Protein AF-A0A2K3LWK9-F1 (afdb_monomer_lite)

InterPro domains:
  IPR002182 NB-ARC [PF00931] (1-143)
  IPR027417 P-loop containing nucleoside triphosphate hydrolase [G3DSA:3.40.50.300] (1-126)
  IPR027417 P-loop containing nucleoside triphosphate hydrolase [SSF52540] (1-230)
  IPR036388 Winged helix-like DNA-binding domain superfamily [G3DSA:1.10.10.10] (213-301)
  IPR042197 Apoptotic protease-activating factors, helical domain [G3DSA:1.10.8.430] (129-212)
  IPR050905 Plant disease resistance NBS-LRR [PTHR33463] (1-406)

Organism: Trifolium pratense (NCBI:txid57577)

Foldseek 3Di:
DPQLCPVVVVVVVCVVCDPPVAPFEFADEQAPPGPLVRLLVRLCVSLVHDQDDPDLLSSLCSLLVSVLVQPPVPHAYEYEYEADDAADDNSSNNHDDPVRPNRYDYHYDYPDVVRCVSVPPPDDDDRDAADLVRLLVLLCVQQDPLCVDPLNVVLSSLLSVLLVRRNRLSNLLSLLNRVPNDSVVSVVSNVQSVVQQPDDDDRVLSSSLSSLVSSLVSPPDPLLLVLLLVQLLDGAFDFAALVVSLLVCVLVVVDPPPPDSPVSSVVSVVSQVSCVSSVQWADDPDPRTIHGHVSSSVSSQVVCCVDQNNEEEDAADVVLVPDPQARHAEYRYNYEPPHDDDADDAHQNYAYYAYEYQAEEHDLRRCQNHANHRYYHYENYAYEDPVSVPPRYPSHNGYHYYNYHYPPVPPDD

pLDDT: mean 83.7, std 12.39, range [33.97, 97.0]

Radius of gyration: 23.69 Å; chains: 1; bounding box: 58×63×58 Å

Secondary structure (DSSP, 8-state):
--SSSHHHHHHHHHHHHBTTTBSEEEEEE--SS--HHHHHHHHHHHHT------SHHHHHHHHHHHHHHHTTTT--EEEEEEEE-S---HHHHTPPPGGG-SSEEEEEEES-HHHHHHTT-SS----PPPPHHHHHHHHHHHH-GGGGSTTTHHHHHHHHHHTTT-HHHHHHHHHHTTT---HHHHHHHHHHHHHTTSSSS-HHHHHHHHHHHHHHHH-SSHHHHHHHHHHHTSPTT--EEHHHHHHHHHHTT-S--TT-HHHHHHHHHHHHHHHHHTTSSEE-SSTTEEE--HHHHHHHHHHHHHSTT-EEEES-SHHHHTS--TT--EEEEE--SS----S--B-TT--EEEEEEEEEEPPTTTTTB-TT-SEEEEEEEEE--HHHHHTT-S---EEEEES-EEGGGSS--

Structure (mmCIF, N/CA/C/O backbone):
data_AF-A0A2K3LWK9-F1
#
_entry.id   AF-A0A2K3LWK9-F1
#
loop_
_atom_site.group_PDB
_atom_site.id
_atom_site.type_symbol
_atom_site.label_atom_id
_atom_site.label_alt_id
_atom_site.label_comp_id
_atom_site.label_asym_id
_atom_site.label_entity_id
_atom_site.label_seq_id
_atom_site.pdbx_PDB_ins_code
_atom_site.Cartn_x
_atom_site.Cartn_y
_atom_site.Cartn_z
_atom_site.occupancy
_atom_site.B_iso_or_equiv
_atom_site.auth_seq_id
_atom_site.auth_comp_id
_atom_site.auth_asym_id
_atom_site.auth_atom_id
_atom_site.pdbx_PDB_model_num
ATOM 1 N N . MET A 1 1 ? -1.362 -14.222 8.255 1.00 72.50 1 MET A N 1
ATOM 2 C CA . MET A 1 1 ? -0.648 -13.994 6.971 1.00 72.50 1 MET A CA 1
ATOM 3 C C . MET A 1 1 ? -1.150 -12.719 6.285 1.00 72.50 1 MET A C 1
ATOM 5 O O . MET A 1 1 ? -2.296 -12.318 6.502 1.00 72.50 1 MET A O 1
ATOM 9 N N . GLY A 1 2 ? -0.296 -12.047 5.510 1.00 78.75 2 GLY A N 1
ATOM 10 C CA . GLY A 1 2 ? -0.672 -10.905 4.665 1.00 78.75 2 GLY A CA 1
ATOM 11 C C . GLY A 1 2 ? -1.259 -11.348 3.313 1.00 78.75 2 GLY A C 1
ATOM 12 O O . GLY A 1 2 ? -0.990 -12.458 2.872 1.00 78.75 2 GLY A O 1
ATOM 13 N N . GLY A 1 3 ? -2.094 -10.520 2.674 1.00 82.12 3 GLY A N 1
ATOM 14 C CA . GLY A 1 3 ? -2.646 -10.801 1.335 1.00 82.12 3 GLY A CA 1
ATOM 15 C C . GLY A 1 3 ? -3.801 -11.816 1.259 1.00 82.12 3 GLY A C 1
ATOM 16 O O . GLY A 1 3 ? -4.312 -12.065 0.171 1.00 82.12 3 GLY A O 1
ATOM 17 N N . VAL A 1 4 ? -4.248 -12.373 2.394 1.00 88.44 4 VAL A N 1
ATOM 18 C CA . VAL A 1 4 ? -5.369 -13.344 2.477 1.00 88.44 4 VAL A CA 1
ATOM 19 C C . VAL A 1 4 ? -6.769 -12.711 2.424 1.00 88.44 4 VAL A C 1
ATOM 21 O O . VAL A 1 4 ? -7.762 -13.413 2.528 1.00 88.44 4 VAL A O 1
ATOM 24 N N . GLY A 1 5 ? -6.876 -11.384 2.295 1.00 90.81 5 GLY A N 1
ATOM 25 C CA . GLY A 1 5 ? -8.174 -10.703 2.157 1.00 90.81 5 GLY A CA 1
ATOM 26 C C . GLY A 1 5 ? -8.871 -10.289 3.462 1.00 90.81 5 GLY A C 1
ATOM 27 O O . GLY A 1 5 ? -10.059 -9.990 3.431 1.00 90.81 5 GLY A O 1
ATOM 28 N N . LYS A 1 6 ? -8.160 -10.209 4.600 1.00 91.81 6 LYS A N 1
ATOM 29 C CA . LYS A 1 6 ? -8.734 -9.774 5.899 1.00 91.81 6 LYS A CA 1
ATOM 30 C C . LYS A 1 6 ? -9.444 -8.416 5.807 1.00 91.81 6 LYS A C 1
ATOM 32 O O . LYS A 1 6 ? -10.615 -8.319 6.153 1.00 91.81 6 LYS A O 1
ATOM 37 N N . THR A 1 7 ? -8.757 -7.400 5.285 1.00 91.50 7 THR A N 1
ATOM 38 C CA . THR A 1 7 ? -9.312 -6.055 5.069 1.00 91.50 7 THR A CA 1
ATOM 39 C C . THR A 1 7 ? -10.538 -6.092 4.158 1.00 91.50 7 THR A C 1
ATOM 41 O O . THR A 1 7 ? -11.540 -5.447 4.451 1.00 91.50 7 THR A O 1
ATOM 44 N N . THR A 1 8 ? -10.501 -6.879 3.077 1.00 92.88 8 THR A N 1
ATOM 45 C CA . THR A 1 8 ? -11.638 -7.043 2.157 1.00 92.88 8 THR A CA 1
ATOM 46 C C . THR A 1 8 ? -12.847 -7.649 2.866 1.00 92.88 8 THR A C 1
ATOM 48 O O . THR A 1 8 ? -13.944 -7.111 2.759 1.00 92.88 8 THR A O 1
ATOM 51 N N . LEU A 1 9 ? -12.644 -8.714 3.647 1.00 95.00 9 LEU A N 1
ATOM 52 C CA . LEU A 1 9 ? -13.708 -9.369 4.406 1.00 95.00 9 LEU A CA 1
ATOM 53 C C . LEU A 1 9 ? -14.345 -8.415 5.423 1.00 95.00 9 LEU A C 1
ATOM 55 O O . LEU A 1 9 ? -15.565 -8.370 5.557 1.00 95.00 9 LEU A O 1
ATOM 59 N N . VAL A 1 10 ? -13.524 -7.619 6.110 1.00 95.44 10 VAL A N 1
ATOM 60 C CA . VAL A 1 10 ? -13.999 -6.611 7.062 1.00 95.44 10 VAL A CA 1
ATOM 61 C C . VAL A 1 10 ? -14.776 -5.500 6.362 1.00 95.44 10 VAL A C 1
ATOM 63 O O . VAL A 1 10 ? -15.841 -5.126 6.841 1.00 95.44 10 VAL A O 1
ATOM 66 N N . LYS A 1 11 ? -14.316 -5.011 5.205 1.00 94.00 11 LYS A N 1
ATOM 67 C CA . LYS A 1 11 ? -15.063 -4.018 4.417 1.00 94.00 11 LYS A CA 1
ATOM 68 C C . LYS A 1 11 ? -16.426 -4.545 3.970 1.00 94.00 11 LYS A C 1
ATOM 70 O O . LYS A 1 11 ? -17.409 -3.815 4.063 1.00 94.00 11 LYS A O 1
ATOM 75 N N . GLU A 1 12 ? -16.507 -5.800 3.527 1.00 94.69 12 GLU A N 1
ATOM 76 C CA . GLU A 1 12 ? -17.796 -6.424 3.209 1.00 94.69 12 GLU A CA 1
ATOM 77 C C . GLU A 1 12 ? -18.673 -6.561 4.459 1.00 94.69 12 GLU A C 1
ATOM 79 O O . GLU A 1 12 ? -19.830 -6.152 4.430 1.00 94.69 12 GLU A O 1
ATOM 84 N N . LEU A 1 13 ? -18.122 -7.025 5.587 1.00 94.12 13 LEU A N 1
ATOM 85 C CA . LEU A 1 13 ? -18.843 -7.104 6.862 1.00 94.12 13 LEU A CA 1
ATOM 86 C C . LEU A 1 13 ? -19.443 -5.751 7.265 1.00 94.12 13 LEU A C 1
ATOM 88 O O . LEU A 1 13 ? -20.614 -5.704 7.639 1.00 94.12 13 LEU A O 1
ATOM 92 N N . ILE A 1 14 ? -18.673 -4.662 7.168 1.00 94.75 14 ILE A N 1
ATOM 93 C CA . ILE A 1 14 ? -19.134 -3.307 7.504 1.00 94.75 14 ILE A CA 1
ATOM 94 C C . ILE A 1 14 ? -20.405 -2.965 6.719 1.00 94.75 14 ILE A C 1
ATOM 96 O O . ILE A 1 14 ? -21.402 -2.601 7.338 1.00 94.75 14 ILE A O 1
ATOM 100 N N . LYS A 1 15 ? -20.438 -3.212 5.401 1.00 93.06 15 LYS A N 1
ATOM 101 C CA . LYS A 1 15 ? -21.635 -2.985 4.565 1.00 93.06 15 LYS A CA 1
ATOM 102 C C . LYS A 1 15 ? -22.866 -3.764 5.044 1.00 93.06 15 LYS A C 1
ATOM 104 O O . LYS A 1 15 ? -23.999 -3.323 4.848 1.00 93.06 15 LYS A O 1
ATOM 109 N N . PHE A 1 16 ? -22.673 -4.941 5.642 1.00 92.31 16 PHE A N 1
ATOM 110 C CA . PHE A 1 16 ? -23.774 -5.753 6.162 1.00 92.31 16 PHE A CA 1
ATOM 111 C C . PHE A 1 16 ? -24.275 -5.290 7.529 1.00 92.31 16 PHE A C 1
ATOM 113 O O . PHE A 1 16 ? -25.474 -5.420 7.783 1.00 92.31 16 PHE A O 1
ATOM 120 N N . VAL A 1 17 ? -23.395 -4.790 8.400 1.00 93.00 17 VAL A N 1
ATOM 121 C CA . VAL A 1 17 ? -23.720 -4.499 9.809 1.00 93.00 17 VAL A CA 1
ATOM 122 C C . VAL A 1 17 ? -24.032 -3.028 10.080 1.00 93.00 17 VAL A C 1
ATOM 124 O O . VAL A 1 17 ? -24.760 -2.728 11.031 1.00 93.00 17 VAL A O 1
ATOM 127 N N . GLU A 1 18 ? -23.505 -2.122 9.262 1.00 91.31 18 GLU A N 1
ATOM 128 C CA . GLU A 1 18 ? -23.712 -0.681 9.381 1.00 91.31 18 GLU A CA 1
ATOM 129 C C . GLU A 1 18 ? -25.191 -0.317 9.183 1.00 91.31 18 GLU A C 1
ATOM 131 O O . GLU A 1 18 ? -25.867 -0.843 8.295 1.00 91.31 18 GLU A O 1
ATOM 136 N N . ASN A 1 19 ? -25.717 0.551 10.053 1.00 86.81 19 ASN A N 1
ATOM 137 C CA . ASN A 1 19 ? -27.125 0.967 10.112 1.00 86.81 19 ASN A CA 1
ATOM 138 C C . ASN A 1 19 ? -28.137 -0.176 10.332 1.00 86.81 19 ASN A C 1
ATOM 140 O O . ASN A 1 19 ? -29.342 0.021 10.168 1.00 86.81 19 ASN A O 1
ATOM 144 N N . LYS A 1 20 ? -27.670 -1.378 10.698 1.00 89.56 20 LYS A N 1
ATOM 145 C CA . LYS A 1 20 ? -28.525 -2.536 11.013 1.00 89.56 20 LYS A CA 1
ATOM 146 C C . LYS A 1 20 ? -28.251 -3.084 12.405 1.00 89.56 20 LYS A C 1
ATOM 148 O O . LYS A 1 20 ? -29.162 -3.214 13.215 1.00 89.56 20 LYS A O 1
ATOM 153 N N . LEU A 1 21 ? -26.993 -3.432 12.672 1.00 90.81 21 LEU A N 1
ATOM 154 C CA . LEU A 1 21 ? -26.540 -3.943 13.967 1.00 90.81 21 LEU A CA 1
ATOM 155 C C . LEU A 1 21 ? -25.808 -2.877 14.779 1.00 90.81 21 LEU A C 1
ATOM 157 O O . LEU A 1 21 ? -25.835 -2.946 16.008 1.00 90.81 21 LEU A O 1
ATOM 161 N N . PHE A 1 22 ? -25.175 -1.921 14.096 1.00 91.75 22 PHE A N 1
ATOM 162 C CA . PHE A 1 22 ? -24.445 -0.808 14.691 1.00 91.75 22 PHE A CA 1
ATOM 163 C C . PHE A 1 22 ? -24.931 0.515 14.105 1.00 91.75 22 PHE A C 1
ATOM 165 O O . PHE A 1 22 ? -25.069 0.640 12.888 1.00 91.75 22 PHE A O 1
ATOM 172 N N . ASP A 1 23 ? -25.160 1.494 14.977 1.00 90.81 23 ASP A N 1
ATOM 173 C CA . ASP A 1 23 ? -25.580 2.851 14.615 1.00 90.81 23 ASP A CA 1
ATOM 174 C C . ASP A 1 23 ? -24.402 3.690 14.106 1.00 90.81 23 ASP A C 1
ATOM 176 O O . ASP A 1 23 ? -24.577 4.628 13.334 1.00 90.81 23 ASP A O 1
ATOM 180 N N . LYS A 1 24 ? -23.187 3.365 14.562 1.00 91.19 24 LYS A N 1
ATOM 181 C CA . LYS A 1 24 ? -21.942 4.021 14.158 1.00 91.19 24 LYS A CA 1
ATOM 182 C C . LYS A 1 24 ? -20.875 2.973 13.888 1.00 91.19 24 LYS A C 1
ATOM 184 O O . LYS A 1 24 ? -20.636 2.105 14.729 1.00 91.19 24 LYS A O 1
ATOM 189 N N . VAL A 1 25 ? -20.211 3.079 12.742 1.00 93.75 25 VAL A N 1
ATOM 190 C CA . VAL A 1 25 ? -19.080 2.225 12.378 1.00 93.75 25 VAL A CA 1
ATOM 191 C C . VAL A 1 25 ? -17.921 3.109 11.946 1.00 93.75 25 VAL A C 1
ATOM 193 O O . VAL A 1 25 ? -18.083 3.981 11.100 1.00 93.75 25 VAL A O 1
ATOM 196 N N . VAL A 1 26 ? -16.746 2.880 12.526 1.00 93.81 26 VAL A N 1
ATOM 197 C CA . VAL A 1 26 ? -15.500 3.528 12.108 1.00 93.81 26 VAL A CA 1
ATOM 198 C C . VAL A 1 26 ? -14.455 2.471 11.821 1.00 93.81 26 VAL A C 1
ATOM 200 O O . VAL A 1 26 ? -14.308 1.520 12.584 1.00 93.81 26 VAL A O 1
ATOM 203 N N . MET A 1 27 ? -13.720 2.649 10.728 1.00 94.31 27 MET A N 1
ATOM 204 C CA . MET A 1 27 ? -12.575 1.821 10.376 1.00 94.31 27 MET A CA 1
ATOM 205 C C . MET A 1 27 ? -11.331 2.690 10.292 1.00 94.31 27 MET A C 1
ATOM 207 O O . MET A 1 27 ? -11.271 3.590 9.460 1.00 94.31 27 MET A O 1
ATOM 211 N N . ALA A 1 28 ? -10.356 2.396 11.148 1.00 91.81 28 ALA A N 1
ATOM 212 C CA . ALA A 1 28 ? -9.064 3.058 11.178 1.00 91.81 28 ALA A CA 1
ATOM 213 C C . ALA A 1 28 ? -7.952 2.074 10.822 1.00 91.81 28 ALA A C 1
ATOM 215 O O . ALA A 1 28 ? -7.907 0.964 11.350 1.00 91.81 28 ALA A O 1
ATOM 216 N N . VAL A 1 29 ? -7.054 2.485 9.928 1.00 86.38 29 VAL A N 1
ATOM 217 C CA . VAL A 1 29 ? -5.875 1.696 9.545 1.00 86.38 29 VAL A CA 1
ATOM 218 C C . VAL A 1 29 ? -4.759 1.937 10.557 1.00 86.38 29 VAL A C 1
ATOM 220 O O . VAL A 1 29 ? -4.450 3.082 10.893 1.00 86.38 29 VAL A O 1
ATOM 223 N N . VAL A 1 30 ? -4.156 0.854 11.031 1.00 83.88 30 VAL A N 1
ATOM 224 C CA . VAL A 1 30 ? -3.032 0.837 11.961 1.00 83.88 30 VAL A CA 1
ATOM 225 C C . VAL A 1 30 ? -1.795 0.404 11.184 1.00 83.88 30 VAL A C 1
ATOM 227 O O . VAL A 1 30 ? -1.702 -0.723 10.722 1.00 83.88 30 VAL A O 1
ATOM 230 N N . SER A 1 31 ? -0.830 1.304 11.030 1.00 73.69 31 SER A N 1
ATOM 231 C CA . SER A 1 31 ? 0.463 0.983 10.423 1.00 73.69 31 SER A CA 1
ATOM 232 C C . SER A 1 31 ? 1.422 0.368 11.450 1.00 73.69 31 SER A C 1
ATOM 234 O O . SER A 1 31 ? 1.163 0.384 12.657 1.00 73.69 31 SER A O 1
ATOM 236 N N . GLN A 1 32 ? 2.573 -0.137 10.990 1.00 69.12 32 GLN A N 1
ATOM 237 C CA . GLN A 1 32 ? 3.617 -0.674 11.873 1.00 69.12 32 GLN A CA 1
ATOM 238 C C . GLN A 1 32 ? 4.113 0.350 12.910 1.00 69.12 32 GLN A C 1
ATOM 240 O O . GLN A 1 32 ? 4.456 -0.024 14.030 1.00 69.12 32 GLN A O 1
ATOM 245 N N . ASN A 1 33 ? 4.103 1.635 12.541 1.00 70.00 33 ASN A N 1
ATOM 246 C CA . ASN A 1 33 ? 4.344 2.776 13.422 1.00 70.00 33 ASN A CA 1
ATOM 247 C C . ASN A 1 33 ? 3.032 3.567 13.578 1.00 70.00 33 ASN A C 1
ATOM 249 O O . ASN A 1 33 ? 2.791 4.474 12.775 1.00 70.00 33 ASN A O 1
ATOM 253 N N . PRO A 1 34 ? 2.174 3.231 14.563 1.00 75.38 34 PRO A N 1
ATOM 254 C CA . PRO A 1 34 ? 0.822 3.771 14.641 1.00 75.38 34 PRO A CA 1
ATOM 255 C C . PRO A 1 34 ? 0.792 5.298 14.778 1.00 75.38 34 PRO A C 1
ATOM 257 O O . PRO A 1 34 ? 1.310 5.862 15.744 1.00 75.38 34 PRO A O 1
ATOM 260 N N . ASP A 1 35 ? 0.106 5.972 13.853 1.00 82.88 35 ASP A N 1
ATOM 261 C CA . ASP A 1 35 ? -0.252 7.384 14.005 1.00 82.88 35 ASP A CA 1
ATOM 262 C C . ASP A 1 35 ? -1.515 7.497 14.869 1.00 82.88 35 ASP A C 1
ATOM 264 O O . ASP A 1 35 ? -2.646 7.551 14.375 1.00 82.88 35 ASP A O 1
ATOM 268 N N . TYR A 1 36 ? -1.315 7.522 16.190 1.00 89.62 36 TYR A N 1
ATOM 269 C CA . TYR A 1 36 ? -2.411 7.651 17.150 1.00 89.62 36 TYR A CA 1
ATOM 270 C C . TYR A 1 36 ? -3.268 8.892 16.898 1.00 89.62 36 TYR A C 1
ATOM 272 O O . TYR A 1 36 ? -4.484 8.821 17.057 1.00 89.62 36 TYR A O 1
ATOM 280 N N . LYS A 1 37 ? -2.680 10.018 16.472 1.00 90.19 37 LYS A N 1
ATOM 281 C CA . LYS A 1 37 ? -3.454 11.243 16.231 1.00 90.19 37 LYS A CA 1
ATOM 282 C C . LYS A 1 37 ? -4.413 11.056 15.063 1.00 90.19 37 LYS A C 1
ATOM 284 O O . LYS A 1 37 ? -5.571 11.456 15.182 1.00 90.19 37 LYS A O 1
ATOM 289 N N . ASN A 1 38 ? -3.961 10.428 13.979 1.00 88.00 38 ASN A N 1
ATOM 290 C CA . ASN A 1 38 ? -4.813 10.119 12.834 1.00 88.00 38 ASN A CA 1
ATOM 291 C C . ASN A 1 38 ? -5.940 9.141 13.206 1.00 88.00 38 ASN A C 1
ATOM 293 O O . ASN A 1 38 ? -7.103 9.414 12.913 1.00 88.00 38 ASN A O 1
ATOM 297 N N . ILE A 1 39 ? -5.618 8.058 13.925 1.00 91.88 39 ILE A N 1
ATOM 298 C CA . ILE A 1 39 ? -6.615 7.086 14.409 1.00 91.88 39 ILE A CA 1
ATOM 299 C C . ILE A 1 39 ? -7.677 7.793 15.267 1.00 91.88 39 ILE A C 1
ATOM 301 O O . ILE A 1 39 ? -8.876 7.643 15.039 1.00 91.88 39 ILE A O 1
ATOM 305 N N . GLN A 1 40 ? -7.243 8.625 16.215 1.00 95.62 40 GLN A N 1
ATOM 306 C CA . GLN A 1 40 ? -8.132 9.404 17.076 1.00 95.62 40 GLN A CA 1
ATOM 307 C C . GLN A 1 40 ? -9.014 10.379 16.298 1.00 95.62 40 GLN A C 1
ATOM 309 O O . GLN A 1 40 ? -10.182 10.518 16.644 1.00 95.62 40 GLN A O 1
ATOM 314 N N . SER A 1 41 ? -8.482 11.056 15.272 1.00 92.94 41 SER A N 1
ATOM 315 C CA . SER A 1 41 ? -9.281 11.957 14.431 1.00 92.94 41 SER A CA 1
ATOM 316 C C . SER A 1 41 ? -10.424 11.195 13.761 1.00 92.94 41 SER A C 1
ATOM 318 O O . SER A 1 41 ? -11.570 11.612 13.867 1.00 92.94 41 SER A O 1
ATOM 320 N N . GLN A 1 42 ? -10.139 10.033 13.164 1.00 93.19 42 GLN A N 1
ATOM 321 C CA . GLN A 1 42 ? -11.154 9.219 12.484 1.00 93.19 42 GLN A CA 1
ATOM 322 C C . GLN A 1 42 ? -12.243 8.730 13.449 1.00 93.19 42 GLN A C 1
ATOM 324 O O . GLN A 1 42 ? -13.434 8.777 13.136 1.00 93.19 42 GLN A O 1
ATOM 329 N N . ILE A 1 43 ? -11.847 8.295 14.650 1.00 93.62 43 ILE A N 1
ATOM 330 C CA . ILE A 1 43 ? -12.797 7.892 15.692 1.00 93.62 43 ILE A CA 1
ATOM 331 C C . ILE A 1 43 ? -13.626 9.098 16.155 1.00 93.62 43 ILE A C 1
ATOM 333 O O . ILE A 1 43 ? -14.850 9.000 16.240 1.00 93.62 43 ILE A O 1
ATOM 337 N N . ALA A 1 44 ? -12.997 10.242 16.430 1.00 93.94 44 ALA A N 1
ATOM 338 C CA . ALA A 1 44 ? -13.683 11.448 16.883 1.00 93.94 44 ALA A CA 1
ATOM 339 C C . ALA A 1 44 ? -14.701 11.959 15.851 1.00 93.94 44 ALA A C 1
ATOM 341 O O . ALA A 1 44 ? -15.842 12.244 16.224 1.00 93.94 44 ALA A O 1
ATOM 342 N N . ASP A 1 45 ? -14.340 11.969 14.566 1.00 92.94 45 ASP A N 1
ATOM 343 C CA . ASP A 1 45 ? -15.229 12.350 13.465 1.00 92.94 45 ASP A CA 1
ATOM 344 C C . ASP A 1 45 ? -16.466 11.440 13.412 1.00 92.94 45 ASP A C 1
ATOM 346 O O . ASP A 1 45 ? -17.600 11.925 13.385 1.00 92.94 45 ASP A O 1
ATOM 350 N N . CYS A 1 46 ? -16.282 10.118 13.521 1.00 90.56 46 CYS A N 1
ATOM 351 C CA . CYS A 1 46 ? -17.394 9.165 13.586 1.00 90.56 46 CYS A CA 1
ATOM 352 C C . CYS A 1 46 ? -18.320 9.412 14.793 1.00 90.56 46 CYS A C 1
ATOM 354 O O . CYS A 1 46 ? -19.543 9.222 14.719 1.00 90.56 46 CYS A O 1
ATOM 356 N N . LEU A 1 47 ? -17.761 9.836 15.927 1.00 89.94 47 LEU A N 1
ATOM 357 C CA . LEU A 1 47 ? -18.518 10.142 17.143 1.00 89.94 47 LEU A CA 1
ATOM 358 C C . LEU A 1 47 ? -19.133 11.554 17.138 1.00 89.94 47 LEU A C 1
ATOM 360 O O . LEU A 1 47 ? -19.950 11.855 18.018 1.00 89.94 47 LEU A O 1
ATOM 364 N N . GLY A 1 48 ? -18.812 12.388 16.142 1.00 90.69 48 GLY A N 1
ATOM 365 C CA . GLY A 1 48 ? -19.219 13.793 16.076 1.00 90.69 48 GLY A CA 1
ATOM 366 C C . GLY A 1 48 ? -18.572 14.639 17.176 1.00 90.69 48 GLY A C 1
ATOM 367 O O . GLY A 1 48 ? -19.232 15.498 17.758 1.00 90.69 48 GLY A O 1
ATOM 368 N N . LEU A 1 49 ? -17.320 14.337 17.524 1.00 93.56 49 LEU A N 1
ATOM 369 C CA . LEU A 1 49 ? -16.555 14.985 18.586 1.00 93.56 49 LEU A CA 1
ATOM 370 C C . LEU A 1 49 ? -15.469 15.883 17.988 1.00 93.56 49 LEU A C 1
ATOM 372 O O . LEU A 1 49 ? -14.622 15.421 17.234 1.00 93.56 49 LEU A O 1
ATOM 376 N N . SER A 1 50 ? -15.435 17.151 18.396 1.00 94.44 50 SER A N 1
ATOM 377 C CA . SER A 1 50 ? -14.290 18.027 18.129 1.00 94.44 50 SER A CA 1
ATOM 378 C C . SER A 1 50 ? -13.268 17.907 19.256 1.00 94.44 50 SER A C 1
ATOM 380 O O . SER A 1 50 ? -13.558 18.288 20.392 1.00 94.44 50 SER A O 1
ATOM 382 N N . LEU A 1 51 ? -12.083 17.387 18.933 1.00 93.62 51 LEU A N 1
ATOM 383 C CA . LEU A 1 51 ? -10.989 17.217 19.889 1.00 93.62 51 LEU A CA 1
ATOM 384 C C . LEU A 1 51 ? -10.368 18.569 20.251 1.00 93.62 51 LEU A C 1
ATOM 386 O O . LEU A 1 51 ? -10.033 19.356 19.366 1.00 93.62 51 LEU A O 1
ATOM 390 N N . LYS A 1 52 ? -10.216 18.836 21.550 1.00 93.25 52 LYS A N 1
ATOM 391 C CA . LYS A 1 52 ? -9.647 20.090 22.072 1.00 93.25 52 LYS A CA 1
ATOM 392 C C . LYS A 1 52 ? -8.181 19.944 22.460 1.00 93.25 52 LYS A C 1
ATOM 394 O O . LYS A 1 52 ? -7.435 20.919 22.410 1.00 93.25 52 LYS A O 1
ATOM 399 N N . SER A 1 53 ? -7.776 18.755 22.896 1.00 91.56 53 SER A N 1
ATOM 400 C CA . SER A 1 53 ? -6.391 18.474 23.256 1.00 91.56 53 SER A CA 1
ATOM 401 C C . SER A 1 53 ? -5.508 18.200 22.035 1.00 91.56 53 SER A C 1
ATOM 403 O O . SER A 1 53 ? -5.918 17.555 21.072 1.00 91.56 53 SER A O 1
ATOM 405 N N . GLU A 1 54 ? -4.248 18.625 22.123 1.00 89.25 54 GLU A N 1
ATOM 406 C CA . GLU A 1 54 ? -3.207 18.328 21.131 1.00 89.25 54 GLU A CA 1
ATOM 407 C C . GLU A 1 54 ? -2.371 17.085 21.478 1.00 89.25 54 GLU A C 1
ATOM 409 O O . GLU A 1 54 ? -1.701 16.523 20.603 1.00 89.25 54 GLU A O 1
ATOM 414 N N . SER A 1 55 ? -2.390 16.642 22.744 1.00 92.94 55 SER A N 1
ATOM 415 C CA . SER A 1 55 ? -1.642 15.456 23.175 1.00 92.94 55 SER A CA 1
ATOM 416 C C . SER A 1 55 ? -2.420 14.180 22.869 1.00 92.94 55 SER A C 1
ATOM 418 O O . SER A 1 55 ? -3.654 14.167 22.884 1.00 92.94 55 SER A O 1
ATOM 420 N N . VAL A 1 56 ? -1.697 13.088 22.611 1.00 93.38 56 VAL A N 1
ATOM 421 C CA . VAL A 1 56 ? -2.306 11.782 22.330 1.00 93.38 56 VAL A CA 1
ATOM 422 C C . VAL A 1 56 ? -3.170 11.339 23.514 1.00 93.38 56 VAL A C 1
ATOM 424 O O . VAL A 1 56 ? -4.328 10.984 23.337 1.00 93.38 56 VAL A O 1
ATOM 427 N N . GLU A 1 57 ? -2.680 11.445 24.743 1.00 95.19 57 GLU A N 1
ATOM 428 C CA . GLU A 1 57 ? -3.413 11.009 25.934 1.00 95.19 57 GLU A CA 1
ATOM 429 C C . GLU A 1 57 ? -4.649 11.870 26.210 1.00 95.19 57 GLU A C 1
ATOM 431 O O . GLU A 1 57 ? -5.669 11.364 26.677 1.00 95.19 57 GLU A O 1
ATOM 436 N N . GLY A 1 58 ? -4.574 13.178 25.947 1.00 95.06 58 GLY A N 1
ATOM 437 C CA . GLY A 1 58 ? -5.709 14.081 26.116 1.00 95.06 58 GLY A CA 1
ATOM 438 C C . GLY A 1 58 ? -6.827 13.778 25.126 1.00 95.06 58 GLY A C 1
ATOM 439 O O . GLY A 1 58 ? -7.973 13.610 25.541 1.00 95.06 58 GLY A O 1
ATOM 440 N N . ARG A 1 59 ? -6.477 13.611 23.846 1.00 96.25 59 ARG A N 1
ATOM 441 C CA . ARG A 1 59 ? -7.414 13.215 22.783 1.00 96.25 59 ARG A CA 1
ATOM 442 C C . ARG A 1 59 ? -8.072 11.870 23.091 1.00 96.25 59 ARG A C 1
ATOM 444 O O . ARG A 1 59 ? -9.292 11.757 23.011 1.00 96.25 59 ARG A O 1
ATOM 451 N N . GLY A 1 60 ? -7.290 10.883 23.530 1.00 95.12 60 GLY A N 1
ATOM 452 C CA . GLY A 1 60 ? -7.802 9.574 23.942 1.00 95.12 60 GLY A CA 1
ATOM 453 C C . GLY A 1 60 ? -8.832 9.665 25.075 1.00 95.12 60 GLY A C 1
ATOM 454 O O . GLY A 1 60 ? -9.917 9.092 24.973 1.00 95.12 60 GLY A O 1
ATOM 455 N N . ARG A 1 61 ? -8.561 10.466 26.119 1.00 94.62 61 ARG A N 1
ATOM 456 C CA . ARG A 1 61 ? -9.517 10.693 27.223 1.00 94.62 61 ARG A CA 1
ATOM 457 C C . ARG A 1 61 ? -10.824 11.341 26.763 1.00 94.62 61 ARG A C 1
ATOM 459 O O . ARG A 1 61 ? -11.885 10.942 27.240 1.00 94.62 61 ARG A O 1
ATOM 466 N N . GLU A 1 62 ? -10.761 12.317 25.858 1.00 95.38 62 GLU A N 1
ATOM 467 C CA . GLU A 1 62 ? -11.955 12.971 25.300 1.00 95.38 62 GLU A CA 1
ATOM 468 C C . GLU A 1 62 ? -12.828 11.977 24.518 1.00 95.38 62 GLU A C 1
ATOM 470 O O . GLU A 1 62 ? -14.046 11.943 24.706 1.00 95.38 62 GLU A O 1
ATOM 475 N N . ILE A 1 63 ? -12.211 11.111 23.707 1.00 94.31 63 ILE A N 1
ATOM 476 C CA . ILE A 1 63 ? -12.917 10.060 22.960 1.00 94.31 63 ILE A CA 1
ATOM 477 C C . ILE A 1 63 ? -13.566 9.056 23.915 1.00 94.31 63 ILE A C 1
ATOM 479 O O . ILE A 1 63 ? -14.746 8.744 23.759 1.00 94.31 63 ILE A O 1
ATOM 483 N N . ILE A 1 64 ? -12.842 8.591 24.938 1.00 91.38 64 ILE A N 1
ATOM 484 C CA . ILE A 1 64 ? -13.381 7.656 25.940 1.00 91.38 64 ILE A CA 1
ATOM 485 C C . ILE A 1 64 ? -14.587 8.264 26.653 1.00 91.38 64 ILE A C 1
ATOM 487 O O . ILE A 1 64 ? -15.592 7.582 26.857 1.00 91.38 64 ILE A O 1
ATOM 491 N N . GLN A 1 65 ? -14.503 9.540 27.032 1.00 90.06 65 GLN A N 1
ATOM 492 C CA . GLN A 1 65 ? -15.609 10.243 27.673 1.00 90.06 65 GLN A CA 1
ATOM 493 C C . GLN A 1 65 ? -16.830 10.307 26.748 1.00 90.06 65 GLN A C 1
ATOM 495 O O . GLN A 1 65 ? -17.935 9.966 27.168 1.00 90.06 65 GLN A O 1
ATOM 500 N N . ARG A 1 66 ? -16.623 10.635 25.469 1.00 89.81 66 ARG A N 1
ATOM 501 C CA . ARG A 1 66 ? -17.693 10.652 24.468 1.00 89.81 66 ARG A CA 1
ATOM 502 C C . ARG A 1 66 ? -18.311 9.271 24.246 1.00 89.81 66 ARG A C 1
ATOM 504 O O . ARG A 1 66 ? -19.529 9.169 24.139 1.00 89.81 66 ARG A O 1
ATOM 511 N N . MET A 1 67 ? -17.504 8.210 24.196 1.00 87.50 67 MET A N 1
ATOM 512 C CA . MET A 1 67 ? -18.011 6.838 24.082 1.00 87.50 67 MET A CA 1
ATOM 513 C C . MET A 1 67 ? -18.879 6.458 25.284 1.00 87.50 67 MET A C 1
ATOM 515 O O . MET A 1 67 ? -19.940 5.880 25.087 1.00 87.50 67 MET A O 1
ATOM 519 N N . LYS A 1 68 ? -18.490 6.840 26.509 1.00 84.62 68 LYS A N 1
ATOM 520 C CA . LYS A 1 68 ? -19.295 6.602 27.723 1.00 84.62 68 LYS A CA 1
ATOM 521 C C . LYS A 1 68 ? -20.625 7.355 27.719 1.00 84.62 68 LYS A C 1
ATOM 523 O O . LYS A 1 68 ? -21.616 6.826 28.198 1.00 84.62 68 LYS A O 1
ATOM 528 N N . GLU A 1 69 ? -20.655 8.576 27.189 1.00 82.75 69 GLU A N 1
ATOM 529 C CA . GLU A 1 69 ? -21.897 9.350 27.039 1.00 82.75 69 GLU A CA 1
ATOM 530 C C . GLU A 1 69 ? -22.858 8.726 26.021 1.00 82.75 69 GLU A C 1
ATOM 532 O O . GLU A 1 69 ? -24.071 8.841 26.170 1.00 82.75 69 GLU A O 1
ATOM 537 N N . ILE A 1 70 ? -22.313 8.097 24.974 1.00 79.50 70 ILE A N 1
ATOM 538 C CA . ILE A 1 70 ? -23.080 7.410 23.927 1.00 79.50 70 ILE A CA 1
ATOM 539 C C . ILE A 1 70 ? -23.504 6.004 24.371 1.00 79.50 70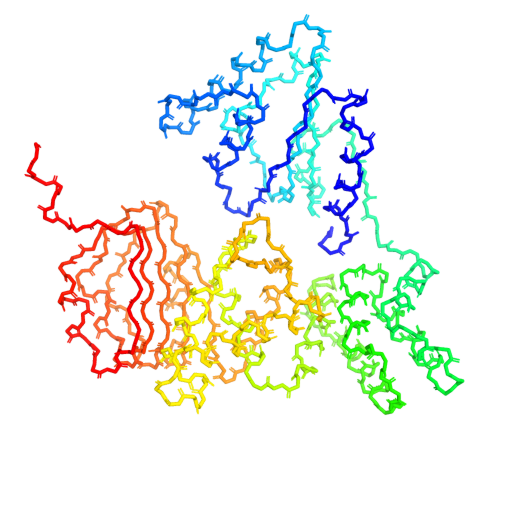 ILE A C 1
ATOM 541 O O . ILE A 1 70 ? -24.518 5.503 23.892 1.00 79.50 70 ILE A O 1
ATOM 545 N N . ASP A 1 71 ? -22.771 5.379 25.296 1.00 71.06 71 ASP A N 1
ATOM 546 C CA . ASP A 1 71 ? -23.101 4.083 25.907 1.00 71.06 71 ASP A CA 1
ATOM 547 C C . ASP A 1 71 ? -24.255 4.216 26.927 1.00 71.06 71 ASP A C 1
ATOM 549 O O . ASP A 1 71 ? -24.208 3.725 28.052 1.00 71.06 71 ASP A O 1
ATOM 553 N N . ASP A 1 72 ? -25.330 4.893 26.512 1.00 67.38 72 ASP A N 1
ATOM 554 C CA . ASP A 1 72 ? -26.599 5.078 27.224 1.00 67.38 72 ASP A CA 1
ATOM 555 C C . ASP A 1 72 ? -27.499 3.823 27.188 1.00 67.38 72 ASP A C 1
ATOM 557 O O . ASP A 1 72 ? -28.653 3.845 27.627 1.00 67.38 72 ASP A O 1
ATOM 561 N N . GLY A 1 73 ? -26.971 2.716 26.656 1.00 66.38 73 GLY A N 1
ATOM 562 C CA . GLY A 1 73 ? -27.668 1.450 26.455 1.00 66.38 73 GLY A CA 1
ATOM 563 C C . GLY A 1 73 ? -28.402 1.325 25.115 1.00 66.38 73 GLY A C 1
ATOM 564 O O . GLY A 1 73 ? -29.003 0.275 24.872 1.00 66.38 73 GLY A O 1
ATOM 565 N N . LYS A 1 74 ? -28.384 2.352 24.251 1.00 73.94 74 LYS A N 1
ATOM 566 C CA . LYS A 1 74 ? -29.111 2.347 22.969 1.00 73.94 74 LYS A CA 1
ATOM 567 C C . LYS A 1 74 ? -28.197 2.412 21.756 1.00 73.94 74 LYS A C 1
ATOM 569 O O . LYS A 1 74 ? -28.417 1.645 20.823 1.00 73.94 74 LYS A O 1
ATOM 574 N N . THR A 1 75 ? -27.197 3.290 21.770 1.00 84.62 75 THR A N 1
ATOM 575 C CA . THR A 1 75 ? -26.356 3.520 20.586 1.00 84.62 75 THR A CA 1
ATOM 576 C C . THR A 1 75 ? -25.219 2.509 20.511 1.00 84.62 75 THR A C 1
ATOM 578 O O . THR A 1 75 ? -24.342 2.472 21.372 1.00 84.62 75 THR A O 1
ATOM 581 N N . LYS A 1 76 ? -25.201 1.702 19.453 1.00 88.75 76 LYS A N 1
ATOM 582 C CA . LYS A 1 76 ? -24.198 0.668 19.214 1.00 88.75 76 LYS A CA 1
ATOM 583 C C . LYS A 1 76 ? -23.084 1.173 18.311 1.00 88.75 76 LYS A C 1
ATOM 585 O O . LYS A 1 76 ? -23.331 1.578 17.176 1.00 88.75 76 LYS A O 1
ATOM 590 N N . VAL A 1 77 ? -21.848 1.083 18.792 1.00 90.25 77 VAL A N 1
ATOM 591 C CA . VAL A 1 77 ? -20.654 1.544 18.073 1.00 90.25 77 VAL A CA 1
ATOM 592 C C . VAL A 1 77 ? -19.752 0.358 17.740 1.00 90.25 77 VAL A C 1
ATOM 594 O O . VAL A 1 77 ? -19.425 -0.443 18.616 1.00 90.25 77 VAL A O 1
ATOM 597 N N . LEU A 1 78 ? -19.326 0.253 16.483 1.00 93.19 78 LEU A N 1
ATOM 598 C CA . LEU A 1 78 ? -18.276 -0.665 16.049 1.00 93.19 78 LEU A CA 1
ATOM 599 C C . LEU A 1 78 ? -17.022 0.130 15.689 1.00 93.19 78 LEU A C 1
ATOM 601 O O . LEU A 1 78 ? -17.040 0.939 14.763 1.00 93.19 78 LEU A O 1
ATOM 605 N N . VAL A 1 79 ? -15.927 -0.137 16.396 1.00 93.81 79 VAL A N 1
ATOM 606 C CA . VAL A 1 79 ? -14.600 0.375 16.046 1.00 93.81 79 VAL A CA 1
ATOM 607 C C . VAL A 1 79 ? -13.797 -0.749 15.411 1.00 93.81 79 VAL A C 1
ATOM 609 O O . VAL A 1 79 ? -13.575 -1.790 16.029 1.00 93.81 79 VAL A O 1
ATOM 612 N N . VAL A 1 80 ? -13.364 -0.538 14.175 1.00 95.56 80 VAL A N 1
ATOM 613 C CA . VAL A 1 80 ? -12.509 -1.451 13.425 1.00 95.56 80 VAL A CA 1
ATOM 614 C C . VAL A 1 80 ? -11.090 -0.889 13.392 1.00 95.56 80 VAL A C 1
ATOM 616 O O . VAL A 1 80 ? -10.879 0.210 12.888 1.00 95.56 80 VAL A O 1
ATOM 619 N N . LEU A 1 81 ? -10.120 -1.647 13.901 1.00 93.69 81 LEU A N 1
ATOM 620 C CA . LEU A 1 81 ? -8.689 -1.347 13.796 1.00 93.69 81 LEU A CA 1
ATOM 621 C C . LEU A 1 81 ? -8.044 -2.307 12.788 1.00 93.69 81 LEU A C 1
ATOM 623 O O . LEU A 1 81 ? -7.835 -3.485 13.080 1.00 93.69 81 LEU A O 1
ATOM 627 N N . ASP A 1 82 ? -7.781 -1.835 11.577 1.00 92.50 82 ASP A N 1
ATOM 628 C CA . ASP A 1 82 ? -7.253 -2.670 10.498 1.00 92.50 82 ASP A CA 1
ATOM 629 C C . ASP A 1 82 ? -5.721 -2.740 10.520 1.00 92.50 82 ASP A C 1
ATOM 631 O O . ASP A 1 82 ? -5.064 -1.732 10.735 1.00 92.50 82 ASP A O 1
ATOM 635 N N . ASP A 1 83 ? -5.177 -3.929 10.274 1.00 86.94 83 ASP A N 1
ATOM 636 C CA . ASP A 1 83 ? -3.749 -4.269 10.183 1.00 86.94 83 ASP A CA 1
ATOM 637 C C . ASP A 1 83 ? -2.905 -3.990 11.442 1.00 86.94 83 ASP A C 1
ATOM 639 O O . ASP A 1 83 ? -1.787 -3.508 11.376 1.00 86.94 83 ASP A O 1
ATOM 643 N N . VAL A 1 84 ? -3.390 -4.367 12.627 1.00 86.50 84 VAL A N 1
ATOM 644 C CA . VAL A 1 84 ? -2.650 -4.211 13.891 1.00 86.50 84 VAL A CA 1
ATOM 645 C C . VAL A 1 84 ? -1.357 -5.045 13.908 1.00 86.50 84 VAL A C 1
ATOM 647 O O . VAL A 1 84 ? -1.385 -6.283 13.842 1.00 86.50 84 VAL A O 1
ATOM 650 N N . TRP A 1 85 ? -0.221 -4.358 14.066 1.00 79.44 85 TRP A N 1
ATOM 651 C CA . TRP A 1 85 ? 1.130 -4.940 14.075 1.00 79.44 85 TRP A CA 1
ATOM 652 C C . TRP A 1 85 ? 1.662 -5.299 15.464 1.00 79.44 85 TRP A C 1
ATOM 654 O O . TRP A 1 85 ? 2.454 -6.234 15.585 1.00 79.44 85 TRP A O 1
ATOM 664 N N . SER A 1 86 ? 1.245 -4.565 16.492 1.00 80.44 86 SER A N 1
ATOM 665 C CA . SER A 1 86 ? 1.688 -4.722 17.878 1.00 80.44 86 SER A CA 1
ATOM 666 C C . SER A 1 86 ? 0.577 -4.329 18.851 1.00 80.44 86 SER A C 1
ATOM 668 O O . SER A 1 86 ? -0.423 -3.723 18.460 1.00 80.44 86 SER A O 1
ATOM 670 N N . GLU A 1 87 ? 0.742 -4.691 20.123 1.00 85.38 87 GLU A N 1
ATOM 671 C CA . GLU A 1 87 ? -0.166 -4.277 21.193 1.00 85.38 87 GLU A CA 1
ATOM 672 C C . GLU A 1 87 ? -0.316 -2.747 21.247 1.00 85.38 87 GLU A C 1
ATOM 674 O O . GLU A 1 87 ? 0.662 -2.006 21.370 1.00 85.38 87 GLU A O 1
ATOM 679 N N . LEU A 1 88 ? -1.563 -2.283 21.156 1.00 87.44 88 LEU A N 1
ATOM 680 C CA . LEU A 1 88 ? -1.914 -0.869 21.208 1.00 87.44 88 LEU A CA 1
ATOM 681 C C . LEU A 1 88 ? -2.312 -0.464 22.623 1.00 87.44 88 LEU A C 1
ATOM 683 O O . LEU A 1 88 ? -3.021 -1.187 23.323 1.00 87.44 88 LEU A O 1
ATOM 687 N N . ASN A 1 89 ? -1.954 0.760 23.005 1.00 89.19 89 ASN A N 1
ATOM 688 C CA . ASN A 1 89 ? -2.477 1.360 24.222 1.00 89.19 89 ASN A CA 1
ATOM 689 C C . ASN A 1 89 ? -3.913 1.862 23.978 1.00 89.19 89 ASN A C 1
ATOM 691 O O . ASN A 1 89 ? -4.127 2.836 23.258 1.00 89.19 89 ASN A O 1
ATOM 695 N N . PHE A 1 90 ? -4.907 1.202 24.577 1.00 89.94 90 PHE A N 1
ATOM 696 C CA . PHE A 1 90 ? -6.324 1.528 24.365 1.00 89.94 90 PHE A CA 1
ATOM 697 C C . PHE A 1 90 ? -6.689 2.924 24.870 1.00 89.94 90 PHE A C 1
ATOM 699 O O . PHE A 1 90 ? -7.467 3.611 24.209 1.00 89.94 90 PHE A O 1
ATOM 706 N N . ASP A 1 91 ? -6.077 3.382 25.966 1.00 90.19 91 ASP A N 1
ATOM 707 C CA . ASP A 1 91 ? -6.297 4.737 26.477 1.00 90.19 91 ASP A CA 1
ATOM 708 C C . ASP A 1 91 ? -5.807 5.786 25.478 1.00 90.19 91 ASP A C 1
ATOM 710 O O . ASP A 1 91 ? -6.442 6.825 25.297 1.00 90.19 91 ASP A O 1
ATOM 714 N N . TRP A 1 92 ? -4.700 5.498 24.788 1.00 92.75 92 TRP A N 1
ATOM 715 C CA . TRP A 1 92 ? -4.180 6.360 23.730 1.00 92.75 92 TRP A CA 1
ATOM 716 C C . TRP A 1 92 ? -5.041 6.298 22.477 1.00 92.75 92 TRP A C 1
ATOM 718 O O . TRP A 1 92 ? -5.262 7.325 21.860 1.00 92.75 92 TRP A O 1
ATOM 728 N N . VAL A 1 93 ? -5.579 5.144 22.090 1.00 92.56 93 VAL A N 1
ATOM 729 C CA . VAL A 1 93 ? -6.502 5.074 20.940 1.00 92.56 93 VAL A CA 1
ATOM 730 C C . VAL A 1 93 ? -7.823 5.797 21.238 1.00 92.56 93 VAL A C 1
ATOM 732 O O . VAL A 1 93 ? -8.430 6.374 20.338 1.00 92.56 93 VAL A O 1
ATOM 735 N N . GLY A 1 94 ? -8.251 5.807 22.501 1.00 90.38 94 GLY A N 1
ATOM 736 C CA . GLY A 1 94 ? -9.551 6.322 22.919 1.00 90.38 94 GLY A CA 1
ATOM 737 C C . GLY A 1 94 ? -10.606 5.225 23.079 1.00 90.38 94 GLY A C 1
ATOM 738 O O . GLY A 1 94 ? -11.791 5.468 22.867 1.00 90.38 94 GLY A O 1
ATOM 739 N N . LEU A 1 95 ? -10.191 4.008 23.432 1.00 88.81 95 LEU A N 1
ATOM 740 C CA . LEU A 1 95 ? -11.073 2.862 23.631 1.00 88.81 95 LEU A CA 1
ATOM 741 C C . LEU A 1 95 ? -11.318 2.625 25.129 1.00 88.81 95 LEU A C 1
ATOM 743 O O . LEU A 1 95 ? -10.357 2.543 25.893 1.00 88.81 95 LEU A O 1
ATOM 747 N N . PRO A 1 96 ? -12.580 2.496 25.580 1.00 78.38 96 PRO A N 1
ATOM 748 C CA . PRO A 1 96 ? -12.890 2.286 26.990 1.00 78.38 96 PRO A CA 1
ATOM 749 C C . PRO A 1 96 ? -12.404 0.917 27.478 1.00 78.38 96 PRO A C 1
ATOM 751 O O . PRO A 1 96 ? -12.322 -0.044 26.710 1.00 78.38 96 PRO A O 1
ATOM 754 N N . SER A 1 97 ? -12.149 0.805 28.784 1.00 71.12 97 SER A N 1
ATOM 755 C CA . SER A 1 97 ? -11.804 -0.469 29.417 1.00 71.12 97 SER A CA 1
ATOM 756 C C . SER A 1 97 ? -12.916 -1.515 29.249 1.00 71.12 97 SER A C 1
ATOM 758 O O . SER A 1 97 ? -14.106 -1.201 29.165 1.00 71.12 97 SER A O 1
ATOM 760 N N . ARG A 1 98 ? -12.508 -2.786 29.193 1.00 64.12 98 ARG A N 1
ATOM 761 C CA . ARG A 1 98 ? -13.344 -3.934 28.795 1.00 64.12 98 ARG A CA 1
ATOM 762 C C . ARG A 1 98 ? -14.586 -4.149 29.656 1.00 64.12 98 ARG A C 1
ATOM 764 O O . ARG A 1 98 ? -15.593 -4.626 29.146 1.00 64.12 98 ARG A O 1
ATOM 771 N N . ASP A 1 99 ? -14.524 -3.769 30.927 1.00 59.66 99 ASP A N 1
ATOM 772 C CA . ASP A 1 99 ? -15.598 -4.010 31.896 1.00 59.66 99 ASP A CA 1
ATOM 773 C C . ASP A 1 99 ? -16.813 -3.085 31.700 1.00 59.66 99 ASP A C 1
ATOM 775 O O . ASP A 1 99 ? -17.863 -3.303 32.299 1.00 59.66 99 ASP A O 1
ATOM 779 N N . ASN A 1 100 ? -16.697 -2.080 30.822 1.00 56.31 100 ASN A N 1
ATOM 780 C CA . ASN A 1 100 ? -17.696 -1.030 30.621 1.00 56.31 100 ASN A CA 1
ATOM 781 C C . ASN A 1 100 ? -18.272 -0.981 29.193 1.00 56.31 100 ASN A C 1
ATOM 783 O O . ASN A 1 100 ? -18.733 0.072 28.782 1.00 56.31 100 ASN A O 1
ATOM 787 N N . GLN A 1 101 ? -18.225 -2.065 28.408 1.00 61.16 101 GLN A N 1
ATOM 788 C CA . GLN A 1 101 ? -18.627 -2.036 26.990 1.00 61.16 101 GLN A CA 1
ATOM 789 C C . GLN A 1 101 ? -19.941 -2.787 26.726 1.00 61.16 101 GLN A C 1
ATOM 791 O O . GLN A 1 101 ? -19.931 -3.899 26.190 1.00 61.16 101 GLN A O 1
ATOM 796 N N . LYS A 1 102 ? -21.094 -2.199 27.078 1.00 65.88 102 LYS A N 1
ATOM 797 C CA . LYS A 1 102 ? -22.391 -2.829 26.751 1.00 65.88 102 LYS A CA 1
ATOM 798 C C . LYS A 1 102 ? -22.783 -2.611 25.290 1.00 65.88 102 LYS A C 1
ATOM 800 O O . LYS A 1 102 ? -23.252 -3.560 24.658 1.00 65.88 102 LYS A O 1
ATOM 805 N N . CYS A 1 103 ? -22.550 -1.419 24.736 1.00 71.12 103 CYS A N 1
ATOM 806 C CA . CYS A 1 103 ? -22.947 -1.090 23.362 1.00 71.12 103 CYS A CA 1
ATOM 807 C C . CYS A 1 103 ? -21.775 -0.835 22.399 1.00 71.12 103 CYS A C 1
ATOM 809 O O . CYS A 1 103 ? -22.007 -0.568 21.224 1.00 71.12 103 CYS A O 1
ATOM 811 N N . SER A 1 104 ? -20.522 -0.986 22.835 1.00 83.31 104 SER A N 1
ATOM 812 C CA . SER A 1 104 ? -19.348 -0.860 21.956 1.00 83.31 104 SER A CA 1
ATOM 813 C C . SER A 1 104 ? -18.722 -2.217 21.631 1.00 83.31 104 SER A C 1
ATOM 815 O O . SER A 1 104 ? -18.567 -3.067 22.508 1.00 83.31 104 SER A O 1
ATOM 817 N N . LYS A 1 105 ? -18.348 -2.429 20.367 1.00 89.38 105 LYS A N 1
ATOM 818 C CA . LYS A 1 105 ? -17.566 -3.587 19.917 1.00 89.38 105 LYS A CA 1
ATOM 819 C C . LYS A 1 105 ? -16.303 -3.123 19.210 1.00 89.38 105 LYS A C 1
ATOM 821 O O . LYS A 1 105 ? -16.322 -2.151 18.461 1.00 89.38 105 LYS A O 1
ATOM 826 N N . ILE A 1 106 ? -15.218 -3.853 19.444 1.00 91.31 106 ILE A N 1
ATOM 827 C CA . ILE A 1 106 ? -13.937 -3.640 18.779 1.00 91.31 106 ILE A CA 1
ATOM 828 C C . ILE A 1 106 ? -13.669 -4.863 17.912 1.00 91.31 106 ILE A C 1
ATOM 830 O O . ILE A 1 106 ? -13.674 -5.993 18.402 1.00 91.31 106 ILE A O 1
ATOM 834 N N . LEU A 1 107 ? -13.442 -4.627 16.628 1.00 94.00 107 LEU A N 1
ATOM 835 C CA . LEU A 1 107 ? -12.932 -5.611 15.688 1.00 94.00 107 LEU A CA 1
ATOM 836 C C . LEU A 1 107 ? -11.541 -5.154 15.272 1.00 94.00 107 LEU A C 1
ATOM 838 O O . LEU A 1 107 ? -11.315 -3.970 15.050 1.00 94.00 107 LEU A O 1
ATOM 842 N N . PHE A 1 108 ? -10.603 -6.075 15.139 1.00 92.44 108 PHE A N 1
ATOM 843 C CA . PHE A 1 108 ? -9.313 -5.738 14.566 1.00 92.44 108 PHE A CA 1
ATOM 844 C C . PHE A 1 108 ? -8.810 -6.864 13.683 1.00 92.44 108 PHE A C 1
ATOM 846 O O . PHE A 1 108 ? -9.157 -8.030 13.883 1.00 92.44 108 PHE A O 1
ATOM 853 N N . THR A 1 109 ? -8.001 -6.513 12.690 1.00 92.19 109 THR A N 1
ATOM 854 C CA . THR A 1 109 ? -7.303 -7.501 11.869 1.00 92.19 109 THR A CA 1
ATOM 855 C C . THR A 1 109 ? -5.828 -7.494 12.242 1.00 92.19 109 THR A C 1
ATOM 857 O O . THR A 1 109 ? -5.260 -6.460 12.568 1.00 92.19 109 THR A O 1
ATOM 860 N N . SER A 1 110 ? -5.198 -8.666 12.237 1.00 86.56 110 SER A N 1
ATOM 861 C CA . SER A 1 110 ? -3.753 -8.781 12.426 1.00 86.56 110 SER A CA 1
ATOM 862 C C . SER A 1 110 ? -3.207 -9.937 11.602 1.00 86.56 110 SER A C 1
ATOM 864 O O . SER A 1 110 ? -3.918 -10.874 11.224 1.00 86.56 110 SER A O 1
ATOM 866 N N . ARG A 1 111 ? -1.917 -9.866 11.284 1.00 82.81 111 ARG A N 1
ATOM 867 C CA . ARG A 1 111 ? -1.180 -10.942 10.612 1.00 82.81 111 ARG A CA 1
ATOM 868 C C . ARG A 1 111 ? -0.650 -11.973 11.597 1.00 82.81 111 ARG A C 1
ATOM 870 O O . ARG A 1 111 ? -0.373 -13.092 11.158 1.00 82.81 111 ARG A O 1
ATOM 877 N N . HIS A 1 112 ? -0.537 -11.589 12.868 1.00 76.44 112 HIS A N 1
ATOM 878 C CA . HIS A 1 112 ? 0.135 -12.322 13.926 1.00 76.44 112 HIS A CA 1
ATOM 879 C C . HIS A 1 112 ? -0.870 -12.711 15.010 1.00 76.44 112 HIS A C 1
ATOM 881 O O . HIS A 1 112 ? -1.364 -11.869 15.752 1.00 76.44 112 HIS A O 1
ATOM 887 N N . GLU A 1 113 ? -1.133 -14.008 15.151 1.00 79.88 113 GLU A N 1
ATOM 888 C CA . GLU A 1 113 ? -2.074 -14.517 16.157 1.00 79.88 113 GLU A CA 1
ATOM 889 C C . GLU A 1 113 ? -1.680 -14.131 17.594 1.00 79.88 113 GLU A C 1
ATOM 891 O O . GLU A 1 113 ? -2.541 -13.843 18.424 1.00 79.88 113 GLU A O 1
ATOM 896 N N . LYS A 1 114 ? -0.372 -14.042 17.871 1.00 79.94 114 LYS A N 1
ATOM 897 C CA . LYS A 1 114 ? 0.160 -13.588 19.165 1.00 79.94 114 LYS A CA 1
ATOM 898 C C . LYS A 1 114 ? -0.318 -12.183 19.534 1.00 79.94 114 LYS A C 1
ATOM 900 O O . LYS A 1 114 ? -0.616 -11.932 20.697 1.00 79.94 114 LYS A O 1
ATOM 905 N N . GLU A 1 115 ? -0.423 -11.282 18.561 1.00 78.75 115 GLU A N 1
ATOM 906 C CA . GLU A 1 115 ? -0.883 -9.914 18.813 1.00 78.75 115 GLU A CA 1
ATOM 907 C C . GLU A 1 115 ? -2.387 -9.889 19.107 1.00 78.75 115 GLU A C 1
ATOM 909 O O . GLU A 1 115 ? -2.823 -9.124 19.961 1.00 78.75 115 GLU A O 1
ATOM 914 N N . CYS A 1 116 ? -3.174 -10.810 18.533 1.00 82.62 116 CYS A N 1
ATOM 915 C CA . CYS A 1 116 ? -4.579 -10.978 18.911 1.00 82.62 116 CYS A CA 1
ATOM 916 C C . CYS A 1 116 ? -4.749 -11.368 20.386 1.00 82.62 116 CYS A C 1
ATOM 918 O O . CYS A 1 116 ? -5.694 -10.916 21.034 1.00 82.62 116 CYS A O 1
ATOM 920 N N . GLN A 1 117 ? -3.844 -12.194 20.920 1.00 83.25 117 GLN A N 1
ATOM 921 C CA . GLN A 1 117 ? -3.866 -12.608 22.326 1.00 83.25 117 GLN A CA 1
ATOM 922 C C . GLN A 1 117 ? -3.451 -11.473 23.267 1.00 83.25 117 GLN A C 1
ATOM 924 O O . GLN A 1 117 ? -4.114 -11.266 24.279 1.00 83.25 117 GLN A O 1
ATOM 929 N N . LYS A 1 118 ? -2.407 -10.704 22.925 1.00 85.12 118 LYS A N 1
ATOM 930 C CA . LYS A 1 118 ? -1.982 -9.523 23.706 1.00 85.12 118 LYS A CA 1
ATOM 931 C C . LYS A 1 118 ? -3.053 -8.438 23.736 1.00 85.12 118 LYS A C 1
ATOM 933 O O . LYS A 1 118 ? -3.418 -7.949 24.794 1.00 85.12 118 LYS A O 1
ATOM 938 N N . MET A 1 119 ? -3.672 -8.183 22.584 1.00 85.06 119 MET A N 1
ATOM 939 C CA . MET A 1 119 ? -4.859 -7.332 22.449 1.00 85.06 119 MET A CA 1
ATOM 940 C C . MET A 1 119 ? -6.103 -7.944 23.109 1.00 85.06 119 MET A C 1
ATOM 942 O O . MET A 1 119 ? -7.192 -7.390 22.988 1.00 85.06 119 MET A O 1
ATOM 946 N N . GLY A 1 120 ? -5.974 -9.098 23.777 1.00 84.56 120 GLY A N 1
ATOM 947 C CA . GLY A 1 120 ? -6.997 -9.840 24.505 1.00 84.56 120 GLY A CA 1
ATOM 948 C C . GLY A 1 120 ? -8.282 -10.055 23.714 1.00 84.56 120 GLY A C 1
ATOM 949 O O . GLY A 1 120 ? -9.366 -9.789 24.230 1.00 84.56 120 GLY A O 1
ATOM 950 N N . SER A 1 121 ? -8.178 -10.484 22.460 1.00 86.69 121 SER A N 1
ATOM 951 C CA . SER A 1 121 ? -9.349 -10.860 21.669 1.00 86.69 121 SER A CA 1
ATOM 952 C C . SER A 1 121 ? -10.214 -11.881 22.417 1.00 86.69 121 SER A C 1
ATOM 954 O O . SER A 1 121 ? -9.701 -12.863 22.951 1.00 86.69 121 SER A O 1
ATOM 956 N N . GLN A 1 122 ? -11.531 -11.659 22.445 1.00 87.38 122 GLN A N 1
ATOM 957 C CA . GLN A 1 122 ? -12.492 -12.616 23.010 1.00 87.38 122 GLN A CA 1
ATOM 958 C C . GLN A 1 122 ? -12.816 -13.742 22.024 1.00 87.38 122 GLN A C 1
ATOM 960 O O . GLN A 1 122 ? -13.054 -14.876 22.427 1.00 87.38 122 GLN A O 1
ATOM 965 N N . VAL A 1 123 ? -12.847 -13.413 20.730 1.00 89.38 123 VAL A N 1
ATOM 966 C CA . VAL A 1 123 ? -13.175 -14.330 19.638 1.00 89.38 123 VAL A CA 1
ATOM 967 C C . VAL A 1 123 ? -12.254 -14.012 18.472 1.00 89.38 12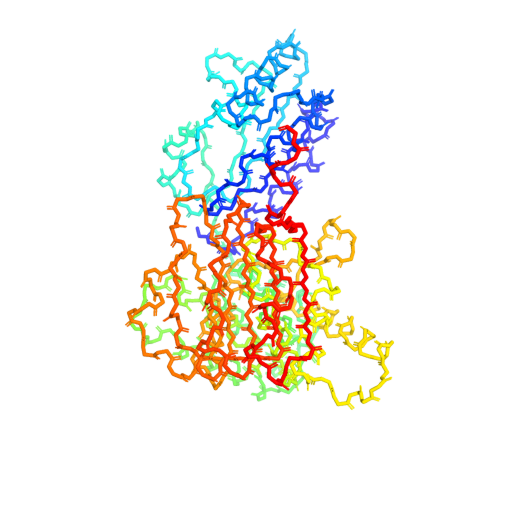3 VAL A C 1
ATOM 969 O O . VAL A 1 123 ? -12.200 -12.874 18.010 1.00 89.38 123 VAL A O 1
ATOM 972 N N . SER A 1 124 ? -11.546 -15.024 17.982 1.00 90.31 124 SER A N 1
ATOM 973 C CA . SER A 1 124 ? -10.608 -14.885 16.870 1.00 90.31 124 SER A CA 1
ATOM 974 C C . SER A 1 124 ? -11.029 -15.788 15.720 1.00 90.31 124 SER A C 1
ATOM 976 O O . SER A 1 124 ? -11.299 -16.970 15.923 1.00 90.31 124 SER A O 1
ATOM 978 N N . PHE A 1 125 ? -11.053 -15.232 14.511 1.00 90.94 125 PHE A N 1
ATOM 979 C CA . PHE A 1 125 ? -11.328 -15.967 13.280 1.00 90.94 125 PHE A CA 1
ATOM 980 C C . PHE A 1 125 ? -10.047 -16.057 12.461 1.00 90.94 125 PHE A C 1
ATOM 982 O O . PHE A 1 125 ? -9.456 -15.038 12.097 1.00 90.94 125 PHE A O 1
ATOM 989 N N . HIS A 1 126 ? -9.607 -17.278 12.179 1.00 91.25 126 HIS A N 1
ATOM 990 C CA . HIS A 1 126 ? -8.469 -17.490 11.301 1.00 91.25 126 HIS A CA 1
ATOM 991 C C . HIS A 1 126 ? -8.926 -17.406 9.841 1.00 91.25 126 HIS A C 1
ATOM 993 O O . HIS A 1 126 ? -9.762 -18.193 9.407 1.00 91.25 126 HIS A O 1
ATOM 999 N N . VAL A 1 127 ? -8.377 -16.450 9.089 1.00 91.69 127 VAL A N 1
ATOM 1000 C CA . VAL A 1 127 ? -8.625 -16.322 7.646 1.00 91.69 127 VAL A CA 1
ATOM 1001 C C . VAL A 1 127 ? -7.545 -17.098 6.900 1.00 91.69 127 VAL A C 1
ATOM 1003 O O . VAL A 1 127 ? -6.394 -16.654 6.825 1.00 91.69 127 VAL A O 1
ATOM 1006 N N . SER A 1 128 ? -7.924 -18.268 6.390 1.00 90.69 128 SER A N 1
ATOM 1007 C CA . SER A 1 128 ? -7.080 -19.131 5.561 1.00 90.69 128 SER A CA 1
ATOM 1008 C C . SER A 1 128 ? -6.974 -18.614 4.121 1.00 90.69 128 SER A C 1
ATOM 1010 O O . SER A 1 128 ? -7.681 -17.693 3.716 1.00 90.69 128 SER A O 1
ATOM 1012 N N . VAL A 1 129 ? -6.062 -19.204 3.347 1.00 92.56 129 VAL A N 1
ATOM 1013 C CA . VAL A 1 129 ? -6.050 -19.057 1.884 1.00 92.56 129 VAL A CA 1
ATOM 1014 C C . VAL A 1 129 ? -7.319 -19.659 1.271 1.00 92.56 129 VAL A C 1
ATOM 1016 O O . VAL A 1 129 ? -7.978 -20.484 1.905 1.00 92.56 129 VAL A O 1
ATOM 1019 N N . LEU A 1 130 ? -7.644 -19.246 0.047 1.00 94.94 130 LEU A N 1
ATOM 1020 C CA . LEU A 1 130 ? -8.758 -19.797 -0.720 1.00 94.94 130 LEU A CA 1
ATOM 1021 C C . LEU A 1 130 ? -8.538 -21.282 -1.009 1.00 94.94 130 LEU A C 1
ATOM 1023 O O . LEU A 1 130 ? -7.405 -21.725 -1.229 1.00 94.94 130 LEU A O 1
ATOM 1027 N N . LEU A 1 131 ? -9.637 -22.030 -1.055 1.00 95.81 131 LEU A N 1
ATOM 1028 C CA . LEU A 1 131 ? -9.640 -23.403 -1.551 1.00 95.81 131 LEU A CA 1
ATOM 1029 C C . LEU A 1 131 ? -9.268 -23.428 -3.039 1.00 95.81 131 LEU A C 1
ATOM 1031 O O . LEU A 1 131 ? -9.422 -22.430 -3.735 1.00 95.81 131 LEU A O 1
ATOM 1035 N N . GLU A 1 132 ? -8.796 -24.569 -3.548 1.00 94.12 132 GLU A N 1
ATOM 1036 C CA . GLU A 1 132 ? -8.341 -24.676 -4.945 1.00 94.12 132 GLU A CA 1
ATOM 1037 C C . GLU A 1 132 ? -9.426 -24.249 -5.946 1.00 94.12 132 GLU A C 1
ATOM 1039 O O . GLU A 1 132 ? -9.134 -23.506 -6.882 1.00 94.12 132 GLU A O 1
ATOM 1044 N N . ASP A 1 133 ? -10.679 -24.642 -5.709 1.00 95.88 133 ASP A N 1
ATOM 1045 C CA . ASP A 1 133 ? -11.802 -24.282 -6.578 1.00 95.88 133 ASP A CA 1
ATOM 1046 C C . ASP A 1 133 ? -12.158 -22.789 -6.482 1.00 95.88 133 ASP A C 1
ATOM 1048 O O . ASP A 1 133 ? -12.417 -22.152 -7.500 1.00 95.88 133 ASP A O 1
ATOM 1052 N N . GLU A 1 134 ? -12.112 -22.199 -5.282 1.00 96.75 134 GLU A N 1
ATOM 1053 C CA . GLU A 1 134 ? -12.339 -20.760 -5.065 1.00 96.75 134 GLU A CA 1
ATOM 1054 C C . GLU A 1 134 ? -11.218 -19.915 -5.685 1.00 96.75 134 GLU A C 1
ATOM 1056 O O . GLU A 1 134 ? -11.460 -18.865 -6.280 1.00 96.75 134 GLU A O 1
ATOM 1061 N N . ALA A 1 135 ? -9.977 -20.386 -5.559 1.00 96.25 135 ALA A N 1
ATOM 1062 C CA . ALA A 1 135 ? -8.790 -19.767 -6.121 1.00 96.25 135 ALA A CA 1
ATOM 1063 C C . ALA A 1 135 ? -8.805 -19.815 -7.649 1.00 96.25 135 ALA A C 1
ATOM 1065 O O . ALA A 1 135 ? -8.487 -18.818 -8.300 1.00 96.25 135 ALA A O 1
ATOM 1066 N N . TRP A 1 136 ? -9.191 -20.961 -8.214 1.00 97.00 136 TRP A N 1
ATOM 1067 C CA . TRP A 1 136 ? -9.371 -21.123 -9.648 1.00 97.00 136 TRP A CA 1
ATOM 1068 C C . TRP A 1 136 ? -10.486 -20.215 -10.161 1.00 97.00 136 TRP A C 1
ATOM 1070 O O . TRP A 1 136 ? -10.248 -19.460 -11.099 1.00 97.00 136 TRP A O 1
ATOM 1080 N N . TYR A 1 137 ? -11.639 -20.195 -9.487 1.00 96.81 137 TYR A N 1
ATOM 1081 C CA . TYR A 1 137 ? -12.749 -19.307 -9.828 1.00 96.81 137 TYR A CA 1
ATOM 1082 C C . TYR A 1 137 ? -12.311 -17.837 -9.848 1.00 96.81 137 TYR A C 1
ATOM 1084 O O . TYR A 1 137 ? -12.486 -17.147 -10.849 1.00 96.81 137 TYR A O 1
ATOM 1092 N N . LEU A 1 138 ? -11.650 -17.366 -8.784 1.00 96.56 138 LEU A N 1
ATOM 1093 C CA . LEU A 1 138 ? -11.123 -16.002 -8.735 1.00 96.56 138 LEU A CA 1
ATOM 1094 C C . LEU A 1 138 ? -10.104 -15.737 -9.855 1.00 96.56 138 LEU A C 1
ATOM 1096 O O . LEU A 1 138 ? -10.099 -14.657 -10.437 1.00 96.56 138 LEU A O 1
ATOM 1100 N N . PHE A 1 139 ? -9.234 -16.698 -10.167 1.00 96.06 139 PHE A N 1
ATOM 1101 C CA . PHE A 1 139 ? -8.247 -16.544 -11.235 1.00 96.06 139 PHE A CA 1
ATOM 1102 C C . PHE A 1 139 ? -8.912 -16.381 -12.607 1.00 96.06 139 PHE A C 1
ATOM 1104 O O . PHE A 1 139 ? -8.503 -15.507 -13.373 1.00 96.06 139 PHE A O 1
ATOM 1111 N N . GLN A 1 140 ? -9.954 -17.166 -12.895 1.00 95.75 140 GLN A N 1
ATOM 1112 C CA . GLN A 1 140 ? -10.736 -17.072 -14.133 1.00 95.75 140 GLN A CA 1
ATOM 1113 C C . GLN A 1 140 ? -11.405 -15.700 -14.267 1.00 95.75 140 GLN A C 1
ATOM 1115 O O . GLN A 1 140 ? -11.256 -15.045 -15.297 1.00 95.75 140 GLN A O 1
ATOM 1120 N N . GLU A 1 141 ? -12.049 -15.224 -13.197 1.00 95.62 141 GLU A N 1
ATOM 1121 C CA . GLU A 1 141 ? -12.697 -13.905 -13.164 1.00 95.62 141 GLU A CA 1
ATOM 1122 C C . GLU A 1 141 ? -11.716 -12.756 -13.457 1.00 95.62 141 GLU A C 1
ATOM 1124 O O . GLU A 1 141 ? -12.094 -11.726 -14.015 1.00 95.62 141 GLU A O 1
ATOM 1129 N N . ILE A 1 142 ? -10.443 -12.914 -13.085 1.00 93.50 142 ILE A N 1
ATOM 1130 C CA . ILE A 1 142 ? -9.415 -11.883 -13.261 1.00 93.50 142 ILE A CA 1
ATOM 1131 C C . ILE A 1 142 ? -8.746 -11.937 -14.640 1.00 93.50 142 ILE A C 1
ATOM 1133 O O . ILE A 1 142 ? -8.447 -10.880 -15.203 1.00 93.50 142 ILE A O 1
ATOM 1137 N N . THR A 1 143 ? -8.466 -13.141 -15.144 1.00 92.88 143 THR A N 1
ATOM 1138 C CA . THR A 1 143 ? -7.713 -13.373 -16.393 1.00 92.88 143 THR A CA 1
ATOM 1139 C C . THR A 1 143 ? -8.574 -13.275 -17.648 1.00 92.88 143 THR A C 1
ATOM 1141 O O . THR A 1 143 ? -8.045 -12.979 -18.723 1.00 92.88 143 THR A O 1
ATOM 1144 N N . GLY A 1 144 ? -9.886 -13.475 -17.508 1.00 92.31 144 GLY A N 1
ATOM 1145 C CA . GLY A 1 144 ? -10.849 -13.457 -18.602 1.00 92.31 144 GLY A CA 1
ATOM 1146 C C . GLY A 1 144 ? -10.929 -14.786 -19.353 1.00 92.31 144 GLY A C 1
ATOM 1147 O O . GLY A 1 144 ? -10.300 -15.779 -18.988 1.00 92.31 144 GLY A O 1
ATOM 1148 N N . ASP A 1 145 ? -11.695 -14.798 -20.444 1.00 92.12 145 ASP A N 1
ATOM 1149 C CA . ASP A 1 145 ? -12.084 -16.033 -21.141 1.00 92.12 145 ASP A CA 1
ATOM 1150 C C . ASP A 1 145 ? -10.918 -16.802 -21.790 1.00 92.12 145 ASP A C 1
ATOM 1152 O O . ASP A 1 145 ? -11.077 -17.957 -22.187 1.00 92.12 145 ASP A O 1
ATOM 1156 N N . VAL A 1 146 ? -9.732 -16.192 -21.874 1.00 91.31 146 VAL A N 1
ATOM 1157 C CA . VAL A 1 146 ? -8.530 -16.798 -22.463 1.00 91.31 146 VAL A CA 1
ATOM 1158 C C . VAL A 1 146 ? -8.124 -18.104 -21.776 1.00 91.31 146 VAL A C 1
ATOM 1160 O O . VAL A 1 146 ? -7.599 -19.013 -22.412 1.00 91.31 146 VAL A O 1
ATOM 1163 N N . VAL A 1 147 ? -8.435 -18.250 -20.486 1.00 92.44 147 VAL A N 1
ATOM 1164 C CA . VAL A 1 147 ? -8.131 -19.474 -19.732 1.00 92.44 147 VAL A CA 1
ATOM 1165 C C . VAL A 1 147 ? -8.976 -20.672 -20.154 1.00 92.44 147 VAL A C 1
ATOM 1167 O O . VAL A 1 147 ? -8.653 -21.786 -19.757 1.00 92.44 147 VAL A O 1
ATOM 1170 N N . TYR A 1 148 ? -10.037 -20.475 -20.942 1.00 92.00 148 TYR A N 1
ATOM 1171 C CA . TYR A 1 148 ? -10.843 -21.558 -21.508 1.00 92.00 148 TYR A CA 1
ATOM 1172 C C . TYR A 1 148 ? -10.322 -22.052 -22.864 1.00 92.00 148 TYR A C 1
ATOM 1174 O O . TYR A 1 148 ? -10.841 -23.043 -23.381 1.00 92.00 148 TYR A O 1
ATOM 1182 N N . GLU A 1 149 ? -9.312 -21.398 -23.450 1.00 93.94 149 GLU A N 1
ATOM 1183 C CA . GLU A 1 149 ? -8.695 -21.877 -24.688 1.00 93.94 149 GLU A CA 1
ATOM 1184 C C . GLU A 1 149 ? -8.031 -23.251 -24.441 1.00 93.94 149 GLU A C 1
ATOM 1186 O O . GLU A 1 149 ? -7.295 -23.393 -23.460 1.00 93.94 149 GLU A O 1
ATOM 1191 N N . PRO A 1 150 ? -8.260 -24.276 -25.292 1.00 94.19 150 PRO A N 1
ATOM 1192 C CA . PRO A 1 150 ? -7.815 -25.651 -25.027 1.00 94.19 150 PRO A CA 1
ATOM 1193 C C . PRO A 1 150 ? -6.317 -25.801 -24.743 1.00 94.19 150 PRO A C 1
ATOM 1195 O O . PRO A 1 150 ? -5.935 -26.615 -23.902 1.00 94.19 150 PRO A O 1
ATOM 1198 N N . ASP A 1 151 ? -5.487 -24.996 -25.408 1.00 93.69 151 ASP A N 1
ATOM 1199 C CA . ASP A 1 151 ? -4.031 -25.032 -25.259 1.00 93.69 151 ASP A CA 1
ATOM 1200 C C . ASP A 1 151 ? -3.556 -24.291 -23.993 1.00 93.69 151 ASP A C 1
ATOM 1202 O O . ASP A 1 151 ? -2.519 -24.633 -23.425 1.00 93.69 151 ASP A O 1
ATOM 1206 N N . ILE A 1 152 ? -4.328 -23.310 -23.507 1.00 96.44 152 ILE A N 1
ATOM 1207 C CA . ILE A 1 152 ? -3.985 -22.466 -22.348 1.00 96.44 152 ILE A CA 1
ATOM 1208 C C . ILE A 1 152 ? -4.557 -23.038 -21.048 1.00 96.44 152 ILE A C 1
ATOM 1210 O O . ILE A 1 152 ? -3.901 -22.972 -20.008 1.00 96.44 152 ILE A O 1
ATOM 1214 N N . TYR A 1 153 ? -5.746 -23.644 -21.084 1.00 96.25 153 TYR A N 1
ATOM 1215 C CA . TYR A 1 153 ? -6.436 -24.155 -19.898 1.00 96.25 153 TYR A CA 1
ATOM 1216 C C . TYR A 1 153 ? -5.543 -25.015 -18.977 1.00 96.25 153 TYR A C 1
ATOM 1218 O O . TYR A 1 153 ? -5.523 -24.761 -17.765 1.00 96.25 153 TYR A O 1
ATOM 1226 N N . PRO A 1 154 ? -4.750 -25.987 -19.486 1.00 96.62 154 PRO A N 1
ATOM 1227 C CA . PRO A 1 154 ? -3.913 -26.823 -18.629 1.00 96.62 154 PRO A CA 1
ATOM 1228 C C . PRO A 1 154 ? -2.846 -26.021 -17.876 1.00 96.62 154 PRO A C 1
ATOM 1230 O O . PRO A 1 154 ? -2.672 -26.218 -16.670 1.00 96.62 154 PRO A O 1
ATOM 1233 N N . ILE A 1 155 ? -2.155 -25.104 -18.564 1.00 96.12 155 ILE A N 1
ATOM 1234 C CA . ILE A 1 155 ? -1.077 -24.304 -17.970 1.00 96.12 155 ILE A CA 1
ATOM 1235 C C . ILE A 1 155 ? -1.634 -23.191 -17.075 1.00 96.12 155 ILE A C 1
ATOM 1237 O O . ILE A 1 155 ? -1.097 -22.952 -15.997 1.00 96.12 155 ILE A O 1
ATOM 1241 N N . ALA A 1 156 ? -2.770 -22.584 -17.430 1.00 95.88 156 ALA A N 1
ATOM 1242 C CA . ALA A 1 156 ? -3.447 -21.587 -16.603 1.00 95.88 156 ALA A CA 1
ATOM 1243 C C . ALA A 1 156 ? -3.865 -22.171 -15.248 1.00 95.88 156 ALA A C 1
ATOM 1245 O O . ALA A 1 156 ? -3.650 -21.548 -14.204 1.00 95.88 156 ALA A O 1
ATOM 1246 N N . LYS A 1 157 ? -4.378 -23.409 -15.233 1.00 95.69 157 LYS A N 1
ATOM 1247 C CA . LYS A 1 157 ? -4.712 -24.110 -13.987 1.00 95.69 157 LYS A CA 1
ATOM 1248 C C . LYS A 1 157 ? -3.475 -24.382 -13.129 1.00 95.69 157 LYS A C 1
ATOM 1250 O O . LYS A 1 157 ? -3.535 -24.263 -11.907 1.00 95.69 157 LYS A O 1
ATOM 1255 N N . GLN A 1 158 ? -2.342 -24.710 -13.751 1.00 94.25 158 GLN A N 1
ATOM 1256 C CA . GLN A 1 158 ? -1.068 -24.865 -13.044 1.00 94.25 158 GLN A CA 1
ATOM 1257 C C . GLN A 1 158 ? -0.569 -23.533 -12.466 1.00 94.25 158 GLN A C 1
ATOM 1259 O O . GLN A 1 158 ? -0.213 -23.484 -11.294 1.00 94.25 158 GLN A O 1
ATOM 1264 N N . VAL A 1 159 ? -0.623 -22.440 -13.230 1.00 92.50 159 VAL A N 1
ATOM 1265 C CA . VAL A 1 159 ? -0.269 -21.090 -12.755 1.00 92.50 159 VAL A CA 1
ATOM 1266 C C . VAL A 1 159 ? -1.148 -20.656 -11.574 1.00 92.50 159 VAL A C 1
ATOM 1268 O O . VAL A 1 159 ? -0.635 -20.138 -10.581 1.00 92.50 159 VAL A O 1
ATOM 1271 N N . SER A 1 160 ? -2.458 -20.910 -11.632 1.00 94.25 160 SER A N 1
ATOM 1272 C CA . SER A 1 160 ? -3.376 -20.623 -10.521 1.00 94.25 160 SER A CA 1
ATOM 1273 C C . SER A 1 160 ? -3.021 -21.424 -9.262 1.00 94.25 160 SER A C 1
ATOM 1275 O O . SER A 1 160 ? -2.917 -20.856 -8.173 1.00 94.25 160 SER A O 1
ATOM 1277 N N . ARG A 1 161 ? -2.724 -22.724 -9.403 1.00 91.94 161 ARG A N 1
ATOM 1278 C CA . ARG A 1 161 ? -2.247 -23.571 -8.293 1.00 91.94 161 ARG A CA 1
ATOM 1279 C C . ARG A 1 161 ? -0.948 -23.057 -7.690 1.00 91.94 161 ARG A C 1
ATOM 1281 O O . ARG A 1 161 ? -0.810 -23.020 -6.470 1.00 91.94 161 ARG A O 1
ATOM 1288 N N . GLU A 1 162 ? -0.029 -22.585 -8.525 1.00 88.31 162 GLU A N 1
ATOM 1289 C CA . GLU A 1 162 ? 1.210 -21.954 -8.075 1.00 88.31 162 GLU A CA 1
ATOM 1290 C C . GLU A 1 162 ? 0.968 -20.646 -7.303 1.00 88.31 162 GLU A C 1
ATOM 1292 O O . GLU A 1 162 ? 1.846 -20.209 -6.561 1.00 88.31 162 GLU A O 1
ATOM 1297 N N . CYS A 1 163 ? -0.211 -20.024 -7.394 1.00 86.38 163 CYS A N 1
ATOM 1298 C CA . CYS A 1 163 ? -0.592 -18.897 -6.536 1.00 86.38 163 CYS A CA 1
ATOM 1299 C C . CYS A 1 163 ? -1.061 -19.330 -5.132 1.00 86.38 163 CYS A C 1
ATOM 1301 O O . CYS A 1 163 ? -1.256 -18.471 -4.271 1.00 86.38 163 CYS A O 1
ATOM 1303 N N . GLY A 1 164 ? -1.195 -20.639 -4.870 1.00 86.31 164 GLY A N 1
ATOM 1304 C CA . GLY A 1 164 ? -1.321 -21.223 -3.524 1.00 86.31 164 GLY A CA 1
ATOM 1305 C C . GLY A 1 164 ? -2.543 -20.751 -2.746 1.00 86.31 164 GLY A C 1
ATOM 1306 O O . GLY A 1 164 ? -2.474 -20.582 -1.531 1.00 86.31 164 GLY A O 1
ATOM 1307 N N . GLY A 1 165 ? -3.631 -20.453 -3.457 1.00 89.38 165 GLY A N 1
ATOM 1308 C CA . GLY A 1 165 ? -4.874 -19.961 -2.865 1.00 89.38 165 GLY A CA 1
ATOM 1309 C C . GLY A 1 165 ? -4.802 -18.537 -2.307 1.00 89.38 165 GLY A C 1
ATOM 1310 O O . GLY A 1 165 ? -5.777 -18.067 -1.729 1.00 89.38 165 GLY A O 1
ATOM 1311 N N . LEU A 1 166 ? -3.681 -17.819 -2.438 1.00 90.50 166 LEU A N 1
ATOM 1312 C CA . LEU A 1 166 ? -3.544 -16.484 -1.861 1.00 90.50 166 LEU A CA 1
ATOM 1313 C C . LEU A 1 166 ? -4.218 -15.429 -2.761 1.00 90.50 166 LEU A C 1
ATOM 1315 O O . LEU A 1 166 ? -3.686 -15.155 -3.839 1.00 90.50 166 LEU A O 1
ATOM 1319 N N . PRO A 1 167 ? -5.302 -14.755 -2.321 1.00 92.44 167 PRO A N 1
ATOM 1320 C CA . PRO A 1 167 ? -6.036 -13.788 -3.139 1.00 92.44 167 PRO A CA 1
ATOM 1321 C C . PRO A 1 167 ? -5.153 -12.710 -3.768 1.00 92.44 167 PRO A C 1
ATOM 1323 O O . PRO A 1 167 ? -5.260 -12.452 -4.962 1.00 92.44 167 PRO A O 1
ATOM 1326 N N . LEU A 1 168 ? -4.240 -12.111 -2.992 1.00 89.19 168 LEU A N 1
ATOM 1327 C CA . LEU A 1 168 ? -3.348 -11.071 -3.510 1.00 89.19 168 LEU A CA 1
ATOM 1328 C C . LEU A 1 168 ? -2.466 -11.584 -4.658 1.00 89.19 168 LEU A C 1
ATOM 1330 O O . LEU A 1 168 ? -2.317 -10.899 -5.665 1.00 89.19 168 LEU A O 1
ATOM 1334 N N . ALA A 1 169 ? -1.902 -12.787 -4.524 1.00 86.94 169 ALA A N 1
ATOM 1335 C CA . ALA A 1 169 ? -1.069 -13.381 -5.566 1.00 86.94 169 ALA A CA 1
ATOM 1336 C C . ALA A 1 169 ? -1.890 -13.747 -6.806 1.00 86.94 169 ALA A C 1
ATOM 1338 O O . ALA A 1 169 ? -1.468 -13.438 -7.915 1.00 86.94 169 ALA A O 1
ATOM 1339 N N . ILE A 1 170 ? -3.067 -14.349 -6.609 1.00 92.25 170 ILE A N 1
ATOM 1340 C CA . ILE A 1 170 ? -3.997 -14.724 -7.682 1.00 92.25 170 ILE A CA 1
ATOM 1341 C C . ILE A 1 170 ? -4.376 -13.498 -8.511 1.00 92.25 170 ILE A C 1
ATOM 1343 O O . ILE A 1 170 ? -4.260 -13.531 -9.731 1.00 92.25 170 ILE A O 1
ATOM 1347 N N . VAL A 1 171 ? -4.785 -12.409 -7.856 1.00 91.75 171 VAL A N 1
ATOM 1348 C CA . VAL A 1 171 ? -5.194 -11.176 -8.539 1.00 91.75 171 VAL A CA 1
ATOM 1349 C C . VAL A 1 171 ? -4.022 -10.558 -9.299 1.00 91.75 171 VAL A C 1
ATOM 1351 O O . VAL A 1 171 ? -4.175 -10.187 -10.457 1.00 91.75 171 VAL A O 1
ATOM 1354 N N . ILE A 1 172 ? -2.844 -10.475 -8.677 1.00 85.56 172 ILE A N 1
ATOM 1355 C CA . ILE A 1 172 ? -1.659 -9.861 -9.286 1.00 85.56 172 ILE A CA 1
ATOM 1356 C C . ILE A 1 172 ? -1.167 -10.670 -10.499 1.00 85.56 172 ILE A C 1
ATOM 1358 O O . ILE A 1 172 ? -1.008 -10.110 -11.582 1.00 85.56 172 ILE A O 1
ATOM 1362 N N . VAL A 1 173 ? -0.988 -11.987 -10.351 1.00 89.25 173 VAL A N 1
ATOM 1363 C CA . VAL A 1 173 ? -0.560 -12.869 -11.452 1.00 89.25 173 VAL A CA 1
ATOM 1364 C C . VAL A 1 173 ? -1.629 -12.944 -12.537 1.00 89.25 173 VAL A C 1
ATOM 1366 O O . VAL A 1 173 ? -1.308 -12.839 -13.717 1.00 89.25 173 VAL A O 1
ATOM 1369 N N . GLY A 1 174 ? -2.898 -13.075 -12.147 1.00 92.38 174 GLY A N 1
ATOM 1370 C CA . GLY A 1 174 ? -4.011 -13.106 -13.086 1.00 92.38 174 GLY A CA 1
ATOM 1371 C C . GLY A 1 174 ? -4.094 -11.824 -13.912 1.00 92.38 174 GLY A C 1
ATOM 1372 O O . GLY A 1 174 ? -4.269 -11.891 -15.121 1.00 92.38 174 GLY A O 1
ATOM 1373 N N . LYS A 1 175 ? -3.881 -10.652 -13.300 1.00 90.12 175 LYS A N 1
ATOM 1374 C CA . LYS A 1 175 ? -3.834 -9.383 -14.038 1.00 90.12 175 LYS A CA 1
ATOM 1375 C C . LYS A 1 175 ? -2.620 -9.242 -14.942 1.00 90.12 175 LYS A C 1
ATOM 1377 O O . LYS A 1 175 ? -2.738 -8.641 -16.004 1.00 90.12 175 LYS A O 1
ATOM 1382 N N . ALA A 1 176 ? -1.472 -9.798 -14.568 1.00 86.69 176 ALA A N 1
ATOM 1383 C CA . ALA A 1 176 ? -0.304 -9.817 -15.447 1.00 86.69 176 ALA A CA 1
ATOM 1384 C C . ALA A 1 176 ? -0.511 -10.690 -16.700 1.00 86.69 176 ALA A C 1
ATOM 1386 O O . ALA A 1 176 ? 0.131 -10.441 -17.716 1.00 86.69 176 ALA A O 1
ATOM 1387 N N . LEU A 1 177 ? -1.401 -11.684 -16.626 1.00 90.81 177 LEU A N 1
ATOM 1388 C CA . LEU A 1 177 ? -1.725 -12.625 -17.705 1.00 90.81 177 LEU A CA 1
ATOM 1389 C C . LEU A 1 177 ? -3.128 -12.392 -18.296 1.00 90.81 177 LEU A C 1
ATOM 1391 O O . LEU A 1 177 ? -3.656 -13.242 -19.014 1.00 90.81 177 LEU A O 1
ATOM 1395 N N . GLU A 1 178 ? -3.752 -11.253 -17.990 1.00 92.00 178 GLU A N 1
ATOM 1396 C CA . GLU A 1 178 ? -5.106 -10.935 -18.436 1.00 92.00 178 GLU A CA 1
ATOM 1397 C C . GLU A 1 178 ? -5.172 -10.890 -19.968 1.00 92.00 178 GLU A C 1
ATOM 1399 O O . GLU A 1 178 ? -4.448 -10.134 -20.615 1.00 92.00 178 GLU A O 1
ATOM 1404 N N . ASN A 1 179 ? -6.072 -11.693 -20.543 1.00 88.19 179 ASN A N 1
ATOM 1405 C CA . ASN A 1 179 ? -6.259 -11.846 -21.989 1.00 88.19 179 ASN A CA 1
ATOM 1406 C C . ASN A 1 179 ? -4.993 -12.250 -22.781 1.00 88.19 179 ASN A C 1
ATOM 1408 O O . ASN A 1 179 ? -4.952 -12.054 -23.999 1.00 88.19 179 ASN A O 1
ATOM 1412 N N . GLU A 1 180 ? -3.967 -12.809 -22.130 1.00 90.88 180 GLU A N 1
ATOM 1413 C CA . GLU A 1 180 ? -2.739 -13.257 -22.795 1.00 90.88 180 GLU A CA 1
ATOM 1414 C C . GLU A 1 180 ? -2.973 -14.560 -23.567 1.00 90.88 180 GLU A C 1
ATOM 1416 O O . GLU A 1 180 ? -3.248 -15.603 -22.978 1.00 90.88 180 GLU A O 1
ATOM 1421 N N . LYS A 1 181 ? -2.821 -14.509 -24.892 1.00 92.19 181 LYS A N 1
ATOM 1422 C CA . LYS A 1 181 ? -3.094 -15.629 -25.812 1.00 92.19 181 LYS A CA 1
ATOM 1423 C C . LYS A 1 181 ? -1.851 -16.435 -26.176 1.00 92.19 181 LYS A C 1
ATOM 1425 O O . LYS A 1 181 ? -1.938 -17.471 -26.828 1.00 92.19 181 LYS A O 1
ATOM 1430 N N . ILE A 1 182 ? -0.669 -15.941 -25.824 1.00 92.81 182 ILE A N 1
ATOM 1431 C CA . ILE A 1 182 ? 0.597 -16.561 -26.194 1.00 92.81 182 ILE A CA 1
ATOM 1432 C C . ILE A 1 182 ? 0.945 -17.634 -25.159 1.00 92.81 182 ILE A C 1
ATOM 1434 O O . ILE A 1 182 ? 1.371 -17.323 -24.048 1.00 92.81 182 ILE A O 1
ATOM 1438 N N . LEU A 1 183 ? 0.823 -18.910 -25.544 1.00 92.75 183 LEU A N 1
ATOM 1439 C CA . LEU A 1 183 ? 1.122 -20.066 -24.684 1.00 92.75 183 LEU A CA 1
ATOM 1440 C C . LEU A 1 183 ? 2.513 -19.991 -24.033 1.00 92.75 183 LEU A C 1
ATOM 1442 O O . LEU A 1 183 ? 2.659 -20.257 -22.843 1.00 92.75 183 LEU A O 1
ATOM 1446 N N . THR A 1 184 ? 3.532 -19.566 -24.780 1.00 92.69 184 THR A N 1
ATOM 1447 C CA . THR A 1 184 ? 4.900 -19.472 -24.252 1.00 92.69 184 THR A CA 1
ATOM 1448 C C . THR A 1 184 ? 5.030 -18.443 -23.124 1.00 92.69 184 THR A C 1
ATOM 1450 O O . THR A 1 184 ? 5.859 -18.622 -22.233 1.00 92.69 184 THR A O 1
ATOM 1453 N N . THR A 1 185 ? 4.190 -17.401 -23.086 1.00 90.00 185 THR A N 1
ATOM 1454 C CA . THR A 1 185 ? 4.133 -16.462 -21.953 1.00 90.00 185 THR A CA 1
ATOM 1455 C C . THR A 1 185 ? 3.651 -17.170 -20.683 1.00 90.00 185 THR A C 1
ATOM 1457 O O . THR A 1 185 ? 4.227 -16.970 -19.611 1.00 90.00 185 THR A O 1
ATOM 1460 N N . TRP A 1 186 ? 2.653 -18.051 -20.804 1.00 93.81 186 TRP A N 1
ATOM 1461 C CA . TRP A 1 186 ? 2.142 -18.861 -19.695 1.00 93.81 186 TRP A CA 1
ATOM 1462 C C . TRP A 1 186 ? 3.172 -19.875 -19.191 1.00 93.81 186 TRP A C 1
ATOM 1464 O O . TRP A 1 186 ? 3.359 -20.003 -17.982 1.00 93.81 186 TRP A O 1
ATOM 1474 N N . GLU A 1 187 ? 3.880 -20.554 -20.095 1.00 90.31 187 GLU A N 1
ATOM 1475 C CA . GLU A 1 187 ? 4.955 -21.495 -19.743 1.00 90.31 187 GLU A CA 1
ATOM 1476 C C . GLU A 1 187 ? 6.087 -20.794 -18.980 1.00 90.31 187 GLU A C 1
ATOM 1478 O O . GLU A 1 187 ? 6.541 -21.275 -17.939 1.00 90.31 187 GLU A O 1
ATOM 1483 N N . VAL A 1 188 ? 6.503 -19.611 -19.449 1.00 85.88 188 VAL A N 1
ATOM 1484 C CA . VAL A 1 188 ? 7.516 -18.790 -18.773 1.00 85.88 188 VAL A CA 1
ATOM 1485 C C . VAL A 1 188 ? 7.035 -18.345 -17.393 1.00 85.88 188 VAL A C 1
ATOM 1487 O O . VAL A 1 188 ? 7.806 -18.405 -16.432 1.00 85.88 188 VAL A O 1
ATOM 1490 N N . ALA A 1 189 ? 5.777 -17.909 -17.269 1.00 86.94 189 ALA A N 1
ATOM 1491 C CA . ALA A 1 189 ? 5.198 -17.528 -15.985 1.00 86.94 189 ALA A CA 1
ATOM 1492 C C . ALA A 1 189 ? 5.190 -18.712 -15.007 1.00 86.94 189 ALA A C 1
ATOM 1494 O O . ALA A 1 189 ? 5.673 -18.579 -13.881 1.00 86.94 189 ALA A O 1
ATOM 1495 N N . PHE A 1 190 ? 4.719 -19.879 -15.449 1.00 88.75 190 PHE A N 1
ATOM 1496 C CA . PHE A 1 190 ? 4.688 -21.096 -14.644 1.00 88.75 190 PHE A CA 1
ATOM 1497 C C . PHE A 1 190 ? 6.079 -21.502 -14.149 1.00 88.75 190 PHE A C 1
ATOM 1499 O O . PHE A 1 190 ? 6.274 -21.688 -12.947 1.00 88.75 190 PHE A O 1
ATOM 1506 N N . GLU A 1 191 ? 7.071 -21.567 -15.040 1.00 83.81 191 GLU A N 1
ATOM 1507 C CA . GLU A 1 191 ? 8.438 -21.933 -14.666 1.00 83.81 191 GLU A CA 1
ATOM 1508 C C . GLU A 1 191 ? 9.048 -20.943 -13.664 1.00 83.81 191 GLU A C 1
ATOM 1510 O O . GLU A 1 191 ? 9.715 -21.349 -12.711 1.00 83.81 191 GLU A O 1
ATOM 1515 N N . GLN A 1 192 ? 8.786 -19.640 -13.798 1.00 79.31 192 GLN A N 1
ATOM 1516 C CA . GLN A 1 192 ? 9.254 -18.657 -12.814 1.00 79.31 192 GLN A CA 1
ATOM 1517 C C . GLN A 1 192 ? 8.604 -18.855 -11.437 1.00 79.31 192 GLN A C 1
ATOM 1519 O O . GLN A 1 192 ? 9.293 -18.785 -10.412 1.00 79.31 192 GLN A O 1
ATOM 1524 N N . LEU A 1 193 ? 7.300 -19.143 -11.394 1.00 80.62 193 LEU A N 1
ATOM 1525 C CA . LEU A 1 193 ? 6.587 -19.401 -10.142 1.00 80.62 193 LEU A CA 1
ATOM 1526 C C . LEU A 1 193 ? 7.062 -20.683 -9.458 1.00 80.62 193 LEU A C 1
ATOM 1528 O O . LEU A 1 193 ? 7.300 -20.673 -8.247 1.00 80.62 193 LEU A O 1
ATOM 1532 N N . LYS A 1 194 ? 7.284 -21.744 -10.231 1.00 78.31 194 LYS A N 1
ATOM 1533 C CA . LYS A 1 194 ? 7.772 -23.037 -9.749 1.00 78.31 194 LYS A CA 1
ATOM 1534 C C . LYS A 1 194 ? 9.201 -22.948 -9.208 1.00 78.31 194 LYS A C 1
ATOM 1536 O O . LYS A 1 194 ? 9.472 -23.357 -8.081 1.00 78.31 194 LYS A O 1
ATOM 1541 N N . ASN A 1 195 ? 10.113 -22.331 -9.962 1.00 70.25 195 ASN A N 1
ATOM 1542 C CA . ASN A 1 195 ? 11.531 -22.231 -9.587 1.00 70.25 195 ASN A CA 1
ATOM 1543 C C . ASN A 1 195 ? 11.780 -21.292 -8.396 1.00 70.25 195 ASN A C 1
ATOM 1545 O O . ASN A 1 195 ? 12.780 -21.406 -7.689 1.00 70.25 195 ASN A O 1
ATOM 1549 N N . SER A 1 196 ? 10.854 -20.378 -8.109 1.00 63.09 196 SER A N 1
ATOM 1550 C CA . SER A 1 196 ? 10.958 -19.502 -6.940 1.00 63.09 196 SER A CA 1
ATOM 1551 C C . SER A 1 196 ? 10.745 -20.213 -5.591 1.00 63.09 196 SER A C 1
ATOM 1553 O O . SER A 1 196 ? 11.046 -19.633 -4.545 1.00 63.09 196 SER A O 1
ATOM 1555 N N . GLN A 1 197 ? 10.312 -21.479 -5.577 1.00 54.34 197 GLN A N 1
ATOM 1556 C CA . GLN A 1 197 ? 10.125 -22.259 -4.348 1.00 54.34 197 GLN A CA 1
ATOM 1557 C C . GLN A 1 197 ? 11.457 -22.762 -3.726 1.00 54.34 197 GLN A C 1
ATOM 1559 O O . GLN A 1 197 ? 11.505 -23.051 -2.536 1.00 54.34 197 GLN A O 1
ATOM 1564 N N . SER A 1 198 ? 12.591 -22.767 -4.448 1.00 41.97 198 SER A N 1
ATOM 1565 C CA . SER A 1 198 ? 13.797 -23.554 -4.088 1.00 41.97 198 SER A CA 1
ATOM 1566 C C . SER A 1 198 ? 14.973 -22.807 -3.409 1.00 41.97 198 SER A C 1
ATOM 1568 O O . SER A 1 198 ? 16.137 -23.061 -3.711 1.00 41.97 198 SER A O 1
ATOM 1570 N N . SER A 1 199 ? 14.734 -21.857 -2.504 1.00 40.97 199 SER A N 1
ATOM 1571 C CA . SER A 1 199 ? 15.817 -21.085 -1.842 1.00 40.97 199 SER A CA 1
ATOM 1572 C C . SER A 1 199 ? 15.467 -20.578 -0.436 1.00 40.97 199 SER A C 1
ATOM 1574 O O . SER A 1 199 ? 14.307 -20.314 -0.129 1.00 40.97 199 SER A O 1
ATOM 1576 N N . THR A 1 200 ? 16.509 -20.479 0.391 1.00 38.53 200 THR A N 1
ATOM 1577 C CA . THR A 1 200 ? 16.601 -20.474 1.864 1.00 38.53 200 THR A CA 1
ATOM 1578 C C . THR A 1 200 ? 16.201 -19.158 2.563 1.00 38.53 200 THR A C 1
ATOM 1580 O O . THR A 1 200 ? 17.004 -18.535 3.251 1.00 38.53 200 THR A O 1
ATOM 1583 N N . PHE A 1 201 ? 14.945 -18.729 2.432 1.00 38.22 201 PHE A N 1
ATOM 1584 C CA . PHE A 1 201 ? 14.325 -17.714 3.306 1.00 38.22 201 PHE A CA 1
ATOM 1585 C C . PHE A 1 201 ? 12.952 -18.215 3.771 1.00 38.22 201 PHE A C 1
ATOM 1587 O O . PHE A 1 201 ? 12.349 -19.012 3.061 1.00 38.22 201 PHE A O 1
ATOM 1594 N N . SER A 1 202 ? 12.471 -17.768 4.940 1.00 46.91 202 SER A N 1
ATOM 1595 C CA . SER A 1 202 ? 11.242 -18.278 5.577 1.00 46.91 202 SER A CA 1
ATOM 1596 C C . SER A 1 202 ? 10.059 -18.390 4.597 1.00 46.91 202 SER A C 1
ATOM 1598 O O . SER A 1 202 ? 9.687 -17.433 3.911 1.00 46.91 202 SER A O 1
ATOM 1600 N N . ASP A 1 203 ? 9.476 -19.590 4.533 1.00 54.56 203 ASP A N 1
ATOM 1601 C CA . ASP A 1 203 ? 8.751 -20.105 3.360 1.00 54.56 203 ASP A CA 1
ATOM 1602 C C . ASP A 1 203 ? 7.521 -19.275 2.938 1.00 54.56 203 ASP A C 1
ATOM 1604 O O . ASP A 1 203 ? 7.185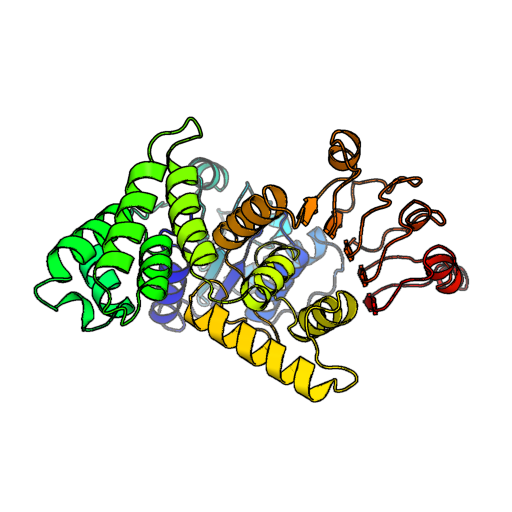 -19.192 1.757 1.00 54.56 203 ASP A O 1
ATOM 1608 N N . VAL A 1 204 ? 6.870 -18.588 3.883 1.00 49.84 204 VAL A N 1
ATOM 1609 C CA . VAL A 1 204 ? 5.605 -17.867 3.645 1.00 49.84 204 VAL A CA 1
ATOM 1610 C C . VAL A 1 204 ? 5.811 -16.494 2.991 1.00 49.84 204 VAL A C 1
ATOM 1612 O O . VAL A 1 204 ? 5.027 -16.104 2.127 1.00 49.84 204 VAL A O 1
ATOM 1615 N N . HIS A 1 205 ? 6.866 -15.753 3.354 1.00 56.12 205 HIS A N 1
ATOM 1616 C CA . HIS A 1 205 ? 7.133 -14.438 2.749 1.00 56.12 205 HIS A CA 1
ATOM 1617 C C . HIS A 1 205 ? 7.637 -14.594 1.315 1.00 56.12 205 HIS A C 1
ATOM 1619 O O . HIS A 1 205 ? 7.184 -13.903 0.408 1.00 56.12 205 HIS A O 1
ATOM 1625 N N . LYS A 1 206 ? 8.507 -15.573 1.077 1.00 64.69 206 LYS A N 1
ATOM 1626 C CA . LYS A 1 206 ? 9.077 -15.831 -0.243 1.00 64.69 206 LYS A CA 1
ATOM 1627 C C . LYS A 1 206 ? 8.032 -16.205 -1.298 1.00 64.69 206 LYS A C 1
ATOM 1629 O O . LYS A 1 206 ? 8.132 -15.784 -2.457 1.00 64.69 206 LYS A O 1
ATOM 1634 N N . PHE A 1 207 ? 7.018 -16.960 -0.877 1.00 63.09 207 PHE A N 1
ATOM 1635 C CA . PHE A 1 207 ? 5.896 -17.333 -1.720 1.00 63.09 207 PHE A CA 1
ATOM 1636 C C . PHE A 1 207 ? 5.210 -16.091 -2.301 1.00 63.09 207 PHE A C 1
ATOM 1638 O O . PHE A 1 207 ? 5.198 -15.912 -3.511 1.00 63.09 207 PHE A O 1
ATOM 1645 N N . VAL A 1 208 ? 4.757 -15.156 -1.462 1.00 65.81 208 VAL A N 1
ATOM 1646 C CA . VAL A 1 208 ? 4.074 -13.935 -1.935 1.00 65.81 208 VAL A CA 1
ATOM 1647 C C . VAL A 1 208 ? 5.004 -13.033 -2.751 1.00 65.81 208 VAL A C 1
ATOM 1649 O O . VAL A 1 208 ? 4.597 -12.468 -3.766 1.00 65.81 208 VAL A O 1
ATOM 1652 N N . TYR A 1 209 ? 6.274 -12.947 -2.349 1.00 73.81 209 TYR A N 1
ATOM 1653 C CA . TYR A 1 209 ? 7.258 -12.071 -2.981 1.00 73.81 209 TYR A CA 1
ATOM 1654 C C . TYR A 1 209 ? 7.511 -12.414 -4.447 1.00 73.81 209 TYR A C 1
ATOM 1656 O O . TYR A 1 209 ? 7.500 -11.532 -5.299 1.00 73.81 209 TYR A O 1
ATOM 1664 N N . SER A 1 210 ? 7.701 -13.694 -4.753 1.00 70.00 210 SER A N 1
ATOM 1665 C CA . SER A 1 210 ? 7.994 -14.146 -6.119 1.00 70.00 210 SER A CA 1
ATOM 1666 C C . SER A 1 210 ? 6.832 -13.925 -7.095 1.00 70.00 210 SER A C 1
ATOM 1668 O O . SER A 1 210 ? 7.068 -13.598 -8.257 1.00 70.00 210 SER A O 1
ATOM 1670 N N . ARG A 1 211 ? 5.579 -14.032 -6.629 1.00 72.69 211 ARG A N 1
ATOM 1671 C CA . ARG A 1 211 ? 4.373 -13.783 -7.445 1.00 72.69 211 ARG A CA 1
ATOM 1672 C C . ARG A 1 211 ? 4.217 -12.291 -7.777 1.00 72.69 211 ARG A C 1
ATOM 1674 O O . ARG A 1 211 ? 3.851 -11.934 -8.897 1.00 72.69 211 ARG A O 1
ATOM 1681 N N . ILE A 1 212 ? 4.561 -11.411 -6.836 1.00 78.50 212 ILE A N 1
ATOM 1682 C CA . ILE A 1 212 ? 4.571 -9.956 -7.060 1.00 78.50 212 ILE A CA 1
ATOM 1683 C C . ILE A 1 212 ? 5.773 -9.541 -7.923 1.00 78.50 212 ILE A C 1
ATOM 1685 O O . ILE A 1 212 ? 5.627 -8.722 -8.830 1.00 78.50 212 ILE A O 1
ATOM 1689 N N . GLU A 1 213 ? 6.949 -10.140 -7.703 1.00 80.50 213 GLU A N 1
ATOM 1690 C CA . GLU A 1 213 ? 8.146 -9.910 -8.522 1.00 80.50 213 GLU A CA 1
ATOM 1691 C C . GLU A 1 213 ? 7.903 -10.283 -9.992 1.00 80.50 213 GLU A C 1
ATOM 1693 O O . GLU A 1 213 ? 8.339 -9.562 -10.891 1.00 80.50 213 GLU A O 1
ATOM 1698 N N . LEU A 1 214 ? 7.173 -11.373 -10.249 1.00 77.06 214 LEU A N 1
ATOM 1699 C CA . LEU A 1 214 ? 6.770 -11.777 -11.595 1.00 77.06 214 LEU A CA 1
ATOM 1700 C C . LEU A 1 214 ? 5.978 -10.664 -12.298 1.00 77.06 214 LEU A C 1
ATOM 1702 O O . LEU A 1 214 ? 6.322 -10.253 -13.406 1.00 77.06 214 LEU A O 1
ATOM 1706 N N . SER A 1 215 ? 4.975 -10.107 -11.621 1.00 76.38 215 SER A N 1
ATOM 1707 C CA . SER A 1 215 ? 4.158 -9.022 -12.180 1.00 76.38 215 SER A CA 1
ATOM 1708 C C . SER A 1 215 ? 4.955 -7.737 -12.378 1.00 76.38 215 SER A C 1
ATOM 1710 O O . SER A 1 215 ? 4.786 -7.052 -13.383 1.00 76.38 215 SER A O 1
ATOM 1712 N N . PHE A 1 216 ? 5.907 -7.448 -11.485 1.00 80.88 216 PHE A N 1
ATOM 1713 C CA . PHE A 1 216 ? 6.866 -6.364 -11.687 1.00 80.88 216 PHE A CA 1
ATOM 1714 C C . PHE A 1 216 ? 7.692 -6.564 -12.968 1.00 80.88 216 PHE A C 1
ATOM 1716 O O . PHE A 1 216 ? 7.903 -5.614 -13.725 1.00 80.88 216 PHE A O 1
ATOM 1723 N N . LYS A 1 217 ? 8.169 -7.787 -13.238 1.00 79.88 217 LYS A N 1
ATOM 1724 C CA . LYS A 1 217 ? 8.964 -8.102 -14.439 1.00 79.88 217 LYS A CA 1
ATOM 1725 C C . LYS A 1 217 ? 8.157 -7.923 -15.721 1.00 79.88 217 LYS A C 1
ATOM 1727 O O . LYS A 1 217 ? 8.705 -7.336 -16.661 1.00 79.88 217 LYS A O 1
ATOM 1732 N N . PHE A 1 218 ? 6.891 -8.343 -15.711 1.00 79.00 218 PHE A N 1
ATOM 1733 C CA . PHE A 1 218 ? 5.951 -8.209 -16.828 1.00 79.00 218 PHE A CA 1
ATOM 1734 C C . PHE A 1 218 ? 5.492 -6.772 -17.109 1.00 79.00 218 PHE A C 1
ATOM 1736 O O . PHE A 1 218 ? 4.909 -6.523 -18.161 1.00 79.00 218 PHE A O 1
ATOM 1743 N N . LEU A 1 219 ? 5.804 -5.793 -16.247 1.00 82.38 219 LEU A N 1
ATOM 1744 C CA . LEU A 1 219 ? 5.563 -4.386 -16.574 1.00 82.38 219 LEU A CA 1
ATOM 1745 C C . LEU A 1 219 ? 6.304 -3.995 -17.861 1.00 82.38 219 LEU A C 1
ATOM 1747 O O . LEU A 1 219 ? 7.538 -3.975 -17.916 1.00 82.38 219 LEU A O 1
ATOM 1751 N N . GLY A 1 220 ? 5.527 -3.632 -18.883 1.00 67.19 220 GLY A N 1
ATOM 1752 C CA . GLY A 1 220 ? 5.995 -3.463 -20.260 1.00 67.19 220 GLY A CA 1
ATOM 1753 C C . GLY A 1 220 ? 6.908 -2.262 -20.525 1.00 67.19 220 GLY A C 1
ATOM 1754 O O . GLY A 1 220 ? 7.406 -2.121 -21.637 1.00 67.19 220 GLY A O 1
ATOM 1755 N N . SER A 1 221 ? 7.162 -1.379 -19.549 1.00 83.44 221 SER A N 1
ATOM 1756 C CA . SER A 1 221 ? 8.114 -0.276 -19.739 1.00 83.44 221 SER A CA 1
ATOM 1757 C C . SER A 1 221 ? 8.918 0.078 -18.488 1.00 83.44 221 SER A C 1
ATOM 1759 O O . SER A 1 221 ? 8.462 -0.059 -17.351 1.00 83.44 221 SER A O 1
ATOM 1761 N N . THR A 1 222 ? 10.118 0.620 -18.712 1.00 87.69 222 THR A N 1
ATOM 1762 C CA . THR A 1 222 ? 10.976 1.189 -17.662 1.00 87.69 222 THR A CA 1
ATOM 1763 C C . THR A 1 222 ? 10.283 2.323 -16.903 1.00 87.69 222 THR A C 1
ATOM 1765 O O . THR A 1 222 ? 10.554 2.520 -15.722 1.00 87.69 222 THR A O 1
ATOM 1768 N N . GLU A 1 223 ? 9.364 3.051 -17.547 1.00 91.06 223 GLU A N 1
ATOM 1769 C CA . GLU A 1 223 ? 8.589 4.114 -16.898 1.00 91.06 223 GLU A CA 1
ATOM 1770 C C . GLU A 1 223 ? 7.618 3.558 -15.850 1.00 91.06 223 GLU A C 1
ATOM 1772 O O . GLU A 1 223 ? 7.584 4.087 -14.743 1.00 91.06 223 GLU A O 1
ATOM 1777 N N . HIS A 1 224 ? 6.899 2.465 -16.146 1.00 91.62 224 HIS A N 1
ATOM 1778 C CA . HIS A 1 224 ? 6.031 1.803 -15.160 1.00 91.62 224 HIS A CA 1
ATOM 1779 C C . HIS A 1 224 ? 6.841 1.312 -13.962 1.00 91.62 224 HIS A C 1
ATOM 1781 O O . HIS A 1 224 ? 6.487 1.590 -12.819 1.00 91.62 224 HIS A O 1
ATOM 1787 N N . LYS A 1 225 ? 7.963 0.632 -14.232 1.00 91.12 225 LYS A N 1
ATOM 1788 C CA . LYS A 1 225 ? 8.863 0.099 -13.201 1.00 91.12 225 LYS A CA 1
ATOM 1789 C C . LYS A 1 225 ? 9.378 1.210 -12.287 1.00 91.12 225 LYS A C 1
ATOM 1791 O O . LYS A 1 225 ? 9.225 1.120 -11.074 1.00 91.12 225 LYS A O 1
ATOM 1796 N N . LYS A 1 226 ? 9.919 2.292 -12.857 1.00 92.31 226 LYS A N 1
ATOM 1797 C CA . LYS A 1 226 ? 10.439 3.428 -12.081 1.00 92.31 226 LYS A CA 1
ATOM 1798 C C . LYS A 1 226 ? 9.342 4.191 -11.341 1.00 92.31 226 LYS A C 1
ATOM 1800 O O . LYS A 1 226 ? 9.563 4.576 -10.199 1.00 92.31 226 LYS A O 1
ATOM 1805 N N . LEU A 1 227 ? 8.166 4.394 -11.940 1.00 94.88 227 LEU A N 1
ATOM 1806 C CA . LEU A 1 227 ? 7.057 5.056 -11.250 1.00 94.88 227 LEU A CA 1
ATOM 1807 C C . LEU A 1 227 ? 6.558 4.220 -10.066 1.00 94.88 227 LEU A C 1
ATOM 1809 O O . LEU A 1 227 ? 6.312 4.769 -8.995 1.00 94.88 227 LEU A O 1
ATOM 1813 N N . LEU A 1 228 ? 6.471 2.898 -10.227 1.00 94.62 228 LEU A N 1
ATOM 1814 C CA . LEU A 1 228 ? 6.114 1.992 -9.140 1.00 94.62 228 LEU A CA 1
ATOM 1815 C C . LEU A 1 228 ? 7.159 2.029 -8.012 1.00 94.62 228 LEU A C 1
ATOM 1817 O O . LEU A 1 228 ? 6.793 2.104 -6.843 1.00 94.62 228 LEU A O 1
ATOM 1821 N N . MET A 1 229 ? 8.453 2.077 -8.348 1.00 93.94 229 MET A N 1
ATOM 1822 C CA . MET A 1 229 ? 9.528 2.278 -7.365 1.00 93.94 229 MET A CA 1
ATOM 1823 C C . MET A 1 229 ? 9.419 3.621 -6.633 1.00 93.94 229 MET A C 1
ATOM 1825 O O . MET A 1 229 ? 9.633 3.667 -5.426 1.00 93.94 229 MET A O 1
ATOM 1829 N N . LEU A 1 230 ? 9.047 4.704 -7.329 1.00 95.25 230 LEU A N 1
ATOM 1830 C CA . LEU A 1 230 ? 8.783 6.002 -6.695 1.00 95.25 230 LEU A CA 1
ATOM 1831 C C . LEU A 1 230 ? 7.600 5.942 -5.724 1.00 95.25 230 LEU A C 1
ATOM 1833 O O . LEU A 1 230 ? 7.651 6.584 -4.681 1.00 95.25 230 LEU A O 1
ATOM 1837 N N . CYS A 1 231 ? 6.560 5.165 -6.034 1.00 95.38 231 CYS A N 1
ATOM 1838 C CA . CYS A 1 231 ? 5.441 4.950 -5.115 1.00 95.38 231 CYS A CA 1
ATOM 1839 C C . CYS A 1 231 ? 5.892 4.217 -3.842 1.00 95.38 231 CYS A C 1
ATOM 1841 O O . CYS A 1 231 ? 5.466 4.569 -2.747 1.00 95.38 231 CYS A O 1
ATOM 1843 N N . ALA A 1 232 ? 6.801 3.248 -3.968 1.00 93.25 232 ALA A N 1
ATOM 1844 C CA . ALA A 1 232 ? 7.293 2.470 -2.834 1.00 93.25 232 ALA A CA 1
ATOM 1845 C C . ALA A 1 232 ? 8.167 3.273 -1.846 1.00 93.25 232 ALA A C 1
ATOM 1847 O O . ALA A 1 232 ? 8.390 2.822 -0.726 1.00 93.25 232 ALA A O 1
ATOM 1848 N N . LEU A 1 233 ? 8.637 4.471 -2.228 1.00 92.38 233 LEU A N 1
ATOM 1849 C CA . LEU A 1 233 ? 9.380 5.372 -1.336 1.00 92.38 233 LEU A CA 1
ATOM 1850 C C . LEU A 1 233 ? 8.505 6.004 -0.243 1.00 92.38 233 LEU A C 1
ATOM 1852 O O . LEU A 1 233 ? 9.032 6.516 0.745 1.00 92.38 233 LEU A O 1
ATOM 1856 N N . PHE A 1 234 ? 7.184 5.997 -0.406 1.00 90.88 234 PHE A N 1
ATOM 1857 C CA . PHE A 1 234 ? 6.263 6.528 0.595 1.00 90.88 234 PHE A CA 1
ATOM 1858 C C . PHE A 1 234 ? 6.057 5.528 1.751 1.00 90.88 234 PHE A C 1
ATOM 1860 O O . PHE A 1 234 ? 6.379 4.344 1.602 1.00 90.88 234 PHE A O 1
ATOM 1867 N N . PRO A 1 235 ? 5.574 5.979 2.925 1.00 85.19 235 PRO A N 1
ATOM 1868 C CA . PRO A 1 235 ? 5.255 5.085 4.037 1.00 85.19 235 PRO A CA 1
ATOM 1869 C C . PRO A 1 235 ? 4.205 4.025 3.672 1.00 85.19 235 PRO A C 1
ATOM 1871 O O . PRO A 1 235 ? 3.471 4.160 2.691 1.00 85.19 235 PRO A O 1
ATOM 1874 N N . GLU A 1 236 ? 4.121 2.975 4.483 1.00 81.69 236 GLU A N 1
ATOM 1875 C CA . GLU A 1 236 ? 3.060 1.965 4.374 1.00 81.69 236 GLU A CA 1
ATOM 1876 C C . GLU A 1 236 ? 1.674 2.594 4.543 1.00 81.69 236 GLU A C 1
ATOM 1878 O O . GLU A 1 236 ? 1.493 3.518 5.337 1.00 81.69 236 GLU A O 1
ATOM 1883 N N . ASP A 1 237 ? 0.719 2.122 3.735 1.00 75.69 237 ASP A N 1
ATOM 1884 C CA . ASP A 1 237 ? -0.680 2.577 3.675 1.00 75.69 237 ASP A CA 1
ATOM 1885 C C . ASP A 1 237 ? -0.902 4.083 3.450 1.00 75.69 237 ASP A C 1
ATOM 1887 O O . ASP A 1 237 ? -2.024 4.588 3.589 1.00 75.69 237 ASP A O 1
ATOM 1891 N N . PHE A 1 238 ? 0.149 4.797 3.037 1.00 85.88 238 PHE A N 1
ATOM 1892 C CA . PHE A 1 238 ? 0.119 6.229 2.791 1.00 85.88 238 PHE A CA 1
ATOM 1893 C C . PHE A 1 238 ? -0.730 6.585 1.565 1.00 85.88 238 PHE A C 1
ATOM 1895 O O . PHE A 1 238 ? -0.666 5.933 0.520 1.00 85.88 238 PHE A O 1
ATOM 1902 N N . ASP A 1 239 ? -1.491 7.673 1.673 1.00 90.56 239 ASP A N 1
ATOM 1903 C CA . ASP A 1 239 ? -2.195 8.292 0.553 1.00 90.56 239 ASP A CA 1
ATOM 1904 C C . ASP A 1 239 ? -1.205 9.081 -0.310 1.00 90.56 239 ASP A C 1
ATOM 1906 O O . ASP A 1 239 ? -0.976 10.269 -0.095 1.00 90.56 239 ASP A O 1
ATOM 1910 N N . ILE A 1 240 ? -0.595 8.402 -1.286 1.00 95.25 240 ILE A N 1
ATOM 1911 C CA . ILE A 1 240 ? 0.473 8.934 -2.137 1.00 95.25 240 ILE A CA 1
ATOM 1912 C C . ILE A 1 240 ? -0.102 9.981 -3.099 1.00 95.25 240 ILE A C 1
ATOM 1914 O O . ILE A 1 240 ? -0.845 9.607 -4.015 1.00 95.25 240 ILE A O 1
ATOM 1918 N N . PRO A 1 241 ? 0.270 11.271 -2.987 1.00 95.56 241 PRO A N 1
ATOM 1919 C CA . PRO A 1 241 ? -0.216 12.290 -3.903 1.00 95.56 241 PRO A CA 1
ATOM 1920 C C . PRO A 1 241 ? 0.377 12.082 -5.296 1.00 95.56 241 PRO A C 1
ATOM 1922 O O . PRO A 1 241 ? 1.600 12.048 -5.472 1.00 95.56 241 PRO A O 1
ATOM 1925 N N . ILE A 1 242 ? -0.482 12.014 -6.317 1.00 95.75 242 ILE A N 1
ATOM 1926 C CA . ILE A 1 242 ? -0.036 11.849 -7.711 1.00 95.75 242 ILE A CA 1
ATOM 1927 C C . ILE A 1 242 ? 0.856 13.027 -8.140 1.00 95.75 242 ILE A C 1
ATOM 1929 O O . ILE A 1 242 ? 1.820 12.847 -8.882 1.00 95.75 242 ILE A O 1
ATOM 1933 N N . GLU A 1 243 ? 0.598 14.227 -7.618 1.00 93.44 243 GLU A N 1
ATOM 1934 C CA . GLU A 1 243 ? 1.424 15.411 -7.879 1.00 93.44 243 GLU A CA 1
ATOM 1935 C C . GLU A 1 243 ? 2.847 15.294 -7.308 1.00 93.44 243 GLU A C 1
ATOM 1937 O O . GLU A 1 243 ? 3.791 15.787 -7.924 1.00 93.44 243 GLU A O 1
ATOM 1942 N N . SER A 1 244 ? 3.041 14.613 -6.175 1.00 93.94 244 SER A N 1
ATOM 1943 C CA . SER A 1 244 ? 4.386 14.351 -5.643 1.00 93.94 244 SER A CA 1
ATOM 1944 C C . SER A 1 244 ? 5.135 13.352 -6.531 1.00 93.94 244 SER A C 1
ATOM 1946 O O . SER A 1 244 ? 6.300 13.574 -6.858 1.00 93.94 244 SER A O 1
ATOM 1948 N N . LEU A 1 245 ? 4.451 12.310 -7.023 1.00 95.19 245 LEU A N 1
ATOM 1949 C CA . LEU A 1 245 ? 5.022 11.376 -8.004 1.00 95.19 245 LEU A CA 1
ATOM 1950 C C . LEU A 1 245 ? 5.418 12.083 -9.303 1.00 95.19 245 LEU A C 1
ATOM 1952 O O . LEU A 1 245 ? 6.494 11.819 -9.838 1.00 95.19 245 LEU A O 1
ATOM 1956 N N . LEU A 1 246 ? 4.583 13.007 -9.787 1.00 93.88 246 LEU A N 1
ATOM 1957 C CA . LEU A 1 246 ? 4.882 13.828 -10.957 1.00 93.88 246 LEU A CA 1
ATOM 1958 C C . LEU A 1 246 ? 6.160 14.645 -10.758 1.00 93.88 246 LEU A C 1
ATOM 1960 O O . LEU A 1 246 ? 7.043 14.603 -11.613 1.00 93.88 246 LEU A O 1
ATOM 1964 N N . ARG A 1 247 ? 6.288 15.344 -9.625 1.00 92.31 247 ARG A N 1
ATOM 1965 C CA . ARG A 1 247 ? 7.481 16.140 -9.300 1.00 92.31 247 ARG A CA 1
ATOM 1966 C C . ARG A 1 247 ? 8.737 15.274 -9.233 1.00 92.31 247 ARG A C 1
ATOM 1968 O O . ARG A 1 247 ? 9.733 15.607 -9.870 1.00 92.31 247 ARG A O 1
ATOM 1975 N N . HIS A 1 248 ? 8.678 14.132 -8.546 1.00 93.38 248 HIS A N 1
ATOM 1976 C CA . HIS A 1 248 ? 9.803 13.195 -8.479 1.00 93.38 248 HIS A CA 1
ATOM 1977 C C . HIS A 1 248 ? 10.193 12.664 -9.867 1.00 93.38 248 HIS A C 1
ATOM 1979 O O . HIS A 1 248 ? 11.369 12.677 -10.236 1.00 93.38 248 HIS A O 1
ATOM 1985 N N . ALA A 1 249 ? 9.212 12.235 -10.662 1.00 92.69 249 ALA A N 1
ATOM 1986 C CA . ALA A 1 249 ? 9.444 11.704 -11.999 1.00 92.69 249 ALA A CA 1
ATOM 1987 C C . ALA A 1 249 ? 10.032 12.760 -12.949 1.00 92.69 249 ALA A C 1
ATOM 1989 O O . ALA A 1 249 ? 10.954 12.457 -13.708 1.00 92.69 249 ALA A O 1
ATOM 1990 N N . MET A 1 250 ? 9.548 14.004 -12.886 1.00 90.44 250 MET A N 1
ATOM 1991 C CA . MET A 1 250 ? 10.089 15.112 -13.675 1.00 90.44 250 MET A CA 1
ATOM 1992 C C . MET A 1 250 ? 11.523 15.454 -13.270 1.00 90.44 250 MET A C 1
ATOM 1994 O O . MET A 1 250 ? 12.383 15.541 -14.143 1.00 90.44 250 MET A O 1
ATOM 1998 N N . GLY A 1 251 ? 11.811 15.594 -11.973 1.00 90.31 251 GLY A N 1
ATOM 1999 C CA . GLY A 1 251 ? 13.156 15.947 -11.520 1.00 90.31 251 GLY A CA 1
ATOM 2000 C C . GLY A 1 251 ? 14.200 14.863 -11.807 1.00 90.31 251 GLY A C 1
ATOM 2001 O O . GLY A 1 251 ? 15.337 15.174 -12.164 1.00 90.31 251 GLY A O 1
ATOM 2002 N N . LEU A 1 252 ? 13.807 13.586 -11.774 1.00 90.75 252 LEU A N 1
ATOM 2003 C CA . LEU A 1 252 ? 14.660 12.478 -12.220 1.00 90.75 252 LEU A CA 1
ATOM 2004 C C . LEU A 1 252 ? 14.806 12.383 -13.748 1.00 90.75 252 LEU A C 1
ATOM 2006 O O . LEU A 1 252 ? 15.600 11.574 -14.230 1.00 90.75 252 LEU A O 1
ATOM 2010 N N . GLY A 1 253 ? 14.064 13.187 -14.514 1.00 88.81 253 GLY A N 1
ATOM 2011 C CA . GLY A 1 253 ? 14.060 13.131 -15.973 1.00 88.81 253 GLY A CA 1
ATOM 2012 C C . GLY A 1 253 ? 13.479 11.822 -16.509 1.00 88.81 253 GLY A C 1
ATOM 2013 O O . GLY A 1 253 ? 13.947 11.316 -17.527 1.00 88.81 253 GLY A O 1
ATOM 2014 N N . LEU A 1 254 ? 12.491 11.241 -15.814 1.00 86.81 254 LEU A N 1
ATOM 2015 C CA . LEU A 1 254 ? 11.876 9.967 -16.197 1.00 86.81 254 LEU A CA 1
ATOM 2016 C C . LEU A 1 254 ? 11.209 10.043 -17.574 1.00 86.81 254 LEU A C 1
ATOM 2018 O O . LEU A 1 254 ? 11.234 9.073 -18.327 1.00 86.81 254 LEU A O 1
ATOM 2022 N N . PHE A 1 255 ? 10.640 11.203 -17.897 1.00 79.75 255 PHE A N 1
ATOM 2023 C CA . PHE A 1 255 ? 9.934 11.443 -19.146 1.00 79.75 255 PHE A CA 1
ATOM 2024 C C . PHE A 1 255 ? 10.799 12.261 -20.099 1.00 79.75 255 PHE A C 1
ATOM 2026 O O . PHE A 1 255 ? 11.263 13.347 -19.754 1.00 79.75 255 PHE A O 1
ATOM 2033 N N . LYS A 1 256 ? 10.930 11.801 -21.349 1.00 68.69 256 LYS A N 1
ATOM 2034 C CA . LYS A 1 256 ? 11.540 12.569 -22.454 1.00 68.69 256 LYS A CA 1
ATOM 2035 C C . LYS A 1 256 ? 10.596 13.653 -22.995 1.00 68.69 256 LYS A C 1
ATOM 2037 O O . LYS A 1 256 ? 10.513 13.882 -24.197 1.00 68.69 256 LYS A O 1
ATOM 2042 N N . VAL A 1 257 ? 9.828 14.281 -22.115 1.00 62.88 257 VAL A N 1
ATOM 2043 C CA . VAL A 1 257 ? 8.818 15.279 -22.461 1.00 62.88 257 VAL A CA 1
ATOM 2044 C C . VAL A 1 257 ? 9.424 16.641 -22.147 1.00 62.88 257 VAL A C 1
ATOM 2046 O O . VAL A 1 257 ? 9.177 17.228 -21.095 1.00 62.88 257 VAL A O 1
ATOM 2049 N N . ALA A 1 258 ? 10.329 17.091 -23.016 1.00 55.00 258 ALA A N 1
ATOM 2050 C CA . ALA A 1 258 ? 11.048 18.343 -22.822 1.00 55.00 258 ALA A CA 1
ATOM 2051 C C . ALA A 1 258 ? 10.060 19.523 -22.789 1.00 55.00 258 ALA A C 1
ATOM 2053 O O . ALA A 1 258 ? 9.431 19.838 -23.793 1.00 55.00 258 ALA A O 1
ATOM 2054 N N . GLY A 1 259 ? 9.926 20.170 -21.628 1.00 59.72 259 GLY A N 1
ATOM 2055 C CA . GLY A 1 259 ? 9.254 21.467 -21.495 1.00 59.72 259 GLY A CA 1
ATOM 2056 C C . GLY A 1 259 ? 7.722 21.465 -21.486 1.00 59.72 259 GLY A C 1
ATOM 2057 O O . GLY A 1 259 ? 7.141 22.544 -21.537 1.00 59.72 259 GLY A O 1
ATOM 2058 N N . GLU A 1 260 ? 7.050 20.311 -21.381 1.00 78.50 260 GLU A N 1
ATOM 2059 C CA . GLU A 1 260 ? 5.577 20.251 -21.392 1.00 78.50 260 GLU A CA 1
ATOM 2060 C C . GLU A 1 260 ? 4.996 19.602 -20.119 1.00 78.50 260 GLU A C 1
ATOM 2062 O O . GLU A 1 260 ? 4.684 18.405 -20.105 1.00 78.50 260 GLU A O 1
ATOM 2067 N N . PRO A 1 261 ? 4.789 20.385 -19.040 1.00 78.88 261 PRO A N 1
ATOM 2068 C CA . PRO A 1 261 ? 4.279 19.881 -17.763 1.00 78.88 261 PRO A CA 1
ATOM 2069 C C . PRO A 1 261 ? 2.934 19.154 -17.867 1.00 78.88 261 PRO A C 1
ATOM 2071 O O . PRO A 1 261 ? 2.712 18.158 -17.182 1.00 78.88 261 PRO A O 1
ATOM 2074 N N . LEU A 1 262 ? 2.040 19.612 -18.751 1.00 85.19 262 LEU A N 1
ATOM 2075 C CA . LEU A 1 262 ? 0.737 18.973 -18.967 1.00 85.19 262 LEU A CA 1
ATOM 2076 C C . LEU A 1 262 ? 0.872 17.573 -19.575 1.00 85.19 262 LEU A C 1
ATOM 2078 O O . LEU A 1 262 ? 0.185 16.648 -19.146 1.00 85.19 262 LEU A O 1
ATOM 2082 N N . LYS A 1 263 ? 1.789 17.386 -20.532 1.00 87.69 263 LYS A N 1
ATOM 2083 C CA . LYS A 1 263 ? 2.065 16.065 -21.108 1.00 87.69 263 LYS A CA 1
ATOM 2084 C C . LYS A 1 263 ? 2.699 15.132 -20.076 1.00 87.69 263 LYS A C 1
ATOM 2086 O O . LYS A 1 263 ? 2.313 13.968 -20.014 1.00 87.69 263 LYS A O 1
ATOM 2091 N N . ALA A 1 264 ? 3.606 15.636 -19.233 1.00 89.12 264 ALA A N 1
ATOM 2092 C CA . ALA A 1 264 ? 4.178 14.857 -18.133 1.00 89.12 264 ALA A CA 1
ATOM 2093 C C . ALA A 1 264 ? 3.103 14.424 -17.120 1.00 89.12 264 ALA A C 1
ATOM 2095 O O . ALA A 1 264 ? 3.035 13.248 -16.768 1.00 89.12 264 ALA A O 1
ATOM 2096 N N . ARG A 1 265 ? 2.205 15.336 -16.722 1.00 91.81 265 ARG A N 1
ATOM 2097 C CA . ARG A 1 265 ? 1.068 15.028 -15.839 1.00 91.81 265 ARG A CA 1
ATOM 2098 C C . ARG A 1 265 ? 0.160 13.956 -16.442 1.00 91.81 265 ARG A C 1
ATOM 2100 O O . ARG A 1 265 ? -0.103 12.947 -15.792 1.00 91.81 265 ARG A O 1
ATOM 2107 N N . ASN A 1 266 ? -0.256 14.121 -17.698 1.00 91.50 266 ASN A N 1
ATOM 2108 C CA . ASN A 1 266 ? -1.079 13.129 -18.397 1.00 91.50 266 ASN A CA 1
ATOM 2109 C C . ASN A 1 266 ? -0.375 11.767 -18.485 1.00 91.50 266 ASN A C 1
ATOM 2111 O O . ASN A 1 266 ? -1.013 10.730 -18.302 1.00 91.50 266 ASN A O 1
ATOM 2115 N N . ARG A 1 267 ? 0.948 11.757 -18.705 1.00 92.19 267 ARG A N 1
ATOM 2116 C CA . ARG A 1 267 ? 1.739 10.523 -18.736 1.00 92.19 267 ARG A CA 1
ATOM 2117 C C . ARG A 1 267 ? 1.761 9.826 -17.377 1.00 92.19 267 ARG A C 1
ATOM 2119 O O . ARG A 1 267 ? 1.523 8.624 -17.336 1.00 92.19 267 ARG A O 1
ATOM 2126 N N . VAL A 1 268 ? 1.984 10.557 -16.283 1.00 94.50 268 VAL A N 1
ATOM 2127 C CA . VAL A 1 268 ? 1.929 10.000 -14.919 1.00 94.50 268 VAL A CA 1
ATOM 2128 C C . VAL A 1 268 ? 0.552 9.421 -14.626 1.00 94.50 268 VAL A C 1
ATOM 2130 O O . VAL A 1 268 ? 0.474 8.286 -14.173 1.00 94.50 268 VAL A O 1
ATOM 2133 N N . HIS A 1 269 ? -0.532 10.137 -14.937 1.00 94.31 269 HIS A N 1
ATOM 2134 C CA . HIS A 1 269 ? -1.885 9.611 -14.736 1.00 94.31 269 HIS A CA 1
ATOM 2135 C C . HIS A 1 269 ? -2.149 8.338 -15.546 1.00 94.31 269 HIS A C 1
ATOM 2137 O O . HIS A 1 269 ? -2.741 7.403 -15.014 1.00 94.31 269 HIS A O 1
ATOM 2143 N N . SER A 1 270 ? -1.684 8.270 -16.798 1.00 93.62 270 SER A N 1
ATOM 2144 C CA . SER A 1 270 ? -1.772 7.047 -17.607 1.00 93.62 270 SER A CA 1
ATOM 2145 C C . SER A 1 270 ? -1.049 5.885 -16.929 1.00 93.62 270 SER A C 1
ATOM 2147 O O . SER A 1 270 ? -1.661 4.850 -16.702 1.00 93.62 270 SER A O 1
ATOM 2149 N N . LEU A 1 271 ? 0.216 6.078 -16.542 1.00 94.38 271 LEU A N 1
ATOM 2150 C CA . LEU A 1 271 ? 1.014 5.041 -15.882 1.00 94.38 271 LEU A CA 1
ATOM 2151 C C . LEU A 1 271 ? 0.394 4.603 -14.550 1.00 94.38 271 LEU A C 1
ATOM 2153 O O . LEU A 1 271 ? 0.369 3.417 -14.244 1.00 94.38 271 LEU A O 1
ATOM 2157 N N . VAL A 1 272 ? -0.137 5.544 -13.764 1.00 95.00 272 VAL A N 1
ATOM 2158 C CA . VAL A 1 272 ? -0.869 5.245 -12.526 1.00 95.00 272 VAL A CA 1
ATOM 2159 C C . VAL A 1 272 ? -2.097 4.384 -12.815 1.00 95.00 272 VAL A C 1
ATOM 2161 O O . VAL A 1 272 ? -2.327 3.403 -12.113 1.00 95.00 272 VAL A O 1
ATOM 2164 N N . ASN A 1 273 ? -2.883 4.724 -13.837 1.00 91.75 273 ASN A N 1
ATOM 2165 C CA . ASN A 1 273 ? -4.066 3.950 -14.210 1.00 91.75 273 ASN A CA 1
ATOM 2166 C C . ASN A 1 273 ? -3.698 2.541 -14.686 1.00 91.75 273 ASN A C 1
ATOM 2168 O O . ASN A 1 273 ? -4.377 1.586 -14.318 1.00 91.75 273 ASN A O 1
ATOM 2172 N N . ASP A 1 274 ? -2.610 2.396 -15.437 1.00 89.19 274 ASP A N 1
ATOM 2173 C CA . ASP A 1 274 ? -2.117 1.093 -15.883 1.00 89.19 274 ASP A CA 1
ATOM 2174 C C . ASP A 1 274 ? -1.616 0.253 -14.694 1.00 89.19 274 ASP A C 1
ATOM 2176 O O . ASP A 1 274 ? -2.007 -0.901 -14.542 1.00 89.19 274 ASP A O 1
ATOM 2180 N N . LEU A 1 275 ? -0.873 0.847 -13.753 1.00 92.44 275 LEU A N 1
ATOM 2181 C CA . LEU A 1 275 ? -0.456 0.170 -12.517 1.00 92.44 275 LEU A CA 1
ATOM 2182 C C . LEU A 1 275 ? -1.640 -0.224 -11.613 1.00 92.44 275 LEU A C 1
ATOM 2184 O O . LEU A 1 275 ? -1.577 -1.257 -10.941 1.00 92.44 275 LEU A O 1
ATOM 2188 N N . LYS A 1 276 ? -2.726 0.564 -11.604 1.00 90.25 276 LYS A N 1
ATOM 2189 C CA . LYS A 1 276 ? -3.985 0.202 -10.930 1.00 90.25 276 LYS A CA 1
ATOM 2190 C C . LYS A 1 276 ? -4.678 -0.977 -11.606 1.00 90.25 276 LYS A C 1
ATOM 2192 O O . LYS A 1 276 ? -5.162 -1.866 -10.912 1.00 90.25 276 LYS A O 1
ATOM 2197 N N . ARG A 1 277 ? -4.702 -1.011 -12.943 1.00 84.88 277 ARG A N 1
ATOM 2198 C CA . ARG A 1 277 ? -5.240 -2.147 -13.715 1.00 84.88 277 ARG A CA 1
ATOM 2199 C C . ARG A 1 277 ? -4.472 -3.437 -13.428 1.00 84.88 277 ARG A C 1
ATOM 2201 O O . ARG A 1 277 ? -5.096 -4.480 -13.293 1.00 84.88 277 ARG A O 1
ATOM 2208 N N . CYS A 1 278 ? -3.156 -3.344 -13.233 1.00 83.06 278 CYS A N 1
ATOM 2209 C CA . CYS A 1 278 ? -2.312 -4.464 -12.809 1.00 83.06 278 CYS A CA 1
ATOM 2210 C C . CYS A 1 278 ? -2.434 -4.823 -11.314 1.00 83.06 278 CYS A C 1
ATOM 2212 O O . CYS A 1 278 ? -1.696 -5.681 -10.839 1.00 83.06 278 CYS A O 1
ATOM 2214 N N . CYS A 1 279 ? -3.290 -4.140 -10.546 1.00 86.38 279 CYS A N 1
ATOM 2215 C CA . CYS A 1 279 ? -3.440 -4.313 -9.096 1.00 86.38 279 CYS A CA 1
ATOM 2216 C C . CYS A 1 279 ? -2.146 -4.115 -8.277 1.00 86.38 279 CYS A C 1
ATOM 2218 O O . CYS A 1 279 ? -2.055 -4.563 -7.135 1.00 86.38 279 CYS A O 1
ATOM 2220 N N . LEU A 1 280 ? -1.155 -3.407 -8.833 1.00 88.88 280 LEU A N 1
ATOM 2221 C CA . LEU A 1 280 ? 0.075 -3.016 -8.129 1.00 88.88 280 LEU A CA 1
ATOM 2222 C C . LEU A 1 280 ? -0.091 -1.680 -7.389 1.00 88.88 280 LEU A C 1
ATOM 2224 O O . LEU A 1 280 ? 0.646 -1.394 -6.448 1.00 88.88 280 LEU A O 1
ATOM 2228 N N . LEU A 1 281 ? -1.081 -0.880 -7.799 1.00 93.06 281 LEU A N 1
ATOM 2229 C CA . LEU A 1 281 ? -1.582 0.284 -7.073 1.00 93.06 281 LEU A CA 1
ATOM 2230 C C . LEU A 1 281 ? -3.082 0.138 -6.800 1.00 93.06 281 LEU A C 1
ATOM 2232 O O . LEU A 1 281 ? -3.819 -0.488 -7.558 1.00 93.06 281 LEU A O 1
ATOM 2236 N N . LEU A 1 282 ? -3.535 0.769 -5.725 1.00 91.56 282 LEU A N 1
ATOM 2237 C CA . LEU A 1 282 ? -4.917 0.799 -5.271 1.00 91.56 282 LEU A CA 1
ATOM 2238 C C . LEU A 1 282 ? -5.488 2.217 -5.388 1.00 91.56 282 LEU A C 1
ATOM 2240 O O . LEU A 1 282 ? -4.761 3.218 -5.429 1.00 91.56 282 LEU A O 1
ATOM 2244 N N . ASN A 1 283 ? -6.816 2.310 -5.428 1.00 89.12 283 ASN A N 1
ATOM 2245 C CA . ASN A 1 283 ? -7.495 3.588 -5.247 1.00 89.12 283 ASN A CA 1
ATOM 2246 C C . ASN A 1 283 ? -7.310 4.082 -3.807 1.00 89.12 283 ASN A C 1
ATOM 2248 O O . ASN A 1 283 ? -7.274 3.287 -2.869 1.00 89.12 283 ASN A O 1
ATOM 2252 N N . SER A 1 284 ? -7.176 5.396 -3.668 1.00 90.19 284 SER A N 1
ATOM 2253 C CA . SER A 1 284 ? -7.201 6.094 -2.389 1.00 90.19 284 SER A CA 1
ATOM 2254 C C . SER A 1 284 ? -8.578 6.727 -2.208 1.00 90.19 284 SER A C 1
ATOM 2256 O O . SER A 1 284 ? -9.185 7.172 -3.186 1.00 90.19 284 SER A O 1
ATOM 2258 N N . ASP A 1 285 ? -9.040 6.786 -0.963 1.00 83.75 285 ASP A N 1
ATOM 2259 C CA . ASP A 1 285 ? -10.243 7.530 -0.585 1.00 83.75 285 ASP A CA 1
ATOM 2260 C C . ASP A 1 285 ? -9.983 9.052 -0.554 1.00 83.75 285 ASP A C 1
ATOM 2262 O O . ASP A 1 285 ? -10.917 9.852 -0.535 1.00 83.75 285 ASP A O 1
ATOM 2266 N N . VAL A 1 286 ? -8.710 9.467 -0.602 1.00 88.06 286 VAL A N 1
ATOM 2267 C CA . VAL A 1 286 ? -8.278 10.863 -0.701 1.00 88.06 286 VAL A CA 1
ATOM 2268 C C . VAL A 1 286 ? -8.179 11.268 -2.181 1.00 88.06 286 VAL A C 1
ATOM 2270 O O . VAL A 1 286 ? -7.400 10.681 -2.944 1.00 88.06 286 VAL A O 1
ATOM 2273 N N . PRO A 1 287 ? -8.930 12.294 -2.628 1.00 90.06 287 PRO A N 1
ATOM 2274 C CA . PRO A 1 287 ? -8.883 12.754 -4.011 1.00 90.06 287 PRO A CA 1
ATOM 2275 C C . PRO A 1 287 ? -7.470 13.149 -4.453 1.00 90.06 287 PRO A C 1
ATOM 2277 O O . PRO A 1 287 ? -6.765 13.883 -3.766 1.00 90.06 287 PRO A O 1
ATOM 2280 N N . GLY A 1 288 ? -7.065 12.688 -5.638 1.00 93.00 288 GLY A N 1
ATOM 2281 C CA . GLY A 1 288 ? -5.733 12.966 -6.189 1.00 93.00 288 GLY A CA 1
ATOM 2282 C C . GLY A 1 288 ? -4.611 12.076 -5.640 1.00 93.00 288 GLY A C 1
ATOM 2283 O O . GLY A 1 288 ? -3.459 12.259 -6.045 1.00 93.00 288 GLY A O 1
ATOM 2284 N N . CYS A 1 289 ? -4.934 11.100 -4.786 1.00 96.00 289 CYS A N 1
ATOM 2285 C CA . CYS A 1 289 ? -3.977 10.143 -4.242 1.00 96.00 289 CYS A CA 1
ATOM 2286 C C . CYS A 1 289 ? -4.162 8.720 -4.796 1.00 96.00 289 CYS A C 1
ATOM 2288 O O . CYS A 1 289 ? -5.164 8.367 -5.429 1.00 96.00 289 CYS A O 1
ATOM 2290 N N . VAL A 1 290 ? -3.156 7.884 -4.547 1.00 96.00 290 VAL A N 1
ATOM 2291 C CA . VAL A 1 290 ? -3.174 6.429 -4.752 1.00 96.00 290 VAL A CA 1
ATOM 2292 C C . VAL A 1 290 ? -2.594 5.725 -3.535 1.00 96.00 290 VAL A C 1
ATOM 2294 O O . VAL A 1 290 ? -1.864 6.339 -2.762 1.00 96.00 290 VAL A O 1
ATOM 2297 N N . LYS A 1 291 ? -2.890 4.436 -3.375 1.00 93.38 291 LYS A N 1
ATOM 2298 C CA . LYS A 1 291 ? -2.285 3.600 -2.330 1.00 93.38 291 LYS A CA 1
ATOM 2299 C C . LYS A 1 291 ? -1.477 2.467 -2.941 1.00 93.38 291 LYS A C 1
ATOM 2301 O O . LYS A 1 291 ? -1.725 2.054 -4.071 1.00 93.38 291 LYS A O 1
ATOM 2306 N N . MET A 1 292 ? -0.530 1.943 -2.178 1.00 92.31 292 MET A N 1
ATOM 2307 C CA . MET A 1 292 ? 0.191 0.716 -2.498 1.00 92.31 292 MET A CA 1
ATOM 2308 C C . MET A 1 292 ? 0.026 -0.243 -1.328 1.00 92.31 292 MET A C 1
ATOM 2310 O O . MET A 1 292 ? 0.242 0.152 -0.187 1.00 92.31 292 MET A O 1
ATOM 2314 N N . HIS A 1 293 ? -0.361 -1.487 -1.612 1.00 86.12 293 HIS A N 1
ATOM 2315 C CA . HIS A 1 293 ? -0.428 -2.520 -0.581 1.00 86.12 293 HIS A CA 1
ATOM 2316 C C . HIS A 1 293 ? 0.980 -2.742 -0.014 1.00 86.12 293 HIS A C 1
ATOM 2318 O O . HIS A 1 293 ? 1.932 -2.895 -0.778 1.00 86.12 293 HIS A O 1
ATOM 2324 N N . ASP A 1 294 ? 1.116 -2.797 1.305 1.00 81.56 294 ASP A N 1
ATOM 2325 C CA . ASP A 1 294 ? 2.406 -2.921 1.994 1.00 81.56 294 ASP A CA 1
ATOM 2326 C C . ASP A 1 294 ? 3.276 -4.106 1.505 1.00 81.56 294 ASP A C 1
ATOM 2328 O O . ASP A 1 294 ? 4.452 -3.925 1.220 1.00 81.56 294 ASP A O 1
ATOM 2332 N N . ILE A 1 295 ? 2.701 -5.289 1.253 1.00 82.12 295 ILE A N 1
ATOM 2333 C CA . ILE A 1 295 ? 3.450 -6.429 0.694 1.00 82.12 295 ILE A CA 1
ATOM 2334 C C . ILE A 1 295 ? 3.977 -6.119 -0.714 1.00 82.12 295 ILE A C 1
ATOM 2336 O O . ILE A 1 295 ? 5.097 -6.495 -1.058 1.00 82.12 295 ILE A O 1
ATOM 2340 N N . VAL A 1 296 ? 3.185 -5.428 -1.543 1.00 87.06 296 VAL A N 1
ATOM 2341 C CA . VAL A 1 296 ? 3.630 -4.999 -2.878 1.00 87.06 296 VAL A CA 1
ATOM 2342 C C . VAL A 1 296 ? 4.772 -4.000 -2.742 1.00 87.06 296 VAL A C 1
ATOM 2344 O O . VAL A 1 296 ? 5.781 -4.129 -3.433 1.00 87.06 296 VAL A O 1
ATOM 2347 N N . ARG A 1 297 ? 4.648 -3.053 -1.809 1.00 89.56 297 ARG A N 1
ATOM 2348 C CA . ARG A 1 297 ? 5.693 -2.082 -1.493 1.00 89.56 297 ARG A CA 1
ATOM 2349 C C . ARG A 1 297 ? 6.997 -2.761 -1.090 1.00 89.56 297 ARG A C 1
ATOM 2351 O O . ARG A 1 297 ? 8.030 -2.434 -1.669 1.00 89.56 297 ARG A O 1
ATOM 2358 N N . ASP A 1 298 ? 6.961 -3.724 -0.177 1.00 83.38 298 ASP A N 1
ATOM 2359 C CA . ASP A 1 298 ? 8.169 -4.407 0.294 1.00 83.38 298 ASP A 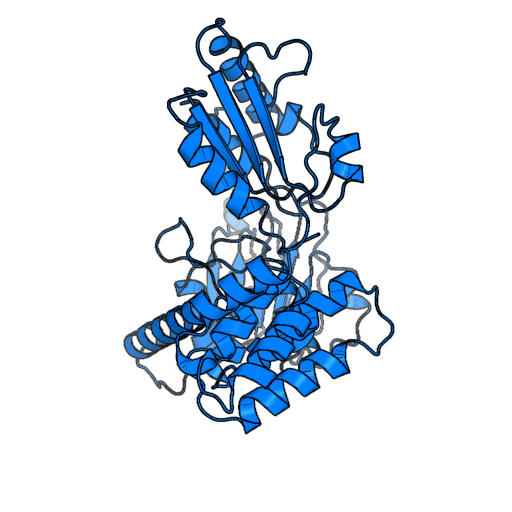CA 1
ATOM 2360 C C . ASP A 1 298 ? 8.887 -5.155 -0.834 1.00 83.38 298 ASP A C 1
ATOM 2362 O O . ASP A 1 298 ? 10.115 -5.097 -0.960 1.00 83.38 298 ASP A O 1
ATOM 2366 N N . VAL A 1 299 ? 8.121 -5.814 -1.708 1.00 85.06 299 VAL A N 1
ATOM 2367 C CA . VAL A 1 299 ? 8.671 -6.484 -2.893 1.00 85.06 299 VAL A CA 1
ATOM 2368 C C . VAL A 1 299 ? 9.309 -5.472 -3.835 1.00 85.06 299 VAL A C 1
ATOM 2370 O O . VAL A 1 299 ? 10.421 -5.697 -4.313 1.00 85.06 299 VAL A O 1
ATOM 2373 N N . VAL A 1 300 ? 8.642 -4.345 -4.092 1.00 89.00 300 VAL A N 1
ATOM 2374 C CA . VAL A 1 300 ? 9.171 -3.292 -4.965 1.00 89.00 300 VAL A CA 1
ATOM 2375 C C . VAL A 1 300 ? 10.456 -2.699 -4.387 1.00 89.00 300 VAL A C 1
ATOM 2377 O O . VAL A 1 300 ? 11.412 -2.528 -5.141 1.00 89.00 300 VAL A O 1
ATOM 2380 N N . ILE A 1 301 ? 10.531 -2.452 -3.074 1.00 86.62 301 ILE A N 1
ATOM 2381 C CA . ILE A 1 301 ? 11.757 -1.987 -2.402 1.00 86.62 301 ILE A CA 1
ATOM 2382 C C . ILE A 1 301 ? 12.880 -3.015 -2.579 1.00 86.62 301 ILE A C 1
ATOM 2384 O O . ILE A 1 301 ? 13.981 -2.657 -3.001 1.00 86.62 301 ILE A O 1
ATOM 2388 N N . LEU A 1 302 ? 12.605 -4.300 -2.332 1.00 84.62 302 LEU A N 1
ATOM 2389 C CA . LEU A 1 302 ? 13.596 -5.369 -2.479 1.00 84.62 302 LEU A CA 1
ATOM 2390 C C . LEU A 1 302 ? 14.130 -5.468 -3.916 1.00 84.62 302 LEU A C 1
ATOM 2392 O O . LEU A 1 302 ? 15.341 -5.575 -4.129 1.00 84.62 302 LEU A O 1
ATOM 2396 N N . VAL A 1 303 ? 13.237 -5.436 -4.907 1.00 84.69 303 VAL A N 1
ATOM 2397 C CA . VAL A 1 303 ? 13.600 -5.480 -6.331 1.00 84.69 303 VAL A CA 1
ATOM 2398 C C . VAL A 1 303 ? 14.395 -4.233 -6.715 1.00 84.69 303 VAL A C 1
ATOM 2400 O O . VAL A 1 303 ? 15.428 -4.331 -7.381 1.00 84.69 303 VAL A O 1
ATOM 2403 N N . ALA A 1 304 ? 13.972 -3.054 -6.264 1.00 87.62 304 ALA A N 1
ATOM 2404 C CA . ALA A 1 304 ? 14.659 -1.805 -6.555 1.00 87.62 304 ALA A CA 1
ATOM 2405 C C . ALA A 1 304 ? 16.061 -1.745 -5.940 1.00 87.62 304 ALA A C 1
ATOM 2407 O O . ALA A 1 304 ? 16.979 -1.238 -6.578 1.00 87.62 304 ALA A O 1
ATOM 2408 N N . TYR A 1 305 ? 16.263 -2.323 -4.756 1.00 83.94 305 TYR A N 1
ATOM 2409 C CA . TYR A 1 305 ? 17.577 -2.415 -4.121 1.00 83.94 305 TYR A CA 1
ATOM 2410 C C . TYR A 1 305 ? 18.524 -3.402 -4.830 1.00 83.94 305 TYR A C 1
ATOM 2412 O O . TYR A 1 305 ? 19.728 -3.157 -4.968 1.00 83.94 305 TYR A O 1
ATOM 2420 N N . LYS A 1 306 ? 17.997 -4.540 -5.301 1.00 81.19 306 LYS A N 1
ATOM 2421 C CA . LYS A 1 306 ? 18.793 -5.578 -5.982 1.00 81.19 306 LYS A CA 1
ATOM 2422 C C . LYS A 1 306 ? 19.170 -5.216 -7.420 1.00 81.19 306 LYS A C 1
ATOM 2424 O O . LYS A 1 306 ? 20.179 -5.707 -7.916 1.00 81.19 306 LYS A O 1
ATOM 2429 N N . THR A 1 307 ? 18.378 -4.377 -8.079 1.00 78.94 307 THR A N 1
ATOM 2430 C CA . THR A 1 307 ? 18.627 -3.913 -9.454 1.00 78.94 307 THR A CA 1
ATOM 2431 C C . THR A 1 307 ? 19.605 -2.732 -9.497 1.00 78.94 307 THR A C 1
ATOM 2433 O O . THR A 1 307 ? 20.048 -2.226 -8.466 1.00 78.94 307 THR A O 1
ATOM 2436 N N . GLU A 1 308 ? 19.936 -2.266 -10.705 1.00 76.38 308 GLU A N 1
ATOM 2437 C CA . GLU A 1 308 ? 20.741 -1.054 -10.945 1.00 76.38 308 GLU A CA 1
ATOM 2438 C C . GLU A 1 308 ? 20.114 0.231 -10.374 1.00 76.38 308 GLU A C 1
ATOM 2440 O O . GLU A 1 308 ? 20.768 1.268 -10.296 1.00 76.38 308 GLU A O 1
ATOM 2445 N N . HIS A 1 309 ? 18.839 0.184 -9.977 1.00 81.00 309 HIS A N 1
ATOM 2446 C CA . HIS A 1 309 ? 18.124 1.344 -9.470 1.0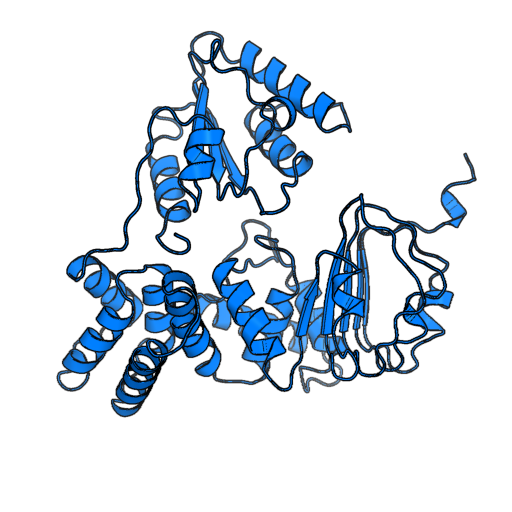0 81.00 309 HIS A CA 1
ATOM 2447 C C . HIS A 1 309 ? 18.552 1.722 -8.052 1.00 81.00 309 HIS A C 1
ATOM 2449 O O . HIS A 1 309 ? 18.658 2.913 -7.795 1.00 81.00 309 HIS A O 1
ATOM 2455 N N . LYS A 1 310 ? 18.862 0.764 -7.168 1.00 84.69 310 LYS A N 1
ATOM 2456 C CA . LYS A 1 310 ? 19.401 0.997 -5.813 1.00 84.69 310 LYS A CA 1
ATOM 2457 C C . LYS A 1 310 ? 18.555 1.970 -4.976 1.00 84.69 310 LYS A C 1
ATOM 2459 O O . LYS A 1 310 ? 19.065 2.967 -4.466 1.00 84.69 310 LYS A O 1
ATOM 2464 N N . PHE A 1 311 ? 17.249 1.704 -4.882 1.00 87.75 311 PHE A N 1
ATOM 2465 C CA . PHE A 1 311 ? 16.327 2.491 -4.048 1.00 87.75 311 PHE A CA 1
ATOM 2466 C C . PHE A 1 311 ? 16.285 1.903 -2.645 1.00 87.75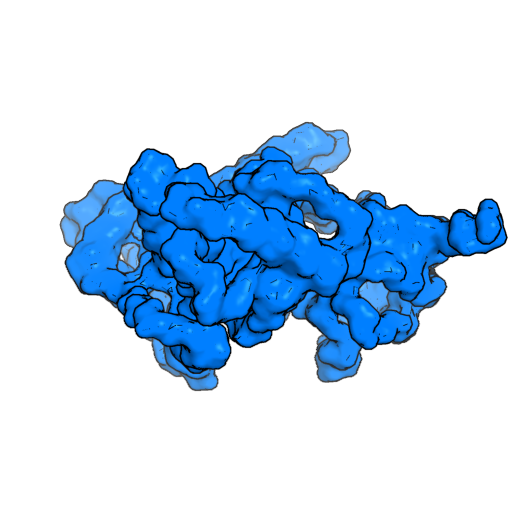 311 PHE A C 1
ATOM 2468 O O . PHE A 1 311 ? 16.389 0.687 -2.472 1.00 87.75 311 PHE A O 1
ATOM 2475 N N . MET A 1 312 ? 16.095 2.766 -1.654 1.00 86.00 312 MET A N 1
ATOM 2476 C CA . MET A 1 312 ? 16.093 2.370 -0.257 1.00 86.00 312 MET A CA 1
ATOM 2477 C C . MET A 1 312 ? 15.105 3.209 0.554 1.00 86.00 312 MET A C 1
ATOM 2479 O O . MET A 1 312 ? 14.972 4.414 0.342 1.00 86.00 312 MET A O 1
ATOM 2483 N N . VAL A 1 313 ? 14.442 2.569 1.515 1.00 84.38 313 VAL A N 1
ATOM 2484 C CA . VAL A 1 313 ? 13.612 3.232 2.525 1.00 84.38 313 VAL A CA 1
ATOM 2485 C C . VAL A 1 313 ? 14.166 2.873 3.895 1.00 84.38 313 VAL A C 1
ATOM 2487 O O . VAL A 1 313 ? 14.446 1.702 4.153 1.00 84.38 313 VAL A O 1
ATOM 2490 N N . LYS A 1 314 ? 14.357 3.870 4.759 1.00 83.25 314 LYS A N 1
ATOM 2491 C CA . LYS A 1 314 ? 14.839 3.679 6.129 1.00 83.25 314 LYS A CA 1
ATOM 2492 C C . LYS A 1 314 ? 13.979 4.458 7.110 1.00 83.25 314 LYS A C 1
ATOM 2494 O O . LYS A 1 314 ? 13.545 5.576 6.833 1.00 83.25 314 LYS A O 1
ATOM 2499 N N . TYR A 1 315 ? 13.793 3.852 8.275 1.00 77.94 315 TYR A N 1
ATOM 2500 C CA . TYR A 1 315 ? 13.087 4.450 9.403 1.00 77.94 315 TYR A CA 1
ATOM 2501 C C . TYR A 1 315 ? 14.048 4.965 10.482 1.00 77.94 315 TYR A C 1
ATOM 2503 O O . TYR A 1 315 ? 13.619 5.633 11.412 1.00 77.94 315 TYR A O 1
ATOM 2511 N N . ASP A 1 316 ? 15.351 4.691 10.350 1.00 72.75 316 ASP A N 1
ATOM 2512 C CA . ASP A 1 316 ? 16.395 5.157 11.257 1.00 72.75 316 ASP A CA 1
ATOM 2513 C C . ASP A 1 316 ? 17.680 5.556 10.516 1.00 72.75 316 ASP A C 1
ATOM 2515 O O . ASP A 1 316 ? 17.906 5.192 9.361 1.00 72.75 316 ASP A O 1
ATOM 2519 N N . MET A 1 317 ? 18.527 6.329 11.202 1.00 69.00 317 MET A N 1
ATOM 2520 C CA . MET A 1 317 ? 19.801 6.825 10.669 1.00 69.00 317 MET A CA 1
ATOM 2521 C C . MET A 1 317 ? 20.978 5.867 10.904 1.00 69.00 317 MET A C 1
ATOM 2523 O O . MET A 1 317 ? 22.006 5.987 10.238 1.00 69.00 317 MET A O 1
ATOM 2527 N N . LYS A 1 318 ? 20.870 4.934 11.857 1.00 67.94 318 LYS A N 1
ATOM 2528 C CA . LYS A 1 318 ? 21.981 4.041 12.237 1.00 67.94 318 LYS A CA 1
ATOM 2529 C C . LYS A 1 318 ? 22.252 3.024 11.137 1.00 67.94 318 LYS A C 1
ATOM 2531 O O . LYS A 1 318 ? 23.392 2.855 10.716 1.00 67.94 318 LYS A O 1
ATOM 2536 N N . SER A 1 319 ? 21.181 2.448 10.606 1.00 65.25 319 SER A N 1
ATOM 2537 C CA . SER A 1 319 ? 21.200 1.487 9.508 1.00 65.25 319 SER A CA 1
ATOM 2538 C C . SER A 1 319 ? 21.716 2.064 8.186 1.00 65.25 319 SER A C 1
ATOM 2540 O O . SER A 1 319 ? 22.073 1.295 7.298 1.00 65.25 319 SER A O 1
ATOM 2542 N N . LEU A 1 320 ? 21.787 3.394 8.035 1.00 69.44 320 LEU A N 1
ATOM 2543 C CA . LEU A 1 320 ? 22.456 4.016 6.890 1.00 69.44 320 LEU A CA 1
ATOM 2544 C C . LEU A 1 320 ? 23.972 3.801 6.972 1.00 69.44 320 LEU A C 1
ATOM 2546 O O . LEU A 1 320 ? 24.581 3.429 5.982 1.00 69.44 320 LEU A O 1
ATOM 2550 N N . LYS A 1 321 ? 24.597 3.976 8.141 1.00 65.69 321 LYS A N 1
ATOM 2551 C CA . LYS A 1 321 ? 26.067 3.947 8.273 1.00 65.69 321 LYS A CA 1
ATOM 2552 C C . LYS A 1 321 ? 26.694 2.562 8.093 1.00 65.69 321 LYS A C 1
ATOM 2554 O O . LYS A 1 321 ? 27.892 2.467 7.847 1.00 65.69 321 LYS A O 1
ATOM 2559 N N . GLU A 1 322 ? 25.907 1.504 8.255 1.00 60.72 322 GLU A N 1
ATOM 2560 C CA . GLU A 1 322 ? 26.383 0.117 8.211 1.00 60.72 322 GLU A CA 1
ATOM 2561 C C . GLU A 1 322 ? 26.463 -0.453 6.783 1.00 60.72 322 GLU A C 1
ATOM 2563 O O . GLU A 1 322 ? 27.140 -1.457 6.556 1.00 60.72 322 GLU A O 1
ATOM 2568 N N . GLU A 1 323 ? 25.816 0.180 5.800 1.00 62.16 323 GLU A N 1
ATOM 2569 C CA . GLU A 1 323 ? 25.844 -0.276 4.407 1.00 62.16 323 GLU A CA 1
ATOM 2570 C C . GLU A 1 323 ? 26.998 0.370 3.613 1.00 62.16 323 GLU A C 1
ATOM 2572 O O . GLU A 1 323 ? 27.471 1.462 3.915 1.00 62.16 323 GLU A O 1
ATOM 2577 N N . LYS A 1 324 ? 27.490 -0.297 2.560 1.00 60.50 324 LYS A N 1
ATOM 2578 C CA . LYS A 1 324 ? 28.409 0.335 1.596 1.00 60.50 324 LYS A CA 1
ATOM 2579 C C . LYS A 1 324 ? 27.582 1.220 0.655 1.00 60.50 324 LYS A C 1
ATOM 2581 O O . LYS A 1 324 ? 27.034 0.735 -0.328 1.00 60.50 324 LYS A O 1
ATOM 2586 N N . LEU A 1 325 ? 27.475 2.505 0.986 1.00 63.59 325 LEU A N 1
ATOM 2587 C CA . LEU A 1 325 ? 26.465 3.437 0.457 1.00 63.59 325 LEU A CA 1
ATOM 2588 C C . LEU A 1 325 ? 26.780 4.104 -0.896 1.00 63.59 325 LEU A C 1
ATOM 2590 O O . LEU A 1 325 ? 25.978 4.904 -1.380 1.00 63.59 325 LEU A O 1
ATOM 2594 N N . ASN A 1 326 ? 27.927 3.816 -1.516 1.00 64.81 326 ASN A N 1
ATOM 2595 C CA . ASN A 1 326 ? 28.446 4.643 -2.616 1.00 64.81 326 ASN A CA 1
ATOM 2596 C C . ASN A 1 326 ? 27.598 4.604 -3.907 1.00 64.81 326 ASN A C 1
ATOM 2598 O O . ASN A 1 326 ? 27.697 5.529 -4.714 1.00 64.81 326 ASN A O 1
ATOM 2602 N N . ASP A 1 327 ? 26.720 3.606 -4.066 1.00 78.31 327 ASP A N 1
ATOM 2603 C CA . ASP A 1 327 ? 25.938 3.367 -5.293 1.00 78.31 327 ASP A CA 1
ATOM 2604 C C . ASP A 1 327 ? 24.413 3.532 -5.105 1.00 78.31 327 ASP A C 1
ATOM 2606 O O . ASP A 1 327 ? 23.626 3.089 -5.942 1.00 78.31 327 ASP A O 1
ATOM 2610 N N . ILE A 1 328 ? 23.959 4.140 -4.003 1.00 87.00 328 ILE A N 1
ATOM 2611 C CA . ILE A 1 328 ? 22.526 4.370 -3.755 1.00 87.00 328 ILE A CA 1
ATOM 2612 C C . ILE A 1 328 ? 22.020 5.568 -4.571 1.00 87.00 328 ILE A C 1
ATOM 2614 O O . ILE A 1 328 ? 22.550 6.672 -4.449 1.00 87.00 328 ILE A O 1
ATOM 2618 N N . ASN A 1 329 ? 20.955 5.375 -5.362 1.00 89.88 329 ASN A N 1
ATOM 2619 C CA . ASN A 1 329 ? 20.402 6.436 -6.219 1.00 89.88 329 ASN A CA 1
ATOM 2620 C C . ASN A 1 329 ? 19.186 7.149 -5.616 1.00 89.88 329 ASN A C 1
ATOM 2622 O O . ASN A 1 329 ? 18.932 8.303 -5.967 1.00 89.88 329 ASN A O 1
ATOM 2626 N N . ALA A 1 330 ? 18.418 6.488 -4.746 1.00 92.56 330 ALA A N 1
ATOM 2627 C CA . ALA A 1 330 ? 17.228 7.072 -4.132 1.00 92.56 330 ALA A CA 1
ATOM 2628 C C . ALA A 1 330 ? 17.049 6.608 -2.685 1.00 92.56 330 ALA A C 1
ATOM 2630 O O . ALA A 1 330 ? 17.105 5.409 -2.408 1.00 92.56 330 ALA A O 1
ATOM 2631 N N . ILE A 1 331 ? 16.794 7.553 -1.779 1.00 91.06 331 ILE A N 1
ATOM 2632 C CA . ILE A 1 331 ? 16.565 7.285 -0.357 1.00 91.06 331 ILE A CA 1
ATOM 2633 C C . ILE A 1 331 ? 15.280 7.977 0.090 1.00 91.06 331 ILE A C 1
ATOM 2635 O O . ILE A 1 331 ? 15.087 9.164 -0.174 1.00 91.06 331 ILE A O 1
ATOM 2639 N N . SER A 1 332 ? 14.439 7.243 0.816 1.00 91.25 332 SER A N 1
ATOM 2640 C CA . SER A 1 332 ? 13.372 7.808 1.642 1.00 91.25 332 SER A CA 1
ATOM 2641 C C . SER A 1 332 ? 13.670 7.575 3.121 1.00 91.25 332 SER A C 1
ATOM 2643 O O . SER A 1 332 ? 13.844 6.433 3.548 1.00 91.25 332 SER A O 1
ATOM 2645 N N . LEU A 1 333 ? 13.763 8.657 3.892 1.00 88.06 333 LEU A N 1
ATOM 2646 C CA . LEU A 1 333 ? 13.995 8.658 5.333 1.00 88.06 333 LEU A CA 1
ATOM 2647 C C . LEU A 1 333 ? 12.715 9.083 6.048 1.00 88.06 333 LEU A C 1
ATOM 2649 O O . LEU A 1 333 ? 12.293 10.235 5.936 1.00 88.06 333 LEU A O 1
ATOM 2653 N N . ILE A 1 334 ? 12.116 8.161 6.795 1.00 84.56 334 ILE A N 1
ATOM 2654 C CA . ILE A 1 334 ? 10.877 8.386 7.544 1.00 84.56 334 ILE A CA 1
ATOM 2655 C C . ILE A 1 334 ? 11.229 8.343 9.030 1.00 84.56 334 ILE A C 1
ATOM 2657 O O . ILE A 1 334 ? 11.323 7.273 9.621 1.00 84.56 334 ILE A O 1
ATOM 2661 N N . LEU A 1 335 ? 11.490 9.509 9.620 1.00 79.69 335 LEU A N 1
ATOM 2662 C CA . LEU A 1 335 ? 12.077 9.619 10.954 1.00 79.69 335 LEU A CA 1
ATOM 2663 C C . LEU A 1 335 ? 11.009 9.886 12.016 1.00 79.69 335 LEU A C 1
ATOM 2665 O O . LEU A 1 335 ? 10.240 10.843 11.905 1.00 79.69 335 LEU A O 1
ATOM 2669 N N . ASP A 1 336 ? 11.022 9.081 13.075 1.00 68.62 336 ASP A N 1
ATOM 2670 C CA . ASP A 1 336 ? 10.180 9.269 14.260 1.00 68.62 336 ASP A CA 1
ATOM 2671 C C . ASP A 1 336 ? 10.668 10.435 15.150 1.00 68.62 336 ASP A C 1
ATOM 2673 O O . ASP A 1 336 ? 11.601 11.161 14.797 1.00 68.62 336 ASP A O 1
ATOM 2677 N N . GLU A 1 337 ? 10.061 10.624 16.327 1.00 60.38 337 GLU A N 1
ATOM 2678 C CA . GLU A 1 337 ? 10.449 11.651 17.308 1.00 60.38 337 GLU A CA 1
ATOM 2679 C C . GLU A 1 337 ? 11.730 11.321 18.091 1.00 60.38 337 GLU A C 1
ATOM 2681 O O . GLU A 1 337 ? 12.437 12.234 18.521 1.00 60.38 337 GLU A O 1
ATOM 2686 N N . THR A 1 338 ? 12.134 10.055 18.180 1.00 55.62 338 THR A N 1
ATOM 2687 C CA . THR A 1 338 ? 13.247 9.606 19.032 1.00 55.62 338 THR A CA 1
ATOM 2688 C C . THR A 1 338 ? 14.621 9.677 18.354 1.00 55.62 338 THR A C 1
ATOM 2690 O O . THR A 1 338 ? 15.645 9.768 19.029 1.00 55.62 338 THR A O 1
ATOM 2693 N N . ILE A 1 339 ? 14.668 9.710 17.018 1.00 62.81 339 ILE A N 1
ATOM 2694 C CA . ILE A 1 339 ? 15.926 9.624 16.254 1.00 62.81 339 ILE A CA 1
ATOM 2695 C C . ILE A 1 339 ? 16.643 10.977 16.077 1.00 62.81 339 ILE A C 1
ATOM 2697 O O . ILE A 1 339 ? 16.145 11.884 15.407 1.00 62.81 339 ILE A O 1
ATOM 2701 N N . CYS A 1 340 ? 17.859 11.125 16.604 1.00 61.59 340 CYS A N 1
ATOM 2702 C CA . CYS A 1 340 ? 18.692 12.298 16.320 1.00 61.59 340 CYS A CA 1
ATOM 2703 C C . CYS A 1 340 ? 19.172 12.306 14.861 1.00 61.59 340 CYS A C 1
ATOM 2705 O O . CYS A 1 340 ? 19.701 11.316 14.358 1.00 61.59 340 CYS A O 1
ATOM 2707 N N . LEU A 1 341 ? 19.012 13.450 14.193 1.00 66.75 341 LEU A N 1
ATOM 2708 C CA . LEU A 1 341 ? 19.585 13.687 12.874 1.00 66.75 341 LEU A CA 1
ATOM 2709 C C . LEU A 1 341 ? 21.045 14.078 13.016 1.00 66.75 341 LEU A C 1
ATOM 2711 O O . LEU A 1 341 ? 21.367 15.151 13.524 1.00 66.75 341 LEU A O 1
ATOM 2715 N N . GLU A 1 342 ? 21.916 13.200 12.549 1.00 67.12 342 GLU A N 1
ATOM 2716 C CA . GLU A 1 342 ? 23.343 13.468 12.464 1.00 67.12 342 GLU A CA 1
ATOM 2717 C C . GLU A 1 342 ? 23.678 14.069 11.092 1.00 67.12 342 GLU A C 1
ATOM 2719 O O . GLU A 1 342 ? 23.041 13.752 10.083 1.00 67.12 342 GLU A O 1
ATOM 2724 N N . GLY A 1 343 ? 24.642 14.990 11.071 1.00 65.88 343 GLY A N 1
ATOM 2725 C CA . GLY A 1 343 ? 25.181 15.564 9.838 1.00 65.88 343 GLY A CA 1
ATOM 2726 C C . GLY A 1 343 ? 26.184 14.634 9.150 1.00 65.88 343 GLY A C 1
ATOM 2727 O O . GLY A 1 343 ? 26.429 13.518 9.602 1.00 65.88 343 GLY A O 1
ATOM 2728 N N . ASP A 1 344 ? 26.780 15.133 8.066 1.00 69.00 344 ASP A N 1
ATOM 2729 C CA . ASP A 1 344 ? 27.950 14.534 7.402 1.00 69.00 344 ASP A CA 1
ATOM 2730 C C . ASP A 1 344 ? 27.720 13.155 6.760 1.00 69.00 344 ASP A C 1
ATOM 2732 O O . ASP A 1 344 ? 28.606 12.305 6.705 1.00 69.00 344 ASP A O 1
ATOM 2736 N N . LEU A 1 345 ? 26.521 12.942 6.218 1.00 76.81 345 LEU A N 1
ATOM 2737 C CA . LEU A 1 345 ? 26.235 11.795 5.364 1.00 76.81 345 LEU A CA 1
ATOM 2738 C C . LEU A 1 345 ? 26.847 11.979 3.964 1.00 76.81 345 LEU A C 1
ATOM 2740 O O . LEU A 1 345 ? 26.553 12.957 3.270 1.00 76.81 345 LEU A O 1
ATOM 2744 N N . GLU A 1 346 ? 27.650 11.010 3.521 1.00 81.19 346 GLU A N 1
ATOM 2745 C CA . GLU A 1 346 ? 28.259 10.997 2.186 1.00 81.19 346 GLU A CA 1
ATOM 2746 C C . GLU A 1 346 ? 27.502 10.066 1.234 1.00 81.19 346 GLU A C 1
ATOM 2748 O O . GLU A 1 346 ? 27.606 8.845 1.309 1.00 81.19 346 GLU A O 1
ATOM 2753 N N . PHE A 1 347 ? 26.754 10.664 0.304 1.00 84.31 347 PHE A N 1
ATOM 2754 C CA . PHE A 1 347 ? 25.998 9.950 -0.723 1.00 84.31 347 PHE A CA 1
ATOM 2755 C C . PHE A 1 347 ? 26.219 10.595 -2.099 1.00 84.31 347 PHE A C 1
ATOM 2757 O O . PHE A 1 347 ? 25.341 11.288 -2.623 1.00 84.31 347 PHE A O 1
ATOM 2764 N N . PRO A 1 348 ? 27.401 10.403 -2.709 1.00 83.75 348 PRO A N 1
ATOM 2765 C CA . PRO A 1 348 ? 27.790 11.137 -3.910 1.00 83.75 348 PRO A CA 1
ATOM 2766 C C . PRO A 1 348 ? 26.930 10.805 -5.139 1.00 83.75 348 PRO A C 1
ATOM 2768 O O . PRO A 1 348 ? 26.740 11.676 -5.988 1.00 83.75 348 PRO A O 1
ATOM 2771 N N . SER A 1 349 ? 26.392 9.584 -5.222 1.00 87.00 349 SER A N 1
ATOM 2772 C CA . SER A 1 349 ? 25.579 9.094 -6.350 1.00 87.00 349 SER A CA 1
ATOM 2773 C C . SER A 1 349 ? 24.076 9.356 -6.192 1.00 87.00 349 SER A C 1
ATOM 2775 O O . SER A 1 349 ? 23.307 9.127 -7.127 1.00 87.00 349 SER A O 1
ATOM 2777 N N . LEU A 1 350 ? 23.645 9.856 -5.030 1.00 90.06 350 LEU A N 1
ATOM 2778 C CA . LEU A 1 350 ? 22.233 10.015 -4.695 1.00 90.06 350 LEU A CA 1
ATOM 2779 C C . LEU A 1 350 ? 21.562 11.057 -5.587 1.00 90.06 350 LEU A C 1
ATOM 2781 O O . LEU A 1 350 ? 21.980 12.211 -5.629 1.00 90.06 350 LEU A O 1
ATOM 2785 N N . GLN A 1 351 ? 20.495 10.645 -6.274 1.00 92.44 351 GLN A N 1
ATOM 2786 C CA . GLN A 1 351 ? 19.724 11.494 -7.184 1.00 92.44 351 GLN A CA 1
ATOM 2787 C C . GLN A 1 351 ? 18.391 11.939 -6.587 1.00 92.44 351 GLN A C 1
ATOM 2789 O O . GLN A 1 351 ? 17.922 13.028 -6.920 1.00 92.44 351 GLN A O 1
ATOM 2794 N N . LEU A 1 352 ? 17.779 11.123 -5.724 1.00 93.69 352 LEU A N 1
ATOM 2795 C CA . LEU A 1 352 ? 16.538 11.455 -5.030 1.00 93.69 352 LEU A CA 1
ATOM 2796 C C . LEU A 1 352 ? 16.693 11.262 -3.528 1.00 93.69 352 LEU A C 1
ATOM 2798 O O . LEU A 1 352 ? 17.062 10.184 -3.068 1.00 93.69 352 LEU A O 1
ATOM 2802 N N . LEU A 1 353 ? 16.332 12.289 -2.770 1.00 91.88 353 LEU A N 1
ATOM 2803 C CA . LEU A 1 353 ? 16.210 12.211 -1.326 1.00 91.88 353 LEU A CA 1
ATOM 2804 C C . LEU A 1 353 ? 14.837 12.719 -0.889 1.00 91.88 353 LEU A C 1
ATOM 2806 O O . LEU A 1 353 ? 14.486 13.872 -1.134 1.00 91.88 353 LEU A O 1
ATOM 2810 N N . GLN A 1 354 ? 14.083 11.855 -0.219 1.00 91.88 354 GLN A N 1
ATOM 2811 C CA . GLN A 1 354 ? 12.867 12.205 0.500 1.00 91.88 354 GLN A CA 1
ATOM 2812 C C . GLN A 1 354 ? 13.142 12.081 1.997 1.00 91.88 354 GLN A C 1
ATOM 2814 O O . GLN A 1 354 ? 13.600 11.039 2.454 1.00 91.88 354 GLN A O 1
ATOM 2819 N N . VAL A 1 355 ? 12.883 13.136 2.766 1.00 88.44 355 VAL A N 1
ATOM 2820 C CA . VAL A 1 355 ? 13.047 13.129 4.224 1.00 88.44 355 VAL A CA 1
ATOM 2821 C C . VAL A 1 355 ? 11.781 13.664 4.863 1.00 88.44 355 VAL A C 1
ATOM 2823 O O . VAL A 1 355 ? 11.334 14.773 4.563 1.00 88.44 355 VAL A O 1
ATOM 2826 N N . GLN A 1 356 ? 11.233 12.886 5.785 1.00 86.38 356 GLN A N 1
ATOM 2827 C CA . GLN A 1 356 ? 10.058 13.229 6.564 1.00 86.38 356 GLN A CA 1
ATOM 2828 C C . GLN A 1 356 ? 10.365 13.085 8.054 1.00 86.38 356 GLN A C 1
ATOM 2830 O O . GLN A 1 356 ? 11.036 12.141 8.468 1.00 86.38 356 GLN A O 1
ATOM 2835 N N . SER A 1 357 ? 9.871 14.023 8.862 1.00 81.94 357 SER A N 1
ATOM 2836 C CA . SER A 1 357 ? 9.955 13.948 10.324 1.00 81.94 357 SER A CA 1
ATOM 2837 C C . SER A 1 357 ? 8.698 14.511 10.996 1.00 81.94 357 SER A C 1
ATOM 2839 O O . SER A 1 357 ? 7.729 14.838 10.321 1.00 81.94 357 SER A O 1
ATOM 2841 N N . ASN A 1 358 ? 8.693 14.623 12.323 1.00 73.12 358 ASN A N 1
ATOM 2842 C CA . ASN A 1 358 ? 7.648 15.274 13.110 1.00 73.12 358 ASN A CA 1
ATOM 2843 C C . ASN A 1 358 ? 8.186 16.590 13.687 1.00 73.12 358 ASN A C 1
ATOM 2845 O O . ASN A 1 358 ? 8.379 16.730 14.888 1.00 73.12 358 ASN A O 1
ATOM 2849 N N . GLU A 1 359 ? 8.473 17.550 12.806 1.00 70.31 359 GLU A N 1
ATOM 2850 C CA . GLU A 1 359 ? 8.975 18.883 13.156 1.00 70.31 359 GLU A CA 1
ATOM 2851 C C . GLU A 1 359 ? 10.343 18.872 13.867 1.00 70.31 359 GLU A C 1
ATOM 2853 O O . GLU A 1 359 ? 10.555 19.527 14.883 1.00 70.31 359 GLU A O 1
ATOM 2858 N N . LYS A 1 360 ? 11.325 18.147 13.322 1.00 75.31 360 LYS A N 1
ATOM 2859 C CA . LYS A 1 360 ? 12.713 18.192 13.819 1.00 75.31 360 LYS A CA 1
ATOM 2860 C C . LYS A 1 360 ? 13.526 19.322 13.206 1.00 75.31 360 LYS A C 1
ATOM 2862 O O . LYS A 1 360 ? 13.218 19.797 12.118 1.00 75.31 360 LYS A O 1
ATOM 2867 N N . LYS A 1 361 ? 14.600 19.741 13.883 1.00 79.50 361 LYS A N 1
ATOM 2868 C CA . LYS A 1 361 ? 15.606 20.635 13.290 1.00 79.50 361 LYS A CA 1
ATOM 2869 C C . LYS A 1 361 ? 16.483 19.845 12.322 1.00 79.50 361 LYS A C 1
ATOM 2871 O O . LYS A 1 361 ? 17.083 18.847 12.709 1.00 79.50 361 LYS A O 1
ATOM 2876 N N . LEU A 1 362 ? 16.550 20.303 11.077 1.00 79.62 362 LEU A N 1
ATOM 2877 C CA . LEU A 1 362 ? 17.388 19.707 10.041 1.00 79.62 362 LEU A CA 1
ATOM 2878 C C . LEU A 1 362 ? 18.826 20.256 10.135 1.00 79.62 362 LEU A C 1
ATOM 2880 O O . LEU A 1 362 ? 18.977 21.474 10.078 1.00 79.62 362 LEU A O 1
ATOM 2884 N N . PRO A 1 363 ? 19.879 19.428 10.268 1.00 79.50 363 PRO A N 1
ATOM 2885 C CA . PRO A 1 363 ? 21.251 19.928 10.407 1.00 79.50 363 PRO A CA 1
ATOM 2886 C C . PRO A 1 363 ? 21.690 20.805 9.223 1.00 79.50 363 PRO A C 1
ATOM 2888 O O . PRO A 1 363 ? 21.394 20.480 8.074 1.00 79.50 363 PRO A O 1
ATOM 2891 N N . GLU A 1 364 ? 22.446 21.883 9.479 1.00 76.44 364 GLU A N 1
ATOM 2892 C CA . GLU A 1 364 ? 22.875 22.829 8.426 1.00 76.44 364 GLU A CA 1
ATOM 2893 C C . GLU A 1 364 ? 23.692 22.158 7.312 1.00 76.44 364 GLU A C 1
ATOM 2895 O O . GLU A 1 364 ? 23.585 22.530 6.147 1.00 76.44 364 GLU A O 1
ATOM 2900 N N . HIS A 1 365 ? 24.483 21.138 7.651 1.00 77.62 365 HIS A N 1
ATOM 2901 C CA . HIS A 1 365 ? 25.370 20.447 6.710 1.00 77.62 365 HIS A CA 1
ATOM 2902 C C . HIS A 1 365 ? 24.826 19.102 6.218 1.00 77.62 365 HIS A C 1
ATOM 2904 O O . HIS A 1 365 ? 25.563 18.331 5.609 1.00 77.62 365 HIS A O 1
ATOM 2910 N N . PHE A 1 366 ? 23.541 18.815 6.448 1.00 79.06 366 PHE A N 1
ATOM 2911 C CA . PHE A 1 366 ? 22.945 17.508 6.155 1.00 79.06 366 PHE A CA 1
ATOM 2912 C C . PHE A 1 366 ? 23.115 17.063 4.689 1.00 79.06 366 PHE A C 1
ATOM 2914 O O . PHE A 1 366 ? 23.339 15.887 4.426 1.00 79.06 366 PHE A O 1
ATOM 2921 N N . PHE A 1 367 ? 23.080 18.002 3.738 1.00 80.06 367 PHE A N 1
ATOM 2922 C CA . PHE A 1 367 ? 23.148 17.708 2.298 1.00 80.06 367 PHE A CA 1
ATOM 2923 C C . PHE A 1 367 ? 24.555 17.807 1.692 1.00 80.06 367 PHE A C 1
ATOM 2925 O O . PHE A 1 367 ? 24.734 17.566 0.499 1.00 80.06 367 PHE A O 1
ATOM 2932 N N . ARG A 1 368 ? 25.579 18.157 2.482 1.00 80.44 368 ARG A N 1
ATOM 2933 C CA . ARG A 1 368 ? 26.916 18.504 1.966 1.00 80.44 368 ARG A CA 1
ATOM 2934 C C . ARG A 1 368 ? 27.567 17.382 1.144 1.00 80.44 368 ARG A C 1
ATOM 2936 O O . ARG A 1 368 ? 28.265 17.664 0.171 1.00 80.44 368 ARG A O 1
ATOM 2943 N N . GLY A 1 369 ? 27.341 16.125 1.523 1.00 80.25 369 GLY A N 1
ATOM 2944 C CA . GLY A 1 369 ? 27.890 14.949 0.843 1.00 80.25 369 GLY A CA 1
ATOM 2945 C C . GLY A 1 369 ? 27.095 14.472 -0.378 1.00 80.25 369 GLY A C 1
ATOM 2946 O O . GLY A 1 369 ? 27.431 13.431 -0.940 1.00 80.25 369 GLY A O 1
ATOM 2947 N N . MET A 1 370 ? 26.051 15.193 -0.801 1.00 86.31 370 MET A N 1
ATOM 2948 C CA . MET A 1 370 ? 25.053 14.717 -1.768 1.00 86.31 370 MET A CA 1
ATOM 2949 C C . MET A 1 370 ? 25.074 15.529 -3.074 1.00 86.31 370 MET A C 1
ATOM 2951 O O . MET A 1 370 ? 24.143 16.255 -3.419 1.00 86.31 370 MET A O 1
ATOM 2955 N N . LYS A 1 371 ? 26.180 15.421 -3.813 1.00 83.50 371 LYS A N 1
ATOM 2956 C CA . LYS A 1 371 ? 26.504 16.316 -4.944 1.00 83.50 371 LYS A CA 1
ATOM 2957 C C . LYS A 1 371 ? 25.661 16.097 -6.209 1.00 83.50 371 LYS A C 1
ATOM 2959 O O . LYS A 1 371 ? 25.591 16.993 -7.046 1.00 83.50 371 LYS A O 1
ATOM 2964 N N . SER A 1 372 ? 25.035 14.928 -6.354 1.00 88.31 372 SER A N 1
ATOM 2965 C CA . SER A 1 372 ? 24.289 14.529 -7.562 1.00 88.31 372 SER A CA 1
ATOM 2966 C C . SER A 1 372 ? 22.765 14.611 -7.407 1.00 88.31 372 SER A C 1
ATOM 2968 O O . SER A 1 372 ? 22.035 14.083 -8.252 1.00 88.31 372 SER A O 1
ATOM 2970 N N . ILE A 1 373 ? 22.272 15.240 -6.330 1.00 89.94 373 ILE A N 1
ATOM 2971 C CA . ILE A 1 373 ? 20.834 15.318 -6.050 1.00 89.94 373 ILE A CA 1
ATOM 2972 C C . ILE A 1 373 ? 20.126 16.113 -7.144 1.00 89.94 373 ILE A C 1
ATOM 2974 O O . ILE A 1 373 ? 20.396 17.299 -7.340 1.00 89.94 373 ILE A O 1
ATOM 2978 N N . LYS A 1 374 ? 19.128 15.465 -7.751 1.00 92.25 374 LYS A N 1
ATOM 2979 C CA . LYS A 1 374 ? 18.176 16.050 -8.701 1.00 92.25 374 LYS A CA 1
ATOM 2980 C C . LYS A 1 374 ? 16.818 16.328 -8.067 1.00 92.25 374 LYS A C 1
ATOM 2982 O O . LYS A 1 374 ? 16.150 17.282 -8.459 1.00 92.25 374 LYS A O 1
ATOM 2987 N N . VAL A 1 375 ? 16.400 15.500 -7.111 1.00 93.12 375 VAL A N 1
ATOM 2988 C CA . VAL A 1 375 ? 15.111 15.607 -6.420 1.00 93.12 375 VAL A CA 1
ATOM 2989 C C . VAL A 1 375 ? 15.341 15.641 -4.919 1.00 93.12 375 VAL A C 1
ATOM 2991 O O . VAL A 1 375 ? 15.857 14.681 -4.350 1.00 93.12 375 VAL A O 1
ATOM 2994 N N . LEU A 1 376 ? 14.915 16.726 -4.281 1.00 91.75 376 LEU A N 1
ATOM 2995 C CA . LEU A 1 376 ? 14.905 16.867 -2.832 1.00 91.75 376 LEU A CA 1
ATOM 2996 C C . LEU A 1 376 ? 13.478 17.139 -2.352 1.00 91.75 376 LEU A C 1
ATOM 2998 O O . LEU A 1 376 ? 12.882 18.152 -2.719 1.00 91.75 376 LEU A O 1
ATOM 3002 N N . SER A 1 377 ? 12.945 16.243 -1.525 1.00 91.50 377 SER A N 1
ATOM 3003 C CA . SER A 1 377 ? 11.639 16.375 -0.882 1.00 91.50 377 SER A CA 1
ATOM 3004 C C . SER A 1 377 ? 11.816 16.400 0.633 1.00 91.50 377 SER A C 1
ATOM 3006 O O . SER A 1 377 ? 12.310 15.440 1.221 1.00 91.50 377 SER A O 1
ATOM 3008 N N . VAL A 1 378 ? 11.453 17.512 1.267 1.00 89.19 378 VAL A N 1
ATOM 3009 C CA . VAL A 1 378 ? 11.580 17.723 2.712 1.00 89.19 378 VAL A CA 1
ATOM 3010 C C . VAL A 1 378 ? 10.200 18.008 3.282 1.00 89.19 378 VAL A C 1
ATOM 3012 O O . VAL A 1 378 ? 9.537 18.964 2.876 1.00 89.19 378 VAL A O 1
ATOM 3015 N N . GLN A 1 379 ? 9.770 17.183 4.231 1.00 88.38 379 GLN A N 1
ATOM 3016 C CA . GLN A 1 379 ? 8.438 17.273 4.816 1.00 88.38 379 GLN A CA 1
ATOM 3017 C C . GLN A 1 379 ? 8.494 17.374 6.336 1.00 88.38 379 GLN A C 1
ATOM 3019 O O . GLN A 1 379 ? 9.186 16.588 6.984 1.00 88.38 379 GLN A O 1
ATOM 3024 N N . LYS A 1 380 ? 7.706 18.294 6.910 1.00 84.75 380 LYS A N 1
ATOM 3025 C CA . LYS A 1 380 ? 7.511 18.423 8.366 1.00 84.75 380 LYS A CA 1
ATOM 3026 C C . LYS A 1 380 ? 8.832 18.633 9.133 1.00 84.75 380 LYS A C 1
ATOM 3028 O O . LYS A 1 380 ? 9.128 17.951 10.111 1.00 84.75 380 LYS A O 1
ATOM 3033 N N . PHE A 1 381 ? 9.636 19.599 8.689 1.00 83.12 381 PHE A N 1
ATOM 3034 C CA . PHE A 1 381 ? 10.921 19.966 9.304 1.00 83.12 381 PHE A CA 1
ATOM 3035 C C . PHE A 1 381 ? 10.980 21.431 9.732 1.00 83.12 381 PHE A C 1
ATOM 3037 O O . PHE A 1 381 ? 10.453 22.311 9.052 1.00 83.12 381 PHE A O 1
ATOM 3044 N N . TYR A 1 382 ? 11.737 21.706 10.792 1.00 79.75 382 TYR A N 1
ATOM 3045 C CA . TYR A 1 382 ? 12.339 23.013 11.022 1.00 79.75 382 TYR A CA 1
ATOM 3046 C C . TYR A 1 382 ? 13.613 23.123 10.187 1.00 79.75 382 TYR A C 1
ATOM 3048 O O . TYR A 1 382 ? 14.643 22.538 10.536 1.00 79.75 382 TYR A O 1
ATOM 3056 N N . ILE A 1 383 ? 13.553 23.874 9.091 1.00 77.19 383 ILE A N 1
ATOM 3057 C CA . ILE A 1 383 ? 14.664 23.996 8.144 1.00 77.19 383 ILE A CA 1
ATOM 3058 C C . ILE A 1 383 ? 15.504 25.260 8.396 1.00 77.19 383 ILE A C 1
ATOM 3060 O O . ILE A 1 383 ? 14.949 26.307 8.776 1.00 77.19 383 ILE A O 1
ATOM 3064 N N . PRO A 1 384 ? 16.831 25.197 8.156 1.00 70.75 384 PRO A N 1
ATOM 3065 C CA . PRO A 1 384 ? 17.653 26.392 8.017 1.00 70.75 384 PRO A CA 1
ATOM 3066 C C . PRO A 1 384 ? 17.216 27.189 6.774 1.00 70.75 384 PRO A C 1
ATOM 3068 O O . PRO A 1 384 ? 16.335 26.778 6.016 1.00 70.75 384 PRO A O 1
ATOM 3071 N N . LYS A 1 385 ? 17.800 28.374 6.555 1.00 69.69 385 LYS A N 1
ATOM 3072 C CA . LYS A 1 385 ? 17.474 29.213 5.387 1.00 69.69 385 LYS A CA 1
ATOM 3073 C C . LYS A 1 385 ? 17.564 28.395 4.088 1.00 69.69 385 LYS A C 1
ATOM 3075 O O . LYS A 1 385 ? 18.605 27.807 3.824 1.00 69.69 385 LYS A O 1
ATOM 3080 N N . ILE A 1 386 ? 16.532 28.440 3.243 1.00 64.94 386 ILE A N 1
ATOM 3081 C CA . ILE A 1 386 ? 16.463 27.688 1.973 1.00 64.94 386 ILE A CA 1
ATOM 3082 C C . ILE A 1 386 ? 17.728 27.805 1.087 1.00 64.94 386 ILE A C 1
ATOM 3084 O O . ILE A 1 386 ? 18.139 26.781 0.547 1.00 64.94 386 ILE A O 1
ATOM 3088 N N . PRO A 1 387 ? 18.407 28.968 0.973 1.00 57.12 387 PRO A N 1
ATOM 3089 C CA . PRO A 1 387 ? 19.694 29.066 0.275 1.00 57.12 387 PRO A CA 1
ATOM 3090 C C . PRO A 1 387 ? 20.746 28.035 0.720 1.00 57.12 387 PRO A C 1
ATOM 3092 O O . PRO A 1 387 ? 21.363 27.408 -0.133 1.00 57.12 387 PRO A O 1
ATOM 3095 N N . SER A 1 388 ? 20.856 27.750 2.024 1.00 62.34 388 SER A N 1
ATOM 3096 C CA . SER A 1 388 ? 21.807 26.757 2.560 1.00 62.34 388 SER A CA 1
ATOM 3097 C C . SER A 1 388 ? 21.502 25.313 2.136 1.00 62.34 388 SER A C 1
ATOM 3099 O O . SER A 1 388 ? 22.407 24.487 2.070 1.00 62.34 388 SER A O 1
ATOM 3101 N N . LEU A 1 389 ? 20.248 25.007 1.773 1.00 61.03 389 LEU A N 1
ATOM 3102 C CA . LEU A 1 389 ? 19.864 23.704 1.210 1.00 61.03 389 LEU A CA 1
ATOM 3103 C C . LEU A 1 389 ? 20.403 23.532 -0.218 1.00 61.03 389 LEU A C 1
ATOM 3105 O O . LEU A 1 389 ? 20.713 22.421 -0.636 1.00 61.03 389 LEU A O 1
ATOM 3109 N N . CYS A 1 390 ? 20.505 24.636 -0.964 1.00 59.50 390 CYS A N 1
ATOM 3110 C CA . CYS A 1 390 ? 20.814 24.641 -2.395 1.00 59.50 390 CYS A CA 1
ATOM 3111 C C . CYS A 1 390 ? 22.303 24.875 -2.691 1.00 59.50 390 CYS A C 1
ATOM 3113 O O . CYS A 1 390 ? 22.756 24.561 -3.786 1.00 59.50 390 CYS A O 1
ATOM 3115 N N . GLU A 1 391 ? 23.078 25.380 -1.725 1.00 62.19 391 GLU A N 1
ATOM 3116 C CA . GLU A 1 391 ? 24.521 25.647 -1.870 1.00 62.19 391 GLU A CA 1
ATOM 3117 C C . GLU A 1 391 ? 25.355 24.391 -2.200 1.00 62.19 391 GLU A C 1
ATOM 3119 O O . GLU A 1 391 ? 26.486 24.507 -2.667 1.00 62.19 391 GLU A O 1
ATOM 3124 N N . SER A 1 392 ? 24.803 23.188 -1.995 1.00 57.41 392 SER A N 1
ATOM 3125 C CA . SER A 1 392 ? 25.506 21.909 -2.165 1.00 57.41 392 SER A CA 1
ATOM 3126 C C . SER A 1 392 ? 25.253 21.175 -3.495 1.00 57.41 392 SER A C 1
ATOM 3128 O O . SER A 1 392 ? 26.042 20.287 -3.825 1.00 57.41 392 SER A O 1
ATOM 3130 N N . SER A 1 393 ? 24.223 21.529 -4.283 1.00 61.72 393 SER A N 1
ATOM 3131 C CA . SER A 1 393 ? 23.891 20.825 -5.539 1.00 61.72 393 SER A CA 1
ATOM 3132 C C . SER A 1 393 ? 23.728 21.774 -6.728 1.00 61.72 393 SER A C 1
ATOM 3134 O O . SER A 1 393 ? 22.807 22.584 -6.785 1.00 61.72 393 SER A O 1
ATOM 3136 N N . THR A 1 394 ? 24.583 21.607 -7.739 1.00 66.12 394 THR A N 1
ATOM 3137 C CA . THR A 1 394 ? 24.472 22.274 -9.049 1.00 66.12 394 THR A CA 1
ATOM 3138 C C . THR A 1 394 ? 23.500 21.570 -10.006 1.00 66.12 394 THR A C 1
ATOM 3140 O O . THR A 1 394 ? 23.307 22.037 -11.126 1.00 66.12 394 THR A O 1
ATOM 3143 N N . SER A 1 395 ? 22.896 20.448 -9.590 1.00 79.81 395 SER A N 1
ATOM 3144 C CA . SER A 1 395 ? 22.093 19.555 -10.444 1.00 79.81 395 SER A CA 1
ATOM 3145 C C . SER A 1 395 ? 20.639 19.380 -9.984 1.00 79.81 395 SER A C 1
ATOM 3147 O O . SER A 1 395 ? 19.911 18.541 -10.515 1.00 79.81 395 SER A O 1
ATOM 3149 N N . LEU A 1 396 ? 20.198 20.186 -9.012 1.00 87.81 396 LEU A N 1
ATOM 3150 C CA . LEU A 1 396 ? 18.852 20.111 -8.456 1.00 87.81 396 LEU A CA 1
ATOM 3151 C C . LEU A 1 396 ? 17.802 20.541 -9.493 1.00 87.81 396 LEU A C 1
ATOM 3153 O O . LEU A 1 396 ? 17.774 21.688 -9.933 1.00 87.81 396 LEU A O 1
ATOM 3157 N N . HIS A 1 397 ? 16.903 19.626 -9.849 1.00 89.00 397 HIS A N 1
ATOM 3158 C CA . HIS A 1 397 ? 15.792 19.874 -10.772 1.00 89.00 397 HIS A CA 1
ATOM 3159 C C . HIS A 1 397 ? 14.453 20.059 -10.054 1.00 89.00 397 HIS A C 1
ATOM 3161 O O . HIS A 1 397 ? 13.526 20.657 -10.597 1.00 89.00 397 HIS A O 1
ATOM 3167 N N . THR A 1 398 ? 14.294 19.496 -8.857 1.00 90.00 398 THR A N 1
ATOM 3168 C CA . THR A 1 398 ? 13.040 19.549 -8.102 1.00 90.00 398 THR A CA 1
ATOM 3169 C C . THR A 1 398 ? 13.320 19.703 -6.619 1.00 90.00 398 THR A C 1
ATOM 3171 O O . THR A 1 398 ? 13.994 18.869 -6.017 1.00 90.00 398 THR A O 1
ATOM 3174 N N . LEU A 1 399 ? 12.744 20.755 -6.040 1.00 90.06 399 LEU A N 1
ATOM 3175 C CA . LEU A 1 399 ? 12.700 21.002 -4.607 1.00 90.06 399 LEU A CA 1
ATOM 3176 C C . LEU A 1 399 ? 11.236 21.010 -4.156 1.00 90.06 399 LEU A C 1
ATOM 3178 O O . LEU A 1 399 ? 10.462 21.866 -4.584 1.00 90.06 399 LEU A O 1
ATOM 3182 N N . GLN A 1 400 ? 10.860 20.065 -3.300 1.00 89.56 400 GLN A N 1
ATOM 3183 C CA . GLN A 1 400 ? 9.544 19.988 -2.669 1.00 89.56 400 GLN A CA 1
ATOM 3184 C C . GLN A 1 400 ? 9.721 20.210 -1.166 1.00 89.56 400 GLN A C 1
ATOM 3186 O O . GLN A 1 400 ? 10.435 19.465 -0.503 1.00 89.56 400 GLN A O 1
ATOM 3191 N N . VAL A 1 401 ? 9.104 21.264 -0.633 1.00 88.25 401 VAL A N 1
ATOM 3192 C CA . VAL A 1 401 ? 9.158 21.613 0.793 1.00 88.25 401 VAL A CA 1
ATOM 3193 C C . VAL A 1 401 ? 7.726 21.727 1.292 1.00 88.25 401 VAL A C 1
ATOM 3195 O O . VAL A 1 401 ? 7.000 22.627 0.874 1.00 88.25 401 VAL A O 1
ATOM 3198 N N . GLU A 1 402 ? 7.305 20.812 2.160 1.00 85.56 402 GLU A N 1
ATOM 3199 C CA . GLU A 1 402 ? 5.912 20.716 2.608 1.00 85.56 402 GLU A CA 1
ATOM 3200 C C . GLU A 1 402 ? 5.819 20.701 4.131 1.00 85.56 402 GLU A C 1
ATOM 3202 O O . GLU A 1 402 ? 6.496 19.936 4.816 1.00 85.56 402 GLU A O 1
ATOM 3207 N N . SER A 1 403 ? 4.942 21.543 4.681 1.00 83.12 403 SER A N 1
ATOM 3208 C CA . SER A 1 403 ? 4.739 21.661 6.134 1.00 83.12 403 SER A CA 1
ATOM 3209 C C . SER A 1 403 ? 6.033 21.939 6.922 1.00 83.12 403 SER A C 1
ATOM 3211 O O . SER A 1 403 ? 6.171 21.521 8.069 1.00 83.12 403 SER A O 1
ATOM 3213 N N . CYS A 1 404 ? 7.001 22.630 6.313 1.00 82.69 404 CYS A N 1
ATOM 3214 C CA . CYS A 1 404 ? 8.246 23.030 6.966 1.00 82.69 404 CYS A CA 1
ATOM 3215 C C . CYS A 1 404 ? 8.157 24.448 7.540 1.00 82.69 404 CYS A C 1
ATOM 3217 O O . CYS A 1 404 ? 7.523 25.331 6.963 1.00 82.69 404 CYS A O 1
ATOM 3219 N N . LYS A 1 405 ? 8.855 24.683 8.652 1.00 81.00 405 LYS A N 1
ATOM 3220 C CA . LYS A 1 405 ? 8.946 25.983 9.331 1.00 81.00 405 LYS A CA 1
ATOM 3221 C C . LYS A 1 405 ? 10.400 26.467 9.322 1.00 81.00 405 LYS A C 1
ATOM 3223 O O . LYS A 1 405 ? 11.322 25.692 9.554 1.00 81.00 405 LYS A O 1
ATOM 3228 N N . CYS A 1 406 ? 10.636 27.752 9.073 1.00 72.62 406 CYS A N 1
ATOM 3229 C CA . CYS A 1 406 ? 11.990 28.322 9.102 1.00 72.62 406 CYS A CA 1
ATOM 3230 C C . CYS A 1 406 ? 12.422 28.673 10.536 1.00 72.62 406 CYS A C 1
ATOM 3232 O O . CYS A 1 406 ? 11.649 29.268 11.286 1.00 72.62 406 CYS A O 1
ATOM 3234 N N . TRP A 1 407 ? 13.688 28.414 10.891 1.00 64.75 407 TRP A N 1
ATOM 3235 C CA . TRP A 1 407 ? 14.238 28.646 12.244 1.00 64.75 407 TRP A CA 1
ATOM 3236 C C . TRP A 1 407 ? 14.049 30.061 12.810 1.00 64.75 407 TRP A C 1
ATOM 3238 O O . TRP A 1 407 ? 13.944 30.232 14.021 1.00 64.75 407 TRP A O 1
ATOM 3248 N N . ARG A 1 408 ? 14.009 31.091 11.958 1.00 54.00 408 ARG A N 1
ATOM 3249 C CA . ARG A 1 408 ? 13.996 32.498 12.397 1.00 54.00 408 ARG A CA 1
ATOM 3250 C C . ARG A 1 408 ? 12.650 33.019 12.909 1.00 54.00 408 ARG A C 1
ATOM 3252 O O . ARG A 1 408 ? 12.628 34.123 13.437 1.00 54.00 408 ARG A O 1
ATOM 3259 N N . TYR A 1 409 ? 11.565 32.253 12.803 1.00 47.16 409 TYR A N 1
ATOM 3260 C CA . TYR A 1 409 ? 10.248 32.674 13.306 1.00 47.16 409 TYR A CA 1
ATOM 3261 C C . TYR A 1 409 ? 9.871 32.058 14.661 1.00 47.16 409 TYR A C 1
ATOM 3263 O O . TYR A 1 409 ? 8.814 32.373 15.190 1.00 47.16 409 TYR A O 1
ATOM 3271 N N . LEU A 1 410 ? 10.733 31.220 15.247 1.00 45.00 410 LEU A N 1
ATOM 3272 C CA . LEU A 1 410 ? 10.489 30.591 16.553 1.00 45.00 410 LEU A CA 1
ATOM 3273 C C . LEU A 1 410 ? 10.952 31.433 17.757 1.00 45.00 410 LEU A C 1
ATOM 3275 O O . LEU A 1 410 ? 10.729 31.022 18.888 1.00 45.00 410 LEU A O 1
ATOM 3279 N N . TYR A 1 411 ? 11.597 32.584 17.531 1.00 39.28 411 TYR A N 1
ATOM 3280 C CA . TYR A 1 411 ? 12.185 33.420 18.593 1.00 39.28 411 TYR A CA 1
ATOM 3281 C C . TYR A 1 411 ? 11.646 34.861 18.644 1.00 39.28 411 TYR A C 1
ATOM 3283 O O . TYR A 1 411 ? 12.271 35.711 19.264 1.00 39.28 411 TYR A O 1
ATOM 3291 N N . ASN A 1 412 ? 10.502 35.147 18.014 1.00 35.62 412 ASN A N 1
ATOM 3292 C CA . ASN A 1 412 ? 9.869 36.474 18.065 1.00 35.62 412 ASN A CA 1
ATOM 3293 C C . ASN A 1 412 ? 8.430 36.429 18.607 1.00 35.62 412 ASN A C 1
ATOM 3295 O O . ASN A 1 412 ? 7.554 37.070 18.031 1.00 35.62 412 ASN A O 1
ATOM 3299 N N . TRP A 1 413 ? 8.196 35.679 19.687 1.00 33.97 413 TRP A N 1
ATOM 3300 C CA . TRP A 1 413 ? 7.064 35.878 20.600 1.00 33.97 413 TRP A CA 1
ATOM 3301 C C . TRP A 1 413 ? 7.542 35.685 22.033 1.00 33.97 413 TRP A C 1
ATOM 3303 O O . TRP A 1 413 ? 8.141 34.616 22.297 1.00 33.97 413 TRP A O 1
#

Sequence (413 aa):
MGGVGKTTLVKELIKFVENKLFDKVVMAVVSQNPDYKNIQSQIADCLGLSLKSESVEGRGREIIQRMKEIDDGKTKVLVVLDDVWSELNFDWVGLPSRDNQKCSKILFTSRHEKECQKMGSQVSFHVSVLLEDEAWYLFQEITGDVVYEPDIYPIAKQVSRECGGLPLAIVIVGKALENEKILTTWEVAFEQLKNSQSSTFSDVHKFVYSRIELSFKFLGSTEHKKLLMLCALFPEDFDIPIESLLRHAMGLGLFKVAGEPLKARNRVHSLVNDLKRCCLLLNSDVPGCVKMHDIVRDVVILVAYKTEHKFMVKYDMKSLKEEKLNDINAISLILDETICLEGDLEFPSLQLLQVQSNEKKLPEHFFRGMKSIKVLSVQKFYIPKIPSLCESSTSLHTLQVESCKCWRYLYNW